Protein AF-A0AAD1UMK3-F1 (afdb_monomer)

Organism: Euplotes crassus (NCBI:txid5936)

pLDDT: mean 74.01, std 23.28, range [22.52, 97.69]

Structure (mmCIF, N/CA/C/O backbone):
data_AF-A0AAD1UMK3-F1
#
_entry.id   AF-A0AAD1UMK3-F1
#
loop_
_atom_site.group_PDB
_atom_site.id
_atom_site.type_symbol
_atom_site.label_atom_id
_atom_site.label_alt_id
_atom_site.label_comp_id
_atom_site.label_asym_id
_atom_site.label_entity_id
_atom_site.label_seq_id
_atom_site.pdbx_PDB_ins_code
_atom_site.Cartn_x
_atom_site.Cartn_y
_atom_site.Cartn_z
_atom_site.occupancy
_atom_site.B_iso_or_equiv
_atom_site.auth_seq_id
_atom_site.auth_comp_id
_atom_site.auth_asym_id
_atom_site.auth_atom_id
_atom_site.pdbx_PDB_model_num
ATOM 1 N N . MET A 1 1 ? -8.671 0.259 -20.753 1.00 35.78 1 MET A N 1
ATOM 2 C CA . MET A 1 1 ? -7.950 0.192 -22.050 1.00 35.78 1 MET A CA 1
ATOM 3 C C . MET A 1 1 ? -8.585 -0.874 -22.946 1.00 35.78 1 MET A C 1
ATOM 5 O O . MET A 1 1 ? -9.426 -1.618 -22.458 1.00 35.78 1 MET A O 1
ATOM 9 N N . GLU A 1 2 ? -8.265 -0.933 -24.246 1.00 31.12 2 GLU A N 1
ATOM 10 C CA . GLU A 1 2 ? -8.754 -2.018 -25.119 1.00 31.12 2 GLU A CA 1
ATOM 11 C C . GLU A 1 2 ? -8.108 -3.346 -24.694 1.00 31.12 2 GLU A C 1
ATOM 13 O O . GLU A 1 2 ? -6.885 -3.433 -24.569 1.00 31.12 2 GLU A O 1
ATOM 18 N N . ALA A 1 3 ? -8.930 -4.369 -24.439 1.00 40.50 3 ALA A N 1
ATOM 19 C CA . ALA A 1 3 ? -8.462 -5.729 -24.191 1.00 40.50 3 ALA A CA 1
ATOM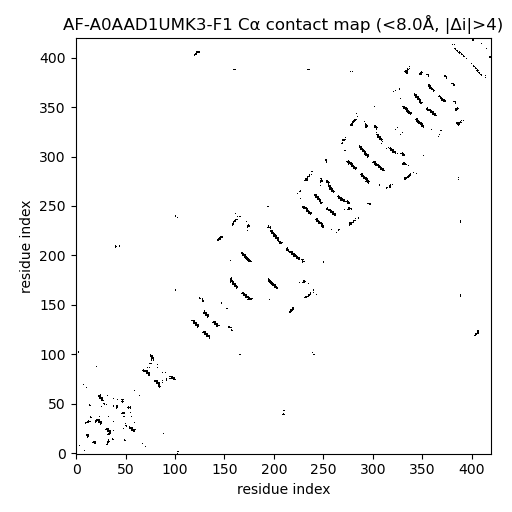 20 C C . ALA A 1 3 ? -7.521 -6.175 -25.322 1.00 40.50 3 ALA A C 1
ATOM 22 O O . ALA A 1 3 ? -7.720 -5.788 -26.477 1.00 40.50 3 ALA A O 1
ATOM 23 N N . ILE A 1 4 ? -6.510 -6.995 -25.004 1.00 54.06 4 ILE A N 1
ATOM 24 C CA . ILE A 1 4 ? -5.669 -7.614 -26.033 1.00 54.06 4 ILE A CA 1
ATOM 25 C C . ILE A 1 4 ? -6.619 -8.305 -27.030 1.00 54.06 4 ILE A C 1
ATOM 27 O O . ILE A 1 4 ? -7.421 -9.137 -26.605 1.00 54.06 4 ILE A O 1
ATOM 31 N N . PRO A 1 5 ? -6.600 -7.938 -28.327 1.00 56.03 5 PRO A N 1
ATOM 32 C CA . PRO A 1 5 ? -7.521 -8.511 -29.301 1.00 56.03 5 PRO A CA 1
ATOM 33 C C . PRO A 1 5 ? -7.461 -10.039 -29.280 1.00 56.03 5 PRO A C 1
ATOM 35 O O . PRO A 1 5 ? -6.359 -10.601 -29.261 1.00 56.03 5 PRO A O 1
ATOM 38 N N . GLU A 1 6 ? -8.633 -10.687 -29.296 1.00 61.03 6 GLU A N 1
ATOM 39 C CA . GLU A 1 6 ? -8.768 -12.147 -29.236 1.00 61.03 6 GLU A CA 1
ATOM 40 C C . GLU A 1 6 ? -7.743 -12.832 -30.151 1.00 61.03 6 GLU A C 1
ATOM 42 O O . GLU A 1 6 ? -7.666 -12.576 -31.355 1.00 61.03 6 GLU A O 1
ATOM 47 N N . GLY A 1 7 ? -6.917 -13.696 -29.558 1.00 75.44 7 GLY A N 1
ATOM 48 C CA . GLY A 1 7 ? -5.917 -14.479 -30.278 1.00 75.44 7 GLY A CA 1
ATOM 49 C C . GLY A 1 7 ? -4.505 -13.892 -30.326 1.00 75.44 7 GLY A C 1
ATOM 50 O O . GLY A 1 7 ? -3.622 -14.594 -30.813 1.00 75.44 7 GLY A O 1
ATOM 51 N N . LYS A 1 8 ? -4.232 -12.685 -29.802 1.00 83.25 8 LYS A N 1
ATOM 52 C CA . LYS A 1 8 ? -2.843 -12.186 -29.671 1.00 83.25 8 LYS A CA 1
ATOM 53 C C . LYS A 1 8 ? -2.117 -12.727 -28.428 1.00 83.25 8 LYS A C 1
ATOM 55 O O . LYS A 1 8 ? -0.889 -12.812 -28.447 1.00 83.25 8 LYS A O 1
ATOM 60 N N . ASP A 1 9 ? -2.848 -13.184 -27.409 1.00 82.12 9 ASP A N 1
ATOM 61 C CA . ASP A 1 9 ? -2.285 -13.715 -26.152 1.00 82.12 9 ASP A CA 1
ATOM 62 C C . ASP A 1 9 ? -1.369 -14.923 -26.361 1.00 82.12 9 ASP A C 1
ATOM 64 O O . ASP A 1 9 ? -0.394 -15.118 -25.638 1.00 82.12 9 ASP A O 1
ATOM 68 N N . LYS A 1 10 ? -1.614 -15.703 -27.421 1.00 90.31 10 LYS A N 1
ATOM 69 C CA . LYS A 1 10 ? -0.770 -16.846 -27.789 1.00 90.31 10 LYS A CA 1
ATOM 70 C C . LYS A 1 10 ? 0.654 -16.456 -28.189 1.00 90.31 10 LYS A C 1
ATOM 72 O O . LYS A 1 10 ? 1.476 -17.342 -28.354 1.00 90.31 10 LYS A O 1
ATOM 77 N N . PHE A 1 11 ? 0.951 -15.171 -28.384 1.00 94.56 11 PHE A N 1
ATOM 78 C CA . PHE A 1 11 ? 2.295 -14.668 -28.680 1.00 94.56 11 PHE A CA 1
ATOM 79 C C . PHE A 1 11 ? 2.973 -14.015 -27.469 1.00 94.56 11 PHE A C 1
ATOM 81 O O . PHE A 1 11 ? 4.030 -13.398 -27.617 1.00 94.56 11 PHE A O 1
ATOM 88 N N . MET A 1 12 ? 2.391 -14.152 -26.279 1.00 91.00 12 MET A N 1
ATOM 89 C CA . MET A 1 12 ? 2.974 -13.666 -25.036 1.00 91.00 12 MET A CA 1
ATOM 90 C C . MET A 1 12 ? 3.869 -14.743 -24.426 1.00 91.00 12 MET A C 1
ATOM 92 O O . MET A 1 12 ? 3.464 -15.889 -24.258 1.00 91.00 12 MET A O 1
ATOM 96 N N . CYS A 1 13 ? 5.107 -14.379 -24.100 1.00 91.94 13 CYS A N 1
ATOM 97 C CA . CYS A 1 13 ? 6.053 -15.266 -23.438 1.00 91.94 13 CYS A CA 1
ATOM 98 C C . CYS A 1 13 ? 5.633 -15.470 -21.971 1.00 91.94 13 CYS A C 1
ATOM 100 O O . CYS A 1 13 ? 5.668 -14.492 -21.221 1.00 91.94 13 CYS A O 1
ATOM 102 N N . PRO A 1 14 ? 5.363 -16.704 -21.504 1.00 86.12 14 PRO A N 1
ATOM 103 C CA . PRO A 1 14 ? 4.975 -16.950 -20.107 1.00 86.12 14 PRO A CA 1
ATOM 104 C C . PRO A 1 14 ? 6.032 -16.540 -19.069 1.00 86.12 14 PRO A C 1
ATOM 106 O O . PRO A 1 14 ? 5.733 -16.388 -17.892 1.00 86.12 14 PRO A O 1
ATOM 109 N N . SER A 1 15 ? 7.291 -16.374 -19.488 1.00 83.94 15 SER A N 1
ATOM 110 C CA . SER A 1 15 ? 8.391 -16.031 -18.583 1.00 83.94 15 SER A CA 1
ATOM 111 C C . SER A 1 15 ? 8.529 -14.536 -18.325 1.00 83.94 15 SER A C 1
ATOM 113 O O . SER A 1 15 ? 8.784 -14.145 -17.191 1.00 83.94 15 SER A O 1
ATOM 115 N N . CYS A 1 16 ? 8.486 -13.712 -19.375 1.00 81.12 16 CYS A N 1
ATOM 116 C CA . CYS A 1 16 ? 8.690 -12.265 -19.255 1.00 81.12 16 CYS A CA 1
ATOM 117 C C . CYS A 1 16 ? 7.392 -11.474 -19.401 1.00 81.12 16 CYS A C 1
ATOM 119 O O . CYS A 1 16 ? 7.400 -10.271 -19.168 1.00 81.12 16 CYS A O 1
ATOM 121 N N . MET A 1 17 ? 6.296 -12.138 -19.780 1.00 80.75 17 MET A N 1
ATOM 122 C CA . MET A 1 17 ? 4.990 -11.529 -20.031 1.00 80.75 17 MET A CA 1
ATOM 123 C C . MET A 1 17 ? 5.026 -10.434 -21.106 1.00 80.75 17 MET A C 1
ATOM 125 O O . MET A 1 17 ? 4.162 -9.564 -21.139 1.00 80.75 17 MET A O 1
ATOM 129 N N . CYS A 1 18 ? 6.011 -10.491 -22.007 1.00 84.12 18 CYS A N 1
ATOM 130 C CA . CYS A 1 18 ? 6.114 -9.632 -23.184 1.00 84.12 18 CYS A CA 1
ATOM 131 C C . CYS A 1 18 ? 5.802 -10.426 -24.456 1.00 84.12 18 CYS A C 1
ATOM 133 O O . CYS A 1 18 ? 5.845 -11.661 -24.461 1.00 84.12 18 CYS A O 1
ATOM 135 N N . VAL A 1 19 ? 5.564 -9.711 -25.556 1.00 90.25 19 VAL A N 1
ATOM 136 C CA . VAL A 1 19 ? 5.533 -10.304 -26.899 1.00 90.25 19 VAL A CA 1
ATOM 137 C C . VAL A 1 19 ? 6.847 -11.055 -27.141 1.00 90.25 19 VAL A C 1
ATOM 139 O O . VAL A 1 19 ? 7.929 -10.531 -26.869 1.00 90.25 19 VAL A O 1
ATOM 142 N N . VAL A 1 20 ? 6.763 -12.300 -27.615 1.00 94.56 20 VAL A N 1
ATOM 143 C CA . VAL A 1 20 ? 7.926 -13.189 -27.753 1.00 94.56 20 VAL A CA 1
ATOM 144 C C . VAL A 1 20 ? 9.040 -12.583 -28.622 1.00 94.56 20 VAL A C 1
ATOM 146 O O . VAL A 1 20 ? 8.854 -12.354 -29.813 1.00 94.56 20 VAL A O 1
ATOM 149 N N . ASN A 1 21 ? 10.234 -12.388 -28.057 1.00 93.31 21 ASN A N 1
ATOM 150 C CA . ASN A 1 21 ? 11.432 -11.957 -28.784 1.00 93.31 21 ASN A CA 1
ATOM 151 C C . ASN A 1 21 ? 12.273 -13.166 -29.213 1.00 93.31 21 ASN A C 1
ATOM 153 O O . ASN A 1 21 ? 12.611 -14.013 -28.384 1.00 93.31 21 ASN A O 1
ATOM 157 N N . ASN A 1 22 ? 12.629 -13.240 -30.499 1.00 95.19 22 ASN A N 1
ATOM 158 C CA . ASN A 1 22 ? 13.320 -14.384 -31.104 1.00 95.19 22 ASN A CA 1
ATOM 159 C C . ASN A 1 22 ? 12.645 -15.724 -30.722 1.00 95.19 22 ASN A C 1
ATOM 161 O O . ASN A 1 22 ? 13.191 -16.497 -29.932 1.00 95.19 22 ASN A O 1
ATOM 165 N N . PRO A 1 23 ? 11.420 -15.977 -31.211 1.00 96.88 23 PRO A N 1
ATOM 166 C CA . PRO A 1 23 ? 10.530 -16.965 -30.627 1.00 96.88 23 PRO A CA 1
ATOM 167 C C . PRO A 1 23 ? 10.981 -18.403 -30.879 1.00 96.88 23 PRO A C 1
ATOM 169 O O . PRO A 1 23 ? 11.335 -18.793 -31.999 1.00 96.88 23 PRO A O 1
ATOM 172 N N . VAL A 1 24 ? 10.872 -19.210 -29.831 1.00 97.69 24 VAL A N 1
ATOM 173 C CA . VAL A 1 24 ? 10.973 -20.673 -29.847 1.00 97.69 24 VAL A CA 1
ATOM 174 C C . VAL A 1 24 ? 9.686 -21.257 -29.277 1.00 97.69 24 VAL A C 1
ATOM 176 O O . VAL A 1 24 ? 8.975 -20.566 -28.558 1.00 97.69 24 VAL A O 1
ATOM 179 N N . GLU A 1 25 ? 9.376 -22.512 -29.576 1.00 97.06 25 GLU A N 1
ATOM 180 C CA . GLU A 1 25 ? 8.236 -23.215 -28.976 1.00 97.06 25 GLU A CA 1
ATOM 181 C C . GLU A 1 25 ? 8.712 -24.481 -28.264 1.00 97.06 25 GLU A C 1
ATOM 183 O O . GLU A 1 25 ? 9.680 -25.121 -28.693 1.00 97.06 25 GLU A O 1
ATOM 188 N N . CYS A 1 26 ? 8.056 -24.842 -27.160 1.00 96.88 26 CYS A N 1
ATOM 189 C CA . CYS A 1 26 ? 8.328 -26.121 -26.507 1.00 96.88 26 CYS A CA 1
ATOM 190 C C . CYS A 1 26 ? 8.059 -27.272 -27.483 1.00 96.88 26 CYS A C 1
ATOM 192 O O . CYS A 1 26 ? 7.097 -27.234 -28.249 1.00 96.88 26 CYS A O 1
ATOM 194 N N . LEU A 1 27 ? 8.903 -28.306 -27.447 1.00 96.50 27 LEU A N 1
ATOM 195 C CA . LEU A 1 27 ? 8.738 -29.472 -28.313 1.00 96.50 27 LEU A CA 1
ATOM 196 C C . LEU A 1 27 ? 7.423 -30.232 -28.080 1.00 96.50 27 LEU A C 1
ATOM 198 O O . LEU A 1 27 ? 6.907 -30.805 -29.033 1.00 96.50 27 LEU A O 1
ATOM 202 N N . GLU A 1 28 ? 6.879 -30.164 -26.862 1.00 96.56 28 GLU A N 1
ATOM 203 C CA . GLU A 1 28 ? 5.700 -30.927 -26.436 1.00 96.56 28 GLU A CA 1
ATOM 204 C C . GLU A 1 28 ? 4.420 -30.096 -26.397 1.00 96.56 28 GLU A C 1
ATOM 206 O O . GLU A 1 28 ? 3.464 -30.392 -27.101 1.00 96.56 28 GLU A O 1
ATOM 211 N N . CYS A 1 29 ? 4.384 -29.033 -25.586 1.00 95.50 29 CYS A N 1
ATOM 212 C CA . CYS A 1 29 ? 3.162 -28.240 -25.416 1.00 95.50 29 CYS A CA 1
ATOM 213 C C . CYS A 1 29 ? 3.008 -27.121 -26.449 1.00 95.50 29 CYS A C 1
ATOM 215 O O . CYS A 1 29 ? 2.032 -26.379 -26.391 1.00 95.50 29 CYS A O 1
ATOM 217 N N . GLU A 1 30 ? 3.995 -26.951 -27.335 1.00 96.00 30 GLU A N 1
ATOM 218 C CA . GLU A 1 30 ? 4.018 -25.949 -28.411 1.00 96.00 30 GLU A CA 1
ATOM 219 C C . GLU A 1 30 ? 3.820 -24.495 -27.943 1.00 96.00 30 GLU A C 1
ATOM 221 O O . GLU A 1 30 ? 3.629 -23.587 -28.748 1.00 96.00 30 GLU A O 1
ATOM 226 N N . THR A 1 31 ? 3.922 -24.242 -26.634 1.00 95.44 31 THR A N 1
ATOM 227 C CA . THR A 1 31 ? 3.845 -22.897 -26.063 1.00 95.44 31 THR A CA 1
ATOM 228 C C . THR A 1 31 ? 5.047 -22.080 -26.531 1.00 95.44 31 THR A C 1
ATOM 230 O O . THR A 1 31 ? 6.181 -22.568 -26.417 1.00 95.44 31 THR A O 1
ATOM 233 N N . PRO A 1 32 ? 4.838 -20.860 -27.052 1.00 96.38 32 PRO A N 1
ATOM 234 C CA . PRO A 1 32 ? 5.927 -20.017 -27.504 1.00 96.38 32 PRO A CA 1
ATOM 235 C C . PRO A 1 32 ? 6.580 -19.247 -26.351 1.00 96.38 32 PRO A C 1
ATOM 237 O O . PRO A 1 32 ? 5.933 -18.806 -25.404 1.00 96.38 32 PRO A O 1
ATOM 240 N N . PHE A 1 33 ? 7.890 -19.059 -26.459 1.00 96.56 33 PHE A N 1
ATOM 241 C CA . PHE A 1 33 ? 8.734 -18.357 -25.498 1.00 96.56 33 PHE A CA 1
ATOM 242 C C . PHE A 1 33 ? 9.727 -17.459 -26.235 1.00 96.56 33 PHE A C 1
ATOM 244 O O . PHE A 1 33 ? 10.113 -17.743 -27.372 1.00 96.56 33 PHE A O 1
ATOM 251 N N . CYS A 1 34 ? 10.227 -16.419 -25.565 1.00 96.38 34 CYS A N 1
ATOM 252 C CA . CYS A 1 34 ? 11.471 -15.788 -25.999 1.00 96.38 34 CYS A CA 1
ATOM 253 C C . CYS A 1 34 ? 12.608 -16.810 -25.886 1.00 96.38 34 CYS A C 1
ATOM 255 O O . CYS A 1 34 ? 12.706 -17.484 -24.855 1.00 96.38 34 CYS A O 1
ATOM 257 N N . LYS A 1 35 ? 13.498 -16.898 -26.883 1.00 96.56 35 LYS A N 1
ATOM 258 C CA . LYS A 1 35 ? 14.634 -17.835 -26.835 1.00 96.56 35 LYS A CA 1
ATOM 259 C C . LYS A 1 35 ? 15.461 -17.680 -25.561 1.00 96.56 35 LYS A C 1
ATOM 261 O O . LYS A 1 35 ? 15.753 -18.668 -24.902 1.00 96.56 35 LYS A O 1
ATOM 266 N N . GLU A 1 36 ? 15.792 -16.446 -25.193 1.00 94.62 36 GLU A N 1
ATOM 267 C CA . GLU A 1 36 ? 16.594 -16.158 -23.999 1.00 94.62 36 GLU A CA 1
ATOM 268 C C . GLU A 1 36 ? 15.877 -16.568 -22.709 1.00 94.62 36 GLU A C 1
ATOM 270 O O . GLU A 1 36 ? 16.490 -17.166 -21.827 1.00 94.62 36 GLU A O 1
ATOM 275 N N . CYS A 1 37 ? 14.567 -16.317 -22.617 1.00 93.25 37 CYS A N 1
ATOM 276 C CA . CYS A 1 37 ? 13.760 -16.738 -21.474 1.00 93.25 37 CYS A CA 1
ATOM 277 C C . CYS A 1 37 ? 13.697 -18.265 -21.355 1.00 93.25 37 CYS A C 1
ATOM 279 O O . CYS A 1 37 ? 13.884 -18.800 -20.262 1.00 93.25 37 CYS A O 1
ATOM 281 N N . PHE A 1 38 ? 13.460 -18.965 -22.470 1.00 95.31 38 PHE A N 1
ATOM 282 C CA . PHE A 1 38 ? 13.418 -20.424 -22.486 1.00 95.31 38 PHE A CA 1
ATOM 283 C C . PHE A 1 38 ? 14.779 -21.021 -22.143 1.00 95.31 38 PHE A C 1
ATOM 285 O O . PHE A 1 38 ? 14.853 -21.849 -21.245 1.00 95.31 38 PHE A O 1
ATOM 292 N N . ASP A 1 39 ? 15.852 -20.585 -22.807 1.00 94.62 39 ASP A N 1
ATOM 293 C CA . ASP A 1 39 ? 17.205 -21.096 -22.580 1.00 94.62 39 ASP A CA 1
ATOM 294 C C . ASP A 1 39 ? 17.639 -20.824 -21.126 1.00 94.62 39 ASP A C 1
ATOM 296 O O . ASP A 1 39 ? 18.175 -21.709 -20.460 1.00 94.62 39 ASP A O 1
ATOM 300 N N . SER A 1 40 ? 17.340 -19.637 -20.585 1.00 90.69 40 SER A N 1
ATOM 301 C CA . SER A 1 40 ? 17.600 -19.305 -19.178 1.00 90.69 40 SER A CA 1
ATOM 302 C C . SER A 1 40 ? 16.841 -20.225 -18.217 1.00 90.69 40 SER A C 1
ATOM 304 O O . SER A 1 40 ? 17.430 -20.745 -17.270 1.00 90.69 40 SER A O 1
ATOM 306 N N . TRP A 1 41 ? 15.549 -20.483 -18.436 1.00 89.12 41 TRP A N 1
ATOM 307 C CA . TRP A 1 41 ? 14.783 -21.397 -17.582 1.00 89.12 41 TRP A CA 1
ATOM 308 C C . TRP A 1 41 ? 15.273 -22.846 -17.728 1.00 89.12 41 TRP A C 1
ATOM 310 O O . TRP A 1 41 ? 15.654 -23.489 -16.748 1.00 89.12 41 TRP A O 1
ATOM 320 N N . PHE A 1 42 ? 15.319 -23.340 -18.963 1.00 91.19 42 PHE A N 1
ATOM 321 C CA . PHE A 1 42 ? 15.586 -24.733 -19.294 1.00 91.19 42 PHE A CA 1
ATOM 322 C C . PHE A 1 42 ? 17.006 -25.164 -18.914 1.00 91.19 42 PHE A C 1
ATOM 324 O O . PHE A 1 42 ? 17.183 -26.265 -18.406 1.00 91.19 42 PHE A O 1
ATOM 331 N N . ASN A 1 43 ? 18.018 -24.298 -19.040 1.00 91.06 43 ASN A N 1
ATOM 332 C CA . ASN A 1 43 ? 19.379 -24.626 -18.595 1.00 91.06 43 ASN A CA 1
ATOM 333 C C . ASN A 1 43 ? 19.488 -24.850 -17.077 1.00 91.06 43 ASN A C 1
ATOM 335 O O . ASN A 1 43 ? 20.441 -25.477 -16.621 1.00 91.06 43 ASN A O 1
ATOM 339 N N . ASN A 1 44 ? 18.531 -24.350 -16.289 1.00 83.19 44 ASN A N 1
ATOM 340 C CA . ASN A 1 44 ? 18.562 -24.456 -14.830 1.00 83.19 44 ASN A CA 1
ATOM 341 C C . ASN A 1 44 ? 17.681 -25.582 -14.293 1.00 83.19 44 ASN A C 1
ATOM 343 O O . ASN A 1 44 ? 18.022 -26.199 -13.285 1.00 83.19 44 ASN A O 1
ATOM 347 N N . THR A 1 45 ? 16.563 -25.862 -14.958 1.00 88.69 45 THR A N 1
ATOM 348 C CA . THR A 1 45 ? 15.589 -26.871 -14.516 1.00 88.69 45 THR A CA 1
ATOM 349 C C . THR A 1 45 ? 15.631 -28.145 -15.355 1.00 88.69 45 THR A C 1
ATOM 351 O O . THR A 1 45 ? 15.205 -29.194 -14.886 1.00 88.69 45 THR A O 1
ATOM 354 N N . SER A 1 46 ? 16.168 -28.073 -16.578 1.00 93.50 46 SER A N 1
ATOM 355 C CA . SER A 1 46 ? 16.038 -29.100 -17.624 1.00 93.50 46 SER A CA 1
ATOM 356 C C . SER A 1 46 ? 14.582 -29.459 -17.951 1.00 93.50 46 SER A C 1
ATOM 358 O O . SER A 1 46 ? 14.318 -30.557 -18.430 1.00 93.50 46 SER A O 1
ATOM 360 N N . GLU A 1 47 ? 13.634 -28.555 -17.677 1.00 94.12 47 GLU A N 1
ATOM 361 C CA . GLU A 1 47 ? 12.192 -28.771 -17.829 1.00 94.12 47 GLU A CA 1
ATOM 362 C C . GLU A 1 47 ? 11.511 -27.525 -18.421 1.00 94.12 47 GLU A C 1
ATOM 364 O O . GLU A 1 47 ? 11.916 -26.394 -18.160 1.00 94.12 47 GLU A O 1
ATOM 369 N N . CYS A 1 48 ? 10.458 -27.700 -19.219 1.00 92.94 48 CYS A N 1
ATOM 370 C CA . CYS A 1 48 ? 9.648 -26.603 -19.753 1.00 92.94 48 CYS A CA 1
ATOM 371 C C . CYS A 1 48 ? 8.857 -25.897 -18.639 1.00 92.94 48 CYS A C 1
ATOM 373 O O . CYS A 1 48 ? 8.272 -26.549 -17.780 1.00 92.94 48 CYS A O 1
ATOM 375 N N . MET A 1 49 ? 8.760 -24.566 -18.691 1.00 88.56 49 MET A N 1
ATOM 376 C CA . MET A 1 49 ? 8.009 -23.772 -17.707 1.00 88.56 49 MET A CA 1
ATOM 377 C C . MET A 1 49 ? 6.508 -24.100 -17.669 1.00 88.56 49 MET A C 1
ATOM 379 O O . MET A 1 49 ? 5.908 -24.048 -16.601 1.00 88.56 49 MET A O 1
ATOM 383 N N . GLN A 1 50 ? 5.915 -24.461 -18.812 1.00 90.19 50 GLN A N 1
ATOM 384 C CA . GLN A 1 50 ? 4.473 -24.690 -18.924 1.00 90.19 50 GLN A CA 1
ATOM 385 C C . GLN A 1 50 ? 4.088 -26.146 -18.635 1.00 90.19 50 GLN A C 1
ATOM 387 O O . GLN A 1 50 ? 3.229 -26.411 -17.802 1.00 90.19 50 GLN A O 1
ATOM 392 N N . CYS A 1 51 ? 4.723 -27.105 -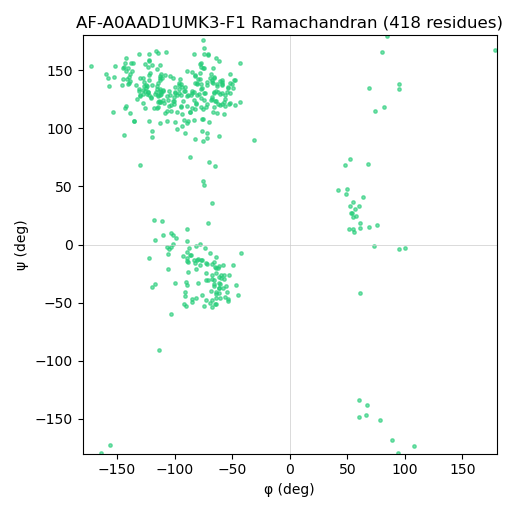19.318 1.00 93.75 51 CYS A N 1
ATOM 393 C CA . CYS A 1 51 ? 4.352 -28.523 -19.233 1.00 93.75 51 CYS A CA 1
ATOM 394 C C . CYS A 1 51 ? 5.336 -29.394 -18.441 1.00 93.75 51 CYS A C 1
ATOM 396 O O . CYS A 1 51 ? 5.102 -30.591 -18.300 1.00 93.75 51 CYS A O 1
ATOM 398 N N . ARG A 1 52 ? 6.446 -28.824 -17.947 1.00 92.69 52 ARG A N 1
ATOM 399 C CA . ARG A 1 52 ? 7.523 -29.530 -17.223 1.00 92.69 52 ARG A CA 1
ATOM 400 C C . ARG A 1 52 ? 8.237 -30.636 -18.019 1.00 92.69 52 ARG A C 1
ATOM 402 O O . ARG A 1 52 ? 8.991 -31.414 -17.444 1.00 92.69 52 ARG A O 1
ATOM 409 N N . ASN A 1 53 ? 8.062 -30.699 -19.342 1.00 93.38 53 ASN A N 1
ATOM 410 C CA . ASN A 1 53 ? 8.746 -31.692 -20.176 1.00 93.38 53 ASN A CA 1
ATOM 411 C C . ASN A 1 53 ? 10.230 -31.345 -20.436 1.00 93.38 53 ASN A C 1
ATOM 413 O O . ASN A 1 53 ? 10.608 -30.174 -20.456 1.00 93.38 53 ASN A O 1
ATOM 417 N N . LYS A 1 54 ? 11.063 -32.362 -20.678 1.00 94.31 54 LYS A N 1
ATOM 418 C CA . LYS A 1 54 ? 12.531 -32.303 -20.795 1.00 94.31 54 LYS A CA 1
ATOM 419 C C . LYS A 1 54 ? 13.055 -32.260 -22.228 1.00 94.31 54 LYS A C 1
ATOM 421 O O . LYS A 1 54 ? 14.263 -32.296 -22.435 1.00 94.31 54 LYS A O 1
ATOM 426 N N . ASP A 1 55 ? 12.173 -32.160 -23.215 1.00 90.00 55 ASP A N 1
ATOM 427 C CA . ASP A 1 55 ? 12.568 -32.291 -24.621 1.00 90.00 55 ASP A CA 1
ATOM 428 C C . ASP A 1 55 ? 13.153 -31.004 -25.226 1.00 90.00 55 ASP A C 1
ATOM 430 O O . ASP A 1 55 ? 13.604 -31.007 -26.364 1.00 90.00 55 ASP A O 1
ATOM 434 N N . GLY A 1 56 ? 13.233 -29.907 -24.466 1.00 92.50 56 GLY A N 1
ATOM 435 C CA . GLY A 1 56 ? 13.801 -28.640 -24.931 1.00 92.50 56 GLY A CA 1
ATOM 436 C C . GLY A 1 56 ? 12.838 -27.841 -25.815 1.00 92.50 56 GLY A C 1
ATOM 437 O O . GLY A 1 56 ? 11.614 -27.901 -25.648 1.00 92.50 56 GLY A O 1
ATOM 438 N N . CYS A 1 57 ? 13.385 -27.042 -26.735 1.00 95.88 57 CYS A N 1
ATOM 439 C CA . CYS A 1 57 ? 12.602 -26.213 -27.653 1.00 95.88 57 CYS A CA 1
ATOM 440 C C . CYS A 1 57 ? 12.968 -26.449 -29.123 1.00 95.88 57 CYS A C 1
ATOM 442 O O . CYS A 1 57 ? 14.083 -26.843 -29.469 1.00 95.88 57 CYS A O 1
ATOM 444 N N . LYS A 1 58 ? 12.008 -26.154 -30.000 1.00 96.88 58 LYS A N 1
ATOM 445 C CA . LYS A 1 58 ? 12.165 -26.094 -31.456 1.00 96.88 58 LYS A CA 1
ATOM 446 C C . LYS A 1 58 ? 11.922 -24.664 -31.943 1.00 96.88 58 LYS A C 1
ATOM 448 O O . LYS A 1 58 ? 11.433 -23.798 -31.217 1.00 96.88 58 LYS A O 1
ATOM 453 N N . LYS A 1 59 ? 12.291 -24.395 -33.197 1.00 97.06 59 LYS A N 1
ATOM 454 C CA . LYS A 1 59 ? 11.911 -23.137 -33.855 1.00 97.06 59 LYS A CA 1
ATOM 455 C C . LYS A 1 59 ? 10.389 -23.053 -33.924 1.00 97.06 59 LYS A C 1
ATOM 457 O O . LYS A 1 59 ? 9.761 -24.059 -34.238 1.00 97.06 59 LYS A O 1
ATOM 462 N N . LEU A 1 60 ? 9.854 -21.851 -33.708 1.00 95.94 60 LEU A N 1
ATOM 463 C CA . LEU A 1 60 ? 8.424 -21.578 -33.825 1.00 95.94 60 LEU A CA 1
ATOM 464 C C . LEU A 1 60 ? 7.870 -22.122 -35.152 1.00 95.94 60 LEU A C 1
ATOM 466 O O . LEU A 1 60 ? 8.477 -21.914 -36.215 1.00 95.94 60 LEU A O 1
ATOM 470 N N . ASN A 1 61 ? 6.722 -22.794 -35.084 1.00 94.75 61 ASN A N 1
ATOM 471 C CA . ASN A 1 61 ? 6.034 -23.371 -36.226 1.00 94.75 61 ASN A CA 1
ATOM 472 C C . ASN A 1 61 ? 5.890 -22.335 -37.352 1.00 94.75 61 ASN A C 1
ATOM 474 O O . ASN A 1 61 ? 5.572 -21.168 -37.116 1.00 94.75 61 ASN A O 1
ATOM 478 N N . ARG A 1 62 ? 6.104 -22.756 -38.606 1.00 95.69 62 ARG A N 1
ATOM 479 C CA . ARG A 1 62 ? 6.064 -21.860 -39.774 1.00 95.69 62 ARG A CA 1
ATOM 480 C C . ARG A 1 62 ? 4.745 -21.083 -39.880 1.00 95.69 62 ARG A C 1
ATOM 482 O O . ARG A 1 62 ? 4.779 -19.928 -40.302 1.00 95.69 62 ARG A O 1
ATOM 489 N N . HIS A 1 63 ? 3.620 -21.691 -39.508 1.00 94.06 63 HIS A N 1
ATOM 490 C CA . HIS A 1 63 ? 2.311 -21.037 -39.512 1.00 94.06 63 HIS A CA 1
ATOM 491 C C . HIS A 1 63 ? 2.219 -19.955 -38.434 1.00 94.06 63 HIS A C 1
ATOM 493 O O . HIS A 1 63 ? 1.917 -18.812 -38.769 1.00 94.06 63 HIS A O 1
ATOM 499 N N . LEU A 1 64 ? 2.581 -20.275 -37.187 1.00 93.00 64 LEU A N 1
ATOM 500 C CA . LEU A 1 64 ? 2.614 -19.306 -36.085 1.00 93.00 64 LEU A CA 1
ATOM 501 C C . LEU A 1 64 ? 3.598 -18.170 -36.355 1.00 93.00 64 LEU A C 1
ATOM 503 O O . LEU A 1 64 ? 3.300 -17.018 -36.074 1.00 93.00 64 LEU A O 1
ATOM 507 N N . LYS A 1 65 ? 4.745 -18.464 -36.972 1.00 94.88 65 LYS A N 1
ATOM 508 C CA . LYS A 1 65 ? 5.717 -17.444 -37.375 1.00 94.88 65 LYS A CA 1
ATOM 509 C C . LYS A 1 65 ? 5.152 -16.486 -38.427 1.00 94.88 65 LYS A C 1
ATOM 511 O O . LYS A 1 65 ? 5.393 -15.287 -38.337 1.00 94.88 65 LYS A O 1
ATOM 516 N N . ALA A 1 66 ? 4.428 -17.007 -39.419 1.00 94.56 66 ALA A N 1
ATOM 517 C CA . ALA A 1 66 ? 3.791 -16.189 -40.452 1.00 94.56 66 ALA A CA 1
ATOM 518 C C . ALA A 1 66 ? 2.604 -15.376 -39.909 1.00 94.56 66 ALA A C 1
ATOM 520 O O . ALA A 1 66 ? 2.307 -14.299 -40.421 1.00 94.56 66 ALA A O 1
ATOM 521 N N . GLU A 1 67 ? 1.916 -15.893 -38.895 1.00 95.06 67 GLU A N 1
ATOM 522 C CA . GLU A 1 67 ? 0.859 -15.175 -38.191 1.00 95.06 67 GLU A CA 1
ATOM 523 C C . GLU A 1 67 ? 1.437 -14.064 -37.305 1.00 95.06 67 GLU A C 1
ATOM 525 O O . GLU A 1 67 ? 1.022 -12.911 -37.414 1.00 95.06 67 GLU A O 1
ATOM 530 N N . LEU A 1 68 ? 2.467 -14.376 -36.516 1.00 94.25 68 LEU A N 1
ATOM 531 C CA . LEU A 1 68 ? 3.182 -13.423 -35.673 1.00 94.25 68 LEU A CA 1
ATOM 532 C C . LEU A 1 68 ? 3.731 -12.248 -36.491 1.00 94.25 68 LEU A C 1
ATOM 534 O O . LEU A 1 68 ? 3.516 -11.100 -36.125 1.00 94.25 68 LEU A O 1
ATOM 538 N N . SER A 1 69 ? 4.356 -12.507 -37.646 1.00 93.00 69 SER A N 1
ATOM 539 C CA . SER A 1 69 ? 4.905 -11.446 -38.506 1.00 93.00 69 SER A CA 1
ATOM 540 C C . SER A 1 69 ? 3.843 -10.499 -39.081 1.00 93.00 69 SER A C 1
ATOM 542 O O . SER A 1 69 ? 4.154 -9.366 -39.435 1.00 93.00 69 SER A O 1
ATOM 544 N N . ARG A 1 70 ? 2.589 -10.955 -39.194 1.00 94.00 70 ARG A N 1
ATOM 545 C CA . ARG A 1 70 ? 1.448 -10.143 -39.656 1.00 94.00 70 ARG A CA 1
ATOM 546 C C . ARG A 1 70 ? 0.693 -9.480 -38.511 1.00 94.00 70 ARG A C 1
ATOM 548 O O . ARG A 1 70 ? -0.176 -8.653 -38.768 1.00 94.00 70 ARG A O 1
ATOM 555 N N . THR A 1 71 ? 0.995 -9.859 -37.275 1.00 94.25 71 THR A N 1
ATOM 556 C CA . THR A 1 71 ? 0.321 -9.340 -36.093 1.00 94.25 71 THR A CA 1
ATOM 557 C C . THR A 1 71 ? 0.957 -8.015 -35.693 1.00 94.25 71 THR A C 1
ATOM 559 O O . THR A 1 71 ? 2.180 -7.875 -35.614 1.00 94.25 71 THR A O 1
ATOM 562 N N . SER A 1 72 ? 0.109 -7.023 -35.460 1.00 93.19 72 SER A N 1
ATOM 563 C CA . SER A 1 72 ? 0.468 -5.742 -34.872 1.00 93.19 72 SER A CA 1
ATOM 564 C C . SER A 1 72 ? 0.217 -5.771 -33.367 1.00 93.19 72 SER A C 1
ATOM 566 O O . SER A 1 72 ? -0.755 -6.362 -32.894 1.00 93.19 72 SER A O 1
ATOM 568 N N . PHE A 1 73 ? 1.089 -5.134 -32.600 1.00 90.88 73 PHE A N 1
ATOM 569 C CA . PHE A 1 73 ? 0.975 -5.005 -31.153 1.00 90.88 73 PHE A CA 1
ATOM 570 C C . PHE A 1 73 ? 0.965 -3.526 -30.800 1.00 90.88 73 PHE A C 1
ATOM 572 O O . PHE A 1 73 ? 1.678 -2.731 -31.417 1.00 90.88 73 PHE A O 1
ATOM 579 N N . GLN A 1 74 ? 0.154 -3.146 -29.818 1.00 89.94 74 GLN A N 1
ATOM 580 C CA . GLN A 1 74 ? 0.261 -1.804 -29.265 1.00 89.94 74 GLN A CA 1
ATOM 581 C C . GLN A 1 74 ? 1.593 -1.668 -28.530 1.00 89.94 74 GLN A C 1
ATOM 583 O O . GLN A 1 74 ? 2.062 -2.610 -27.888 1.00 89.94 74 GLN A O 1
ATOM 588 N N . CYS A 1 75 ? 2.214 -0.500 -28.650 1.00 86.56 75 CYS A N 1
ATOM 589 C CA . CYS A 1 75 ? 3.445 -0.201 -27.944 1.00 86.56 75 CYS A CA 1
ATOM 590 C C . CYS A 1 75 ? 3.267 -0.360 -26.425 1.00 86.56 75 CYS A C 1
ATOM 592 O O . CYS A 1 75 ? 2.469 0.340 -25.802 1.00 86.56 75 CYS A O 1
ATOM 594 N N . THR A 1 76 ? 4.085 -1.221 -25.821 1.00 78.12 76 THR A N 1
ATOM 595 C CA . THR A 1 76 ? 4.169 -1.450 -24.365 1.00 78.12 76 THR A CA 1
ATOM 596 C C . THR A 1 76 ? 4.664 -0.223 -23.603 1.00 78.12 76 THR A C 1
ATOM 598 O O . THR A 1 76 ? 4.448 -0.108 -22.402 1.00 78.12 76 THR A O 1
ATOM 601 N N . ARG A 1 77 ? 5.313 0.719 -24.293 1.00 76.62 77 ARG A N 1
ATOM 602 C CA . ARG A 1 77 ? 5.761 2.008 -23.758 1.00 76.62 77 ARG A CA 1
ATOM 603 C C . ARG A 1 77 ? 4.720 3.124 -23.883 1.00 76.62 77 ARG A C 1
ATOM 605 O O . ARG A 1 77 ? 5.062 4.291 -23.759 1.00 76.62 77 ARG A O 1
ATOM 612 N N . GLY A 1 78 ? 3.461 2.814 -24.181 1.00 78.38 78 GLY A N 1
ATOM 613 C CA . GLY A 1 78 ? 2.383 3.803 -24.073 1.00 78.38 78 GLY A CA 1
ATOM 614 C C . GLY A 1 78 ? 2.423 4.947 -25.087 1.00 78.38 78 GLY A C 1
ATOM 615 O O . GLY A 1 78 ? 1.706 5.925 -24.917 1.00 78.38 78 GLY A O 1
ATOM 616 N N . CYS A 1 79 ? 3.208 4.854 -26.168 1.00 86.81 79 CYS A N 1
ATOM 617 C CA . CYS A 1 79 ? 3.210 5.883 -27.219 1.00 86.81 79 CYS A CA 1
ATOM 618 C C . CYS A 1 79 ? 1.954 5.841 -28.117 1.00 86.81 79 CYS A C 1
ATOM 620 O O . CYS A 1 79 ? 1.823 6.646 -29.038 1.00 86.81 79 CYS A O 1
ATOM 622 N N . GLY A 1 80 ? 1.059 4.871 -27.893 1.00 86.75 80 GLY A N 1
ATOM 623 C CA . GLY A 1 80 ? -0.186 4.683 -28.640 1.00 86.75 80 GLY A CA 1
ATOM 624 C C . GLY A 1 80 ? -0.017 4.124 -30.057 1.00 86.75 80 GLY A C 1
ATOM 625 O O . GLY A 1 80 ? -1.012 3.912 -30.744 1.00 86.75 80 GLY A O 1
ATOM 626 N N . GLN A 1 81 ? 1.212 3.872 -30.521 1.00 91.75 81 GLN A N 1
ATOM 627 C CA . GLN A 1 81 ? 1.437 3.310 -31.853 1.00 91.75 81 GLN A CA 1
ATOM 628 C C . GLN A 1 81 ? 1.135 1.811 -31.883 1.00 91.75 81 GLN A C 1
ATOM 630 O O . GLN A 1 81 ? 1.593 1.051 -31.027 1.00 91.75 81 GLN A O 1
ATOM 635 N N . GLU A 1 82 ? 0.412 1.383 -32.915 1.00 93.25 82 GLU A N 1
ATOM 636 C CA . GLU A 1 82 ? 0.270 -0.025 -33.269 1.00 93.25 82 GLU A CA 1
ATOM 637 C C . GLU A 1 82 ? 1.400 -0.417 -34.230 1.00 93.25 82 GLU A C 1
ATOM 639 O O . GLU A 1 82 ? 1.557 0.163 -35.307 1.00 93.25 82 GLU A O 1
ATOM 644 N N . ILE A 1 83 ? 2.234 -1.374 -33.829 1.00 94.44 83 ILE A N 1
ATOM 645 C CA . ILE A 1 83 ? 3.489 -1.694 -34.511 1.00 94.44 83 ILE A CA 1
ATOM 646 C C . ILE A 1 83 ? 3.469 -3.158 -34.929 1.00 94.44 83 ILE A C 1
ATOM 648 O O . ILE A 1 83 ? 3.214 -4.048 -34.122 1.00 94.44 83 ILE A O 1
ATOM 652 N N . LEU A 1 84 ? 3.764 -3.421 -36.201 1.00 95.44 84 LEU A N 1
ATOM 653 C CA . LEU A 1 84 ? 3.966 -4.782 -36.701 1.00 95.44 84 LEU A CA 1
ATOM 654 C C . LEU A 1 84 ? 5.108 -5.463 -35.946 1.00 95.44 84 LEU A C 1
ATOM 656 O O . LEU A 1 84 ? 6.152 -4.844 -35.745 1.00 95.44 84 LEU A O 1
ATOM 660 N N . TYR A 1 85 ? 4.946 -6.745 -35.616 1.00 94.88 85 TYR A N 1
ATOM 661 C CA . TYR A 1 85 ? 5.942 -7.535 -34.886 1.00 94.88 85 TYR A CA 1
ATOM 662 C C . TYR A 1 85 ? 7.383 -7.353 -35.392 1.00 94.88 85 TYR A C 1
ATOM 664 O O . TYR A 1 85 ? 8.302 -7.142 -34.607 1.00 94.88 85 TYR A O 1
ATOM 672 N N . GLU A 1 86 ? 7.585 -7.347 -36.714 1.00 92.69 86 GLU A N 1
ATOM 673 C CA . GLU A 1 86 ? 8.910 -7.192 -37.337 1.00 92.69 86 GLU A CA 1
ATOM 674 C C . GLU A 1 86 ? 9.616 -5.876 -36.973 1.00 92.69 86 GLU A C 1
ATOM 676 O O . GLU A 1 86 ? 10.842 -5.797 -37.000 1.00 92.69 86 GLU A O 1
ATOM 681 N N . LYS A 1 87 ? 8.846 -4.839 -36.634 1.00 94.75 87 LYS A N 1
ATOM 682 C CA . LYS A 1 87 ? 9.337 -3.522 -36.214 1.00 94.75 87 LYS A CA 1
ATOM 683 C C . LYS A 1 87 ? 9.202 -3.301 -34.708 1.00 94.75 87 LYS A C 1
ATOM 685 O O . LYS A 1 87 ? 9.639 -2.261 -34.226 1.00 94.75 87 LYS A O 1
ATOM 690 N N . PHE A 1 88 ? 8.600 -4.242 -33.981 1.00 91.25 88 PHE A N 1
ATOM 691 C CA . PHE A 1 88 ? 8.210 -4.060 -32.587 1.00 91.25 88 PHE A CA 1
ATOM 692 C C . PHE A 1 88 ? 9.422 -3.849 -31.679 1.00 91.25 88 PHE A C 1
ATOM 694 O O . PHE A 1 88 ? 9.486 -2.840 -30.988 1.00 91.25 88 PHE A O 1
ATOM 701 N N . HIS A 1 89 ? 10.431 -4.718 -31.755 1.00 87.12 89 HIS A N 1
ATOM 702 C CA . HIS A 1 89 ? 11.633 -4.582 -30.921 1.00 87.12 89 HIS A CA 1
ATOM 703 C C . HIS A 1 89 ? 12.482 -3.361 -31.293 1.00 87.12 89 HIS A C 1
ATOM 705 O O . HIS A 1 89 ? 12.924 -2.634 -30.413 1.00 87.12 89 HIS A O 1
ATOM 711 N N . ALA A 1 90 ? 12.625 -3.063 -32.591 1.00 90.69 90 ALA A N 1
ATOM 712 C CA . ALA A 1 90 ? 13.316 -1.850 -33.032 1.00 90.69 90 ALA A CA 1
ATOM 713 C C . ALA A 1 90 ? 12.612 -0.578 -32.529 1.00 90.69 90 ALA A C 1
ATOM 715 O O . ALA A 1 90 ? 13.274 0.387 -32.157 1.00 90.69 90 ALA A O 1
ATOM 716 N N . HIS A 1 91 ? 11.276 -0.587 -32.495 1.00 91.88 91 HIS A N 1
ATOM 717 C CA . HIS A 1 91 ? 10.504 0.484 -31.888 1.00 91.88 91 HIS A CA 1
ATOM 718 C C . HIS A 1 91 ? 10.699 0.532 -30.370 1.00 91.88 91 HIS A C 1
ATOM 720 O O . HIS A 1 91 ? 10.950 1.617 -29.861 1.00 91.88 91 HIS A O 1
ATOM 726 N N . GLU A 1 92 ? 10.604 -0.591 -29.646 1.00 84.12 92 GLU A N 1
ATOM 727 C CA . GLU A 1 92 ? 10.835 -0.620 -28.193 1.00 84.12 92 GLU A CA 1
ATOM 728 C C . GLU A 1 92 ? 12.200 -0.028 -27.829 1.00 84.12 92 GLU A C 1
ATOM 730 O O . GLU A 1 92 ? 12.281 0.753 -26.886 1.00 84.12 92 GLU A O 1
ATOM 735 N N . ASP A 1 93 ? 13.248 -0.320 -28.598 1.00 85.50 93 ASP A N 1
ATOM 736 C CA . ASP A 1 93 ? 14.589 0.214 -28.354 1.00 85.50 93 ASP A CA 1
ATOM 737 C C . ASP A 1 93 ? 14.670 1.739 -28.543 1.00 85.50 93 ASP A C 1
ATOM 739 O O . ASP A 1 93 ? 15.402 2.411 -27.814 1.00 85.50 93 ASP A O 1
ATOM 743 N N . SER A 1 94 ? 13.905 2.301 -29.486 1.00 92.12 94 SER A N 1
ATOM 744 C CA . SER A 1 94 ? 13.934 3.732 -29.829 1.00 92.12 94 SER A CA 1
ATOM 745 C C . SER A 1 94 ? 12.764 4.558 -29.282 1.00 92.12 94 SER A C 1
ATOM 747 O O . SER A 1 94 ? 12.681 5.748 -29.567 1.00 92.12 94 SER A O 1
ATOM 749 N N . CYS A 1 95 ? 11.807 3.944 -28.587 1.00 88.44 95 CYS A N 1
ATOM 750 C CA . CYS A 1 95 ? 10.577 4.615 -28.178 1.00 88.44 95 CYS A CA 1
ATOM 751 C C . CYS A 1 95 ? 10.778 5.423 -26.891 1.00 88.44 95 CYS A C 1
ATOM 753 O O . CYS A 1 95 ? 11.134 4.864 -25.850 1.00 88.44 95 CYS A O 1
ATOM 755 N N . ASP A 1 96 ? 10.451 6.715 -26.959 1.00 86.94 96 ASP A N 1
ATOM 756 C CA . ASP A 1 96 ? 10.497 7.666 -25.838 1.00 86.94 96 ASP A CA 1
ATOM 757 C C . ASP A 1 96 ? 9.309 7.543 -24.862 1.00 86.94 96 ASP A C 1
ATOM 759 O O . ASP A 1 96 ? 9.202 8.301 -23.899 1.00 86.94 96 ASP A O 1
ATOM 763 N N . GLY A 1 97 ? 8.388 6.610 -25.111 1.00 77.50 97 GLY A N 1
ATOM 764 C CA . GLY A 1 97 ? 7.234 6.370 -24.252 1.00 77.50 97 GLY A CA 1
ATOM 765 C C . GLY A 1 97 ? 7.594 5.721 -22.903 1.00 77.50 97 GLY A C 1
ATOM 766 O O . GLY A 1 97 ? 8.668 5.137 -22.728 1.00 77.50 97 GLY A O 1
ATOM 767 N N . VAL A 1 98 ? 6.675 5.786 -21.938 1.00 69.06 98 VAL A N 1
ATOM 768 C CA . VAL A 1 98 ? 6.806 5.168 -20.608 1.00 69.06 98 VAL A CA 1
ATOM 769 C C . VAL A 1 98 ? 6.115 3.802 -20.597 1.00 69.06 98 VAL A C 1
ATOM 771 O O . VAL A 1 98 ? 4.963 3.699 -20.991 1.00 69.06 98 VAL A O 1
ATOM 774 N N . LEU A 1 99 ? 6.793 2.746 -20.125 1.00 61.25 99 LEU A N 1
ATOM 775 C CA . LEU A 1 99 ? 6.197 1.408 -19.937 1.00 61.25 99 LEU A CA 1
ATOM 776 C C . LEU A 1 99 ? 4.841 1.481 -19.206 1.00 61.25 99 LEU A C 1
ATOM 778 O O . LEU A 1 99 ? 4.802 1.927 -18.060 1.00 61.25 99 LEU A O 1
ATOM 782 N N . VAL A 1 100 ? 3.777 1.004 -19.858 1.00 52.94 100 VAL A N 1
ATOM 783 C CA . VAL A 1 100 ? 2.406 0.913 -19.330 1.00 52.94 100 VAL A CA 1
ATOM 784 C C . VAL A 1 100 ? 2.106 -0.555 -19.021 1.00 52.94 100 VAL A C 1
ATOM 786 O O . VAL A 1 100 ? 2.322 -1.425 -19.865 1.00 52.94 100 VAL A O 1
ATOM 789 N N . ALA A 1 101 ? 1.646 -0.863 -17.807 1.00 46.47 101 ALA A N 1
ATOM 790 C CA . ALA A 1 101 ? 1.222 -2.218 -17.449 1.00 46.47 101 ALA A CA 1
ATOM 791 C C . ALA A 1 101 ? -0.177 -2.517 -18.027 1.00 46.47 101 ALA A C 1
ATOM 793 O O . ALA A 1 101 ? -1.055 -1.664 -17.969 1.00 46.47 101 ALA A O 1
ATOM 794 N N . SER A 1 102 ? -0.404 -3.720 -18.573 1.00 44.84 102 SER A N 1
ATOM 795 C CA . SER A 1 102 ? -1.725 -4.141 -19.074 1.00 44.84 102 SER A CA 1
ATOM 796 C C . SER A 1 102 ? -2.669 -4.607 -17.948 1.00 44.84 102 SER A C 1
ATOM 798 O O . SER A 1 102 ? -2.235 -5.278 -17.004 1.00 44.84 102 SER A O 1
ATOM 800 N N . GLU A 1 103 ? -3.961 -4.272 -18.091 1.00 36.72 103 GLU A N 1
ATOM 801 C CA . GLU A 1 103 ? -5.050 -4.429 -17.100 1.00 36.72 103 GLU A CA 1
ATOM 802 C C . GLU A 1 103 ? -5.654 -5.853 -17.005 1.00 36.72 103 GLU A C 1
ATOM 804 O O . GLU A 1 103 ? -6.331 -6.159 -16.031 1.00 36.72 103 GLU A O 1
ATOM 809 N N . ASN A 1 104 ? -5.386 -6.768 -17.948 1.00 36.78 104 ASN A N 1
ATOM 810 C CA . ASN A 1 104 ? -5.961 -8.125 -17.925 1.00 36.78 104 ASN A CA 1
ATOM 811 C C . ASN A 1 104 ? -4.958 -9.148 -17.371 1.00 36.78 104 ASN A C 1
ATOM 813 O O . ASN A 1 104 ? -4.008 -9.520 -18.063 1.00 36.78 104 ASN A O 1
ATOM 817 N N . ARG A 1 105 ? -5.154 -9.609 -16.129 1.00 45.09 105 ARG A N 1
ATOM 818 C CA . ARG A 1 105 ? -4.315 -10.638 -15.489 1.00 45.09 105 ARG A CA 1
ATOM 819 C C . ARG A 1 105 ? -5.174 -11.676 -14.773 1.00 45.09 105 ARG A C 1
ATOM 821 O O . ARG A 1 105 ? -5.683 -11.406 -13.692 1.00 45.09 105 ARG A O 1
ATOM 828 N N . GLU A 1 106 ? -5.283 -12.868 -15.350 1.00 29.39 106 GLU A N 1
ATOM 829 C CA . GLU A 1 106 ? -5.648 -14.070 -14.595 1.00 29.39 106 GLU A CA 1
ATOM 830 C C . GLU A 1 106 ? -4.398 -14.643 -13.904 1.00 29.39 106 GLU A C 1
ATOM 832 O O . GLU A 1 106 ? -3.271 -14.517 -14.397 1.00 29.39 106 GLU A O 1
ATOM 837 N N . SER A 1 107 ? -4.605 -15.208 -12.717 1.00 30.50 107 SER A N 1
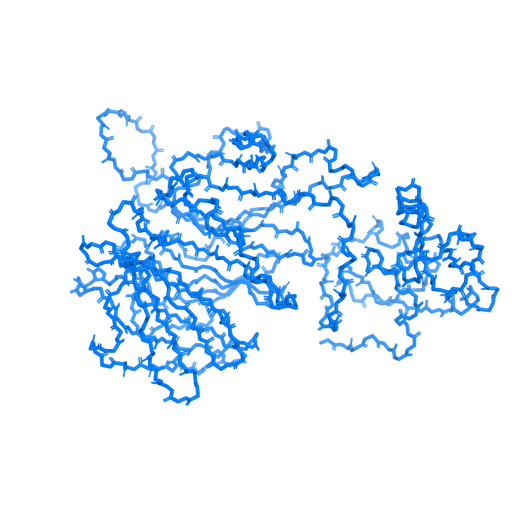ATOM 838 C CA . SER A 1 107 ? -3.591 -15.665 -11.768 1.00 30.50 107 SER A CA 1
ATOM 839 C C . SER A 1 107 ? -2.679 -16.755 -12.344 1.00 30.50 107 SER A C 1
ATOM 841 O O . SER A 1 107 ? -3.122 -17.769 -12.881 1.00 30.50 107 SER A O 1
ATOM 843 N N . MET A 1 108 ? -1.364 -16.554 -12.217 1.00 33.22 108 MET A N 1
ATOM 844 C CA . MET A 1 108 ? -0.349 -17.500 -12.680 1.00 33.22 108 MET A CA 1
ATOM 845 C C . MET A 1 108 ? 0.188 -18.317 -11.500 1.00 33.22 108 MET A C 1
ATOM 847 O O . MET A 1 108 ? 0.713 -17.762 -10.536 1.00 33.22 108 MET A O 1
ATOM 851 N N . ILE A 1 109 ? 0.090 -19.644 -11.600 1.00 29.97 109 ILE A N 1
ATOM 852 C CA . ILE A 1 109 ? 0.605 -20.605 -10.615 1.00 29.97 109 ILE A CA 1
ATOM 853 C C . ILE A 1 109 ? 2.139 -20.655 -10.710 1.00 29.97 109 ILE A C 1
ATOM 855 O O . ILE A 1 109 ? 2.697 -21.030 -11.743 1.00 29.97 109 ILE A O 1
ATOM 859 N N . ILE A 1 110 ? 2.837 -20.295 -9.629 1.00 31.55 110 ILE A N 1
ATOM 860 C CA . ILE A 1 110 ? 4.303 -20.377 -9.527 1.00 31.55 110 ILE A CA 1
ATOM 861 C C . ILE A 1 110 ? 4.705 -21.839 -9.230 1.00 31.55 110 ILE A C 1
ATOM 863 O O . ILE A 1 110 ? 4.171 -22.429 -8.294 1.00 31.55 110 ILE A O 1
ATOM 867 N N . PRO A 1 111 ? 5.651 -22.462 -9.962 1.00 29.16 111 PRO A N 1
ATOM 868 C CA . PRO A 1 111 ? 6.055 -23.845 -9.695 1.00 29.16 111 PRO A CA 1
ATOM 869 C C . PRO A 1 111 ? 6.723 -24.033 -8.317 1.00 29.16 111 PRO A C 1
ATOM 871 O O . PRO A 1 111 ? 7.694 -23.341 -7.998 1.00 29.16 111 PRO A O 1
ATOM 874 N N . GLU A 1 112 ? 6.281 -25.057 -7.569 1.00 35.88 112 GLU A N 1
ATOM 875 C CA . GLU A 1 112 ? 6.726 -25.473 -6.215 1.00 35.88 112 GLU A CA 1
ATOM 876 C C . GLU A 1 112 ? 8.250 -25.617 -6.010 1.00 35.88 112 GLU A C 1
ATOM 878 O O . GLU A 1 112 ? 8.725 -25.643 -4.877 1.00 35.88 112 GLU A O 1
ATOM 883 N N . ASN A 1 113 ? 9.037 -25.712 -7.087 1.00 32.78 113 ASN A N 1
ATOM 884 C CA . ASN A 1 113 ? 10.471 -26.021 -7.041 1.00 32.78 113 ASN A CA 1
ATOM 885 C C . ASN A 1 113 ? 11.397 -24.858 -7.415 1.00 32.78 113 ASN A C 1
ATOM 887 O O . ASN A 1 113 ? 12.612 -25.058 -7.537 1.00 32.78 113 ASN A O 1
ATOM 891 N N . SER A 1 114 ? 10.884 -23.635 -7.584 1.00 37.44 114 SER A N 1
ATOM 892 C CA . SER A 1 114 ? 11.787 -22.496 -7.753 1.00 37.44 114 SER A CA 1
ATOM 893 C C . SER A 1 114 ? 12.560 -22.269 -6.445 1.00 37.44 114 SER A C 1
ATOM 895 O O . SER A 1 114 ? 12.011 -21.905 -5.408 1.00 37.44 114 SER A O 1
ATOM 897 N N . LYS A 1 115 ? 13.882 -22.475 -6.478 1.00 39.19 115 LYS A N 1
ATOM 898 C CA . LYS A 1 115 ? 14.822 -22.075 -5.414 1.00 39.19 115 LYS A CA 1
ATOM 899 C C . LYS A 1 115 ? 14.929 -20.545 -5.296 1.00 39.19 115 LYS A C 1
ATOM 901 O O . LYS A 1 115 ? 16.003 -20.023 -5.001 1.00 39.19 115 LYS A O 1
ATOM 906 N N . LEU A 1 116 ? 13.836 -19.811 -5.496 1.00 40.25 116 LEU A N 1
ATOM 907 C CA . LEU A 1 116 ? 13.687 -18.444 -5.022 1.00 40.25 116 LEU A CA 1
ATOM 908 C C . LEU A 1 116 ? 13.569 -18.519 -3.499 1.00 40.25 116 LEU A C 1
ATOM 910 O O . LEU A 1 116 ? 12.510 -18.347 -2.910 1.00 40.25 116 LEU A O 1
ATOM 914 N N . LYS A 1 117 ? 14.689 -18.847 -2.849 1.00 43.53 117 LYS A N 1
ATOM 915 C CA . LYS A 1 117 ? 14.819 -18.751 -1.405 1.00 43.53 117 LYS A CA 1
ATOM 916 C C . LYS A 1 117 ? 14.524 -17.304 -1.041 1.00 43.53 117 LYS A C 1
ATOM 918 O O . LYS A 1 117 ? 15.260 -16.405 -1.442 1.00 43.53 117 LYS A O 1
ATOM 923 N N . ASN A 1 118 ? 13.403 -17.133 -0.351 1.00 47.47 118 ASN A N 1
ATOM 924 C CA . ASN A 1 118 ? 12.811 -15.905 0.163 1.00 47.47 118 ASN A CA 1
ATOM 925 C C . ASN A 1 118 ? 13.862 -14.843 0.526 1.00 47.47 118 ASN A C 1
ATOM 927 O O . ASN A 1 118 ? 14.343 -14.782 1.657 1.00 47.47 118 ASN A O 1
ATOM 931 N N . LYS A 1 119 ? 14.226 -13.987 -0.434 1.00 53.34 119 LYS A N 1
ATOM 932 C CA . LYS A 1 119 ? 15.034 -12.798 -0.160 1.00 53.34 119 LYS A CA 1
ATOM 933 C C . LYS A 1 119 ? 14.106 -11.776 0.486 1.00 53.34 119 LYS A C 1
ATOM 935 O O . LYS A 1 119 ? 13.353 -11.094 -0.201 1.00 53.34 119 LYS A O 1
ATOM 940 N N . LEU A 1 120 ? 14.140 -11.699 1.812 1.00 63.59 120 LEU A N 1
ATOM 941 C CA . LEU A 1 120 ? 13.393 -10.699 2.568 1.00 63.59 120 LEU A CA 1
ATOM 942 C C . LEU A 1 120 ? 14.179 -9.387 2.551 1.00 63.59 120 LEU A C 1
ATOM 944 O O . LEU A 1 120 ? 15.315 -9.346 3.010 1.00 63.59 120 LEU A O 1
ATOM 948 N N . PHE A 1 121 ? 13.589 -8.312 2.040 1.00 63.50 121 PHE A N 1
ATOM 949 C CA . PHE A 1 121 ? 14.163 -6.973 2.153 1.00 63.50 121 PHE A CA 1
ATOM 950 C C . PHE A 1 121 ? 13.534 -6.245 3.343 1.00 63.50 121 PHE A C 1
ATOM 952 O O . PHE A 1 121 ? 12.330 -6.332 3.569 1.00 63.50 121 PHE A O 1
ATOM 959 N N 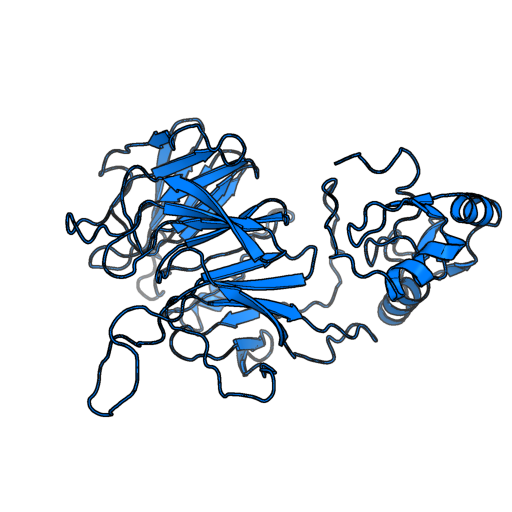. VAL A 1 122 ? 14.366 -5.555 4.116 1.00 65.69 122 VAL A N 1
ATOM 960 C CA . VAL A 1 122 ? 13.997 -4.780 5.298 1.00 65.69 122 VAL A CA 1
ATOM 961 C C . VAL A 1 122 ? 14.535 -3.374 5.102 1.00 65.69 122 VAL A C 1
ATOM 963 O O . VAL A 1 122 ? 15.744 -3.171 5.011 1.00 65.69 122 VAL A O 1
ATOM 966 N N . LEU A 1 123 ? 13.638 -2.400 5.045 1.00 63.41 123 LEU A N 1
ATOM 967 C CA . LEU A 1 123 ? 14.001 -0.991 5.127 1.00 63.41 123 LEU A CA 1
ATOM 968 C C . LEU A 1 123 ? 14.052 -0.607 6.602 1.00 63.41 123 LEU A C 1
ATOM 970 O O . LEU A 1 123 ? 13.033 -0.639 7.294 1.00 63.41 123 LEU A O 1
ATOM 974 N N . ASP A 1 124 ? 15.243 -0.278 7.090 1.00 59.56 124 ASP A N 1
ATOM 975 C CA . ASP A 1 124 ? 15.382 0.291 8.425 1.00 59.56 124 ASP A CA 1
ATOM 976 C C . ASP A 1 124 ? 14.882 1.752 8.375 1.00 59.56 124 ASP A C 1
ATOM 978 O O . ASP A 1 124 ? 15.179 2.514 7.454 1.00 59.56 124 ASP A O 1
ATOM 982 N N . ARG A 1 125 ? 14.006 2.126 9.313 1.00 55.00 125 ARG A N 1
ATOM 983 C CA . ARG A 1 125 ? 13.449 3.488 9.394 1.00 55.00 125 ARG A CA 1
ATOM 984 C C . ARG A 1 125 ? 14.303 4.424 10.235 1.00 55.00 125 ARG A C 1
ATOM 986 O O . ARG A 1 125 ? 14.186 5.640 10.092 1.00 55.00 125 ARG A O 1
ATOM 993 N N . GLU A 1 126 ? 15.103 3.869 11.140 1.00 53.75 126 GLU A N 1
ATOM 994 C CA . GLU A 1 126 ? 16.016 4.622 11.997 1.00 53.75 126 GLU A CA 1
ATOM 995 C C . GLU A 1 126 ? 17.372 4.797 11.320 1.00 53.75 126 GLU A C 1
ATOM 997 O O . GLU A 1 126 ? 18.018 5.837 11.464 1.00 53.75 126 GLU A O 1
ATOM 1002 N N . LYS A 1 127 ? 17.792 3.789 10.550 1.00 61.91 127 LYS A N 1
ATOM 1003 C CA . LYS A 1 127 ? 18.986 3.839 9.716 1.00 61.91 127 LYS A CA 1
ATOM 1004 C C . LYS A 1 127 ? 18.563 3.828 8.259 1.00 61.91 127 LYS A C 1
ATOM 1006 O O . LYS A 1 127 ? 17.840 2.933 7.863 1.00 61.91 127 LYS A O 1
ATOM 1011 N N . PRO A 1 128 ? 19.054 4.752 7.431 1.00 62.50 128 PRO A N 1
ATOM 1012 C CA . PRO A 1 128 ? 18.694 4.853 6.021 1.00 62.50 128 PRO A CA 1
ATOM 1013 C C . PRO A 1 128 ? 19.377 3.766 5.176 1.00 62.50 128 PRO A C 1
ATOM 1015 O O . PRO A 1 128 ? 20.125 4.049 4.239 1.00 62.50 128 PRO A O 1
ATOM 1018 N N . GLU A 1 129 ? 19.191 2.512 5.557 1.00 70.12 129 GLU A N 1
ATOM 1019 C CA . GLU A 1 129 ? 19.836 1.351 4.978 1.00 70.12 129 GLU A CA 1
ATOM 1020 C C . GLU A 1 129 ? 18.761 0.377 4.511 1.00 70.12 129 GLU A C 1
ATOM 1022 O O . GLU A 1 129 ? 17.852 0.008 5.256 1.00 70.12 129 GLU A O 1
ATOM 1027 N N . LEU A 1 130 ? 18.889 -0.061 3.262 1.00 70.38 130 LEU A N 1
ATOM 1028 C CA . LEU A 1 130 ? 18.175 -1.229 2.788 1.00 70.38 130 LEU A CA 1
ATOM 1029 C C . LEU A 1 130 ? 18.964 -2.459 3.235 1.00 70.38 130 LEU A C 1
ATOM 1031 O O . LEU A 1 130 ? 20.145 -2.606 2.921 1.00 70.38 130 LEU A O 1
ATOM 1035 N N . LEU A 1 131 ? 18.323 -3.337 3.987 1.00 73.25 131 LEU A N 1
ATOM 1036 C CA . LEU A 1 131 ? 18.885 -4.601 4.431 1.00 73.25 131 LEU A CA 1
ATOM 1037 C C . LEU A 1 131 ? 18.194 -5.733 3.673 1.00 73.25 131 LEU A C 1
ATOM 1039 O O . LEU A 1 131 ? 17.005 -5.679 3.388 1.00 73.25 131 LEU A O 1
ATOM 1043 N N . ARG A 1 132 ? 18.931 -6.792 3.369 1.00 76.50 132 ARG A N 1
ATOM 1044 C CA . ARG A 1 132 ? 18.400 -8.073 2.923 1.00 76.50 132 ARG A CA 1
ATOM 1045 C C . ARG A 1 132 ? 18.612 -9.071 4.044 1.00 76.50 132 ARG A C 1
ATOM 1047 O O . ARG A 1 132 ? 19.740 -9.300 4.468 1.00 76.50 132 ARG A O 1
ATOM 1054 N N . TYR A 1 133 ? 17.542 -9.665 4.529 1.00 70.69 133 TYR A N 1
ATOM 1055 C CA . TYR A 1 133 ? 17.606 -10.759 5.471 1.00 70.69 133 TYR A CA 1
ATOM 1056 C C . TYR A 1 133 ? 17.839 -12.071 4.715 1.00 70.69 133 TYR A C 1
ATOM 1058 O O . TYR A 1 133 ? 17.041 -12.493 3.879 1.00 70.69 133 TYR A O 1
ATOM 1066 N N . ASP A 1 134 ? 18.989 -12.677 4.990 1.00 70.44 134 ASP A N 1
ATOM 1067 C CA . ASP A 1 134 ? 19.367 -14.004 4.529 1.00 70.44 134 ASP A CA 1
ATOM 1068 C C . ASP A 1 134 ? 18.751 -15.025 5.488 1.00 70.44 134 ASP A C 1
ATOM 1070 O O . ASP A 1 134 ? 19.190 -15.158 6.635 1.00 70.44 134 ASP A O 1
ATOM 1074 N N . THR A 1 135 ? 17.710 -15.720 5.028 1.00 65.56 135 THR A N 1
ATOM 1075 C CA . THR A 1 135 ? 16.969 -16.695 5.835 1.00 65.56 135 THR A CA 1
ATOM 1076 C C . THR A 1 135 ? 17.796 -17.929 6.186 1.00 65.56 135 THR A C 1
ATOM 1078 O O . THR A 1 135 ? 17.533 -18.557 7.205 1.00 65.56 135 THR A O 1
ATOM 1081 N N . GLU A 1 136 ? 18.794 -18.290 5.373 1.00 72.31 136 GLU A N 1
ATOM 1082 C CA . GLU A 1 136 ? 19.650 -19.455 5.638 1.00 72.31 136 GLU A CA 1
ATOM 1083 C C . GLU A 1 136 ? 20.671 -19.150 6.723 1.00 72.31 136 GLU A C 1
ATOM 1085 O O . GLU A 1 136 ? 20.899 -19.953 7.626 1.00 72.31 136 GLU A O 1
ATOM 1090 N N . LYS A 1 137 ? 21.284 -17.967 6.635 1.00 76.94 137 LYS A N 1
ATOM 1091 C CA . LYS A 1 137 ? 22.292 -17.514 7.596 1.00 76.94 137 LYS A CA 1
ATOM 1092 C C . LYS A 1 137 ? 21.686 -16.834 8.814 1.00 76.94 137 LYS A C 1
ATOM 1094 O O . LYS A 1 137 ? 22.430 -16.528 9.742 1.00 76.94 137 LYS A O 1
ATOM 1099 N N . ASN A 1 138 ? 20.377 -16.565 8.801 1.00 73.62 138 ASN A N 1
ATOM 1100 C CA . ASN A 1 138 ? 19.680 -15.792 9.827 1.00 73.62 138 ASN A CA 1
ATOM 1101 C C . ASN A 1 138 ? 20.417 -14.467 10.108 1.00 73.62 138 ASN A C 1
ATOM 1103 O O . ASN A 1 138 ? 20.741 -14.118 11.241 1.00 73.62 138 ASN A O 1
ATOM 1107 N N . SER A 1 139 ? 20.768 -13.754 9.036 1.00 77.38 139 SER A N 1
ATOM 1108 C CA . SER A 1 139 ? 21.626 -12.568 9.114 1.00 77.38 139 SER A CA 1
ATOM 1109 C C . SER A 1 139 ? 21.102 -11.440 8.234 1.00 77.38 139 SER A C 1
ATOM 1111 O O . SER A 1 139 ? 20.474 -11.678 7.204 1.00 77.38 139 SER A O 1
ATOM 1113 N N . ARG A 1 140 ? 21.353 -10.193 8.643 1.00 75.19 140 ARG A N 1
ATOM 1114 C CA . ARG A 1 140 ? 21.010 -8.997 7.862 1.00 75.19 140 ARG A CA 1
ATOM 1115 C C . ARG A 1 140 ? 22.229 -8.573 7.047 1.00 75.19 140 ARG A C 1
ATOM 1117 O O . ARG A 1 140 ? 23.268 -8.241 7.611 1.00 75.19 140 ARG A O 1
ATOM 1124 N N . ILE A 1 141 ? 22.093 -8.579 5.729 1.00 78.38 141 ILE A N 1
ATOM 1125 C CA . ILE A 1 141 ? 23.107 -8.138 4.775 1.00 78.38 141 ILE A CA 1
ATOM 1126 C C . ILE A 1 141 ? 22.721 -6.740 4.307 1.00 78.38 141 ILE A C 1
ATOM 1128 O O . ILE A 1 141 ? 21.627 -6.543 3.789 1.00 78.38 141 ILE A O 1
ATOM 1132 N N . LYS A 1 142 ? 23.604 -5.757 4.474 1.00 77.31 142 LYS A N 1
ATOM 1133 C CA . LYS A 1 142 ? 23.363 -4.412 3.947 1.00 77.31 142 LYS A CA 1
ATOM 1134 C C . LYS A 1 142 ? 23.392 -4.438 2.418 1.00 77.31 142 LYS A C 1
ATOM 1136 O O . LYS A 1 142 ? 24.372 -4.886 1.831 1.00 77.31 142 LYS A O 1
ATOM 1141 N N . VAL A 1 143 ? 22.326 -3.951 1.795 1.00 70.75 143 VAL A N 1
ATOM 1142 C CA . VAL A 1 143 ? 22.207 -3.786 0.344 1.00 70.75 143 VAL A CA 1
ATOM 1143 C C . VAL A 1 143 ? 22.754 -2.411 -0.017 1.00 70.75 143 VAL A C 1
ATOM 1145 O O . VAL A 1 143 ? 22.388 -1.407 0.600 1.00 70.75 143 VAL A O 1
ATOM 1148 N N . SER A 1 144 ? 23.665 -2.346 -0.988 1.00 66.62 144 SER A N 1
ATOM 1149 C CA . SER A 1 144 ? 24.167 -1.061 -1.462 1.00 66.62 144 SER A CA 1
ATOM 1150 C C . SER A 1 144 ? 23.134 -0.400 -2.370 1.00 66.62 144 SER A C 1
ATOM 1152 O O . SER A 1 144 ? 22.673 -0.971 -3.356 1.00 66.62 144 SER A O 1
ATOM 1154 N N . LEU A 1 145 ? 22.785 0.836 -2.029 1.00 64.00 145 LEU A N 1
ATOM 1155 C CA . LEU A 1 145 ? 21.958 1.698 -2.859 1.00 64.00 145 LEU A CA 1
ATOM 1156 C C . LEU A 1 145 ? 22.891 2.572 -3.688 1.00 64.00 145 LEU A C 1
ATOM 1158 O O . LEU A 1 145 ? 23.694 3.328 -3.132 1.00 64.00 145 LEU A O 1
ATOM 1162 N N . GLU A 1 146 ? 22.805 2.459 -5.009 1.00 62.47 146 GLU A N 1
ATOM 1163 C CA . GLU A 1 146 ? 23.517 3.365 -5.899 1.00 62.47 146 GLU A CA 1
ATOM 1164 C C . GLU A 1 146 ? 22.694 4.642 -6.046 1.00 62.47 146 GLU A C 1
ATOM 1166 O O . GLU A 1 146 ? 21.826 4.778 -6.910 1.00 62.47 146 GLU A O 1
ATOM 1171 N N . PHE A 1 147 ? 22.969 5.603 -5.170 1.00 59.47 147 PHE A N 1
ATOM 1172 C CA . PHE A 1 147 ? 22.518 6.966 -5.392 1.00 59.47 147 PHE A CA 1
ATOM 1173 C C . PHE A 1 147 ? 23.348 7.580 -6.525 1.00 59.47 147 PHE A C 1
ATOM 1175 O O . PHE A 1 147 ? 24.563 7.379 -6.608 1.00 59.47 147 PHE A O 1
ATOM 1182 N N . THR A 1 148 ? 22.703 8.344 -7.408 1.00 49.38 148 THR A N 1
ATOM 1183 C CA . THR A 1 148 ? 23.396 9.181 -8.400 1.00 49.38 148 THR A CA 1
ATOM 1184 C C . THR A 1 148 ? 24.492 9.996 -7.706 1.00 49.38 148 THR A C 1
ATOM 1186 O O . THR A 1 148 ? 24.258 10.461 -6.592 1.00 49.38 148 THR A O 1
ATOM 1189 N N . LYS A 1 149 ? 25.654 10.162 -8.363 1.00 48.88 149 LYS A N 1
ATOM 1190 C CA . LYS A 1 149 ? 26.971 10.638 -7.859 1.00 48.88 149 LYS A CA 1
ATOM 1191 C C . LYS A 1 149 ? 27.013 11.837 -6.882 1.00 48.88 149 LYS A C 1
ATOM 1193 O O . LYS A 1 149 ? 28.078 12.118 -6.344 1.00 48.88 149 LYS A O 1
ATOM 1198 N N . ASP A 1 150 ? 25.901 12.510 -6.614 1.00 47.38 150 ASP A N 1
ATOM 1199 C CA . ASP A 1 150 ? 25.840 13.819 -5.975 1.00 47.38 150 ASP A CA 1
ATOM 1200 C C . ASP A 1 150 ? 25.477 13.879 -4.486 1.00 47.38 150 ASP A C 1
ATOM 1202 O O . ASP A 1 150 ? 25.485 14.985 -3.955 1.00 47.38 150 ASP A O 1
ATOM 1206 N N . ARG A 1 151 ? 25.220 12.786 -3.745 1.00 50.94 151 ARG A N 1
ATOM 1207 C CA . ARG A 1 151 ? 25.183 12.841 -2.257 1.00 50.94 151 ARG A CA 1
ATOM 1208 C C . ARG A 1 151 ? 25.045 11.473 -1.590 1.00 50.94 151 ARG A C 1
ATOM 1210 O O . ARG A 1 151 ? 24.397 10.572 -2.106 1.00 50.94 151 ARG A O 1
ATOM 1217 N N . LYS A 1 152 ? 25.549 11.387 -0.351 1.00 54.22 152 LYS A N 1
ATOM 1218 C CA . LYS A 1 152 ? 25.109 10.427 0.679 1.00 54.22 152 LYS A CA 1
ATOM 1219 C C . LYS A 1 152 ? 23.649 10.727 1.073 1.00 54.22 152 LYS A C 1
ATOM 1221 O O . LYS A 1 152 ? 23.415 11.239 2.165 1.00 54.22 152 LYS A O 1
ATOM 1226 N N . SER A 1 153 ? 22.674 10.531 0.188 1.00 55.78 153 SER A N 1
ATOM 1227 C CA . SER A 1 153 ? 21.267 10.709 0.559 1.00 55.78 153 SER A CA 1
ATOM 1228 C C . SER A 1 153 ? 20.817 9.514 1.388 1.00 55.78 153 SER A C 1
ATOM 1230 O O . SER A 1 153 ? 20.686 8.404 0.889 1.00 55.78 153 SER A O 1
ATOM 1232 N N . SER A 1 154 ? 20.626 9.745 2.679 1.00 68.00 154 SER A N 1
ATOM 1233 C CA . SER A 1 154 ? 19.859 8.862 3.541 1.00 68.00 154 SER A CA 1
ATOM 1234 C C . SER A 1 154 ? 18.379 8.923 3.162 1.00 68.00 154 SER A C 1
ATOM 1236 O O . SER A 1 154 ? 17.892 10.017 2.873 1.00 68.00 154 SER A O 1
ATOM 1238 N N . PHE A 1 155 ? 17.653 7.802 3.229 1.00 70.44 155 PHE A N 1
ATOM 1239 C CA . PHE A 1 155 ? 16.191 7.845 3.255 1.00 70.44 155 PHE A CA 1
ATOM 1240 C C . PHE A 1 155 ? 15.709 8.798 4.362 1.00 70.44 155 PHE A C 1
ATOM 1242 O O . PHE A 1 155 ? 16.302 8.812 5.449 1.00 70.44 155 PHE A O 1
ATOM 1249 N N . PRO A 1 156 ? 14.670 9.610 4.105 1.00 74.38 156 PRO A N 1
ATOM 1250 C CA . PRO A 1 156 ? 14.047 10.410 5.151 1.00 74.38 156 PRO A CA 1
ATOM 1251 C C . PRO A 1 156 ? 13.460 9.485 6.225 1.00 74.38 156 PRO A C 1
ATOM 1253 O O . PRO A 1 156 ? 13.180 8.324 5.969 1.00 74.38 156 PRO A O 1
ATOM 1256 N N . SER A 1 157 ? 13.256 9.976 7.444 1.00 76.69 157 SER A N 1
ATOM 1257 C CA . SER A 1 157 ? 12.524 9.226 8.473 1.00 76.69 157 SER A CA 1
ATOM 1258 C C . SER A 1 157 ? 11.018 9.245 8.184 1.00 76.69 157 SER A C 1
ATOM 1260 O O . SER A 1 157 ? 10.513 10.202 7.601 1.00 76.69 157 SER A O 1
ATOM 1262 N N . GLN A 1 158 ? 10.274 8.223 8.621 1.00 79.75 158 GLN A N 1
ATOM 1263 C CA . GLN A 1 158 ? 8.799 8.187 8.521 1.00 79.75 158 GLN A CA 1
ATOM 1264 C C . GLN A 1 158 ? 8.234 8.352 7.096 1.00 79.75 158 GLN A C 1
ATOM 1266 O O . GLN A 1 158 ? 7.138 8.893 6.913 1.00 79.75 158 GLN A O 1
ATOM 1271 N N . PHE A 1 159 ? 8.998 7.899 6.106 1.00 83.00 159 PHE A N 1
ATOM 1272 C CA . PHE A 1 159 ? 8.536 7.696 4.739 1.00 83.00 159 PHE A CA 1
ATOM 1273 C C . PHE A 1 159 ? 7.583 6.504 4.648 1.00 83.00 159 PHE A C 1
ATOM 1275 O O . PHE A 1 159 ? 7.541 5.653 5.546 1.00 83.00 159 PHE A O 1
ATOM 1282 N N . GLN A 1 160 ? 6.861 6.439 3.537 1.00 85.94 160 GLN A N 1
ATOM 1283 C CA . GLN A 1 160 ? 6.136 5.247 3.112 1.00 85.94 160 GLN A CA 1
ATOM 1284 C C . GLN A 1 160 ? 6.719 4.702 1.822 1.00 85.94 160 GLN A C 1
ATOM 1286 O O . GLN A 1 160 ? 7.488 5.391 1.149 1.00 85.94 160 GLN A O 1
ATOM 1291 N N . PHE A 1 161 ? 6.371 3.468 1.476 1.00 86.31 161 PHE A N 1
ATOM 1292 C CA . PHE A 1 161 ? 6.729 2.941 0.173 1.00 86.31 161 PHE A CA 1
ATOM 1293 C C . PHE A 1 161 ? 5.612 2.114 -0.439 1.00 86.31 161 PHE A C 1
ATOM 1295 O O . PHE A 1 161 ? 4.842 1.467 0.257 1.00 86.31 161 PHE A O 1
ATOM 1302 N N . VAL A 1 162 ? 5.578 2.094 -1.765 1.00 85.88 162 VAL A N 1
ATOM 1303 C CA . VAL A 1 162 ? 4.675 1.253 -2.549 1.00 85.88 162 VAL A CA 1
ATOM 1304 C C . VAL A 1 162 ? 5.517 0.436 -3.514 1.00 85.88 162 VAL A C 1
ATOM 1306 O O . VAL A 1 162 ? 6.405 0.971 -4.176 1.00 85.88 162 VAL A O 1
ATOM 1309 N N . PHE A 1 163 ? 5.272 -0.870 -3.583 1.00 81.69 163 PHE A N 1
ATOM 1310 C CA . PHE A 1 163 ? 5.988 -1.762 -4.488 1.00 81.69 163 PHE A CA 1
ATOM 1311 C C . PHE A 1 163 ? 5.028 -2.397 -5.487 1.00 81.69 163 PHE A C 1
ATOM 1313 O O . PHE A 1 163 ? 4.155 -3.176 -5.109 1.00 81.69 163 PHE A O 1
ATOM 1320 N N . PHE A 1 164 ? 5.229 -2.109 -6.770 1.00 75.25 164 PHE A N 1
ATOM 1321 C CA . PHE A 1 164 ? 4.475 -2.734 -7.849 1.00 75.25 164 PHE A CA 1
ATOM 1322 C C . PHE A 1 164 ? 5.280 -3.886 -8.435 1.00 75.25 164 PHE A C 1
ATOM 1324 O O . PHE A 1 164 ? 6.176 -3.692 -9.261 1.00 75.25 164 PHE A O 1
ATOM 1331 N N . ARG A 1 165 ? 4.944 -5.108 -8.010 1.00 66.06 165 ARG A N 1
ATOM 1332 C CA . ARG A 1 165 ? 5.564 -6.348 -8.507 1.00 66.06 165 ARG A CA 1
ATOM 1333 C C . ARG A 1 165 ? 5.521 -6.495 -10.025 1.00 66.06 165 ARG A C 1
ATOM 1335 O O . ARG A 1 165 ? 6.575 -6.777 -10.586 1.00 66.06 165 ARG A O 1
ATOM 1342 N N . PRO A 1 166 ? 4.369 -6.288 -10.692 1.00 69.06 166 PRO A N 1
ATOM 1343 C CA . PRO A 1 166 ? 4.242 -6.394 -12.144 1.00 69.06 166 PRO A CA 1
ATOM 1344 C C . PRO A 1 166 ? 5.320 -5.706 -12.969 1.00 69.06 166 PRO A C 1
ATOM 1346 O O . PRO A 1 166 ? 5.680 -6.194 -14.033 1.00 69.06 166 PRO A O 1
ATOM 1349 N N . ILE A 1 167 ? 5.808 -4.575 -12.471 1.00 68.38 167 ILE A N 1
ATOM 1350 C CA . ILE A 1 167 ? 6.789 -3.718 -13.137 1.00 68.38 167 ILE A CA 1
ATOM 1351 C C . ILE A 1 167 ? 8.099 -3.625 -12.345 1.00 68.38 167 ILE A C 1
ATOM 1353 O O . ILE A 1 167 ? 8.998 -2.888 -12.738 1.00 68.38 167 ILE A O 1
ATOM 1357 N N . ASN A 1 168 ? 8.204 -4.371 -11.239 1.00 71.12 168 ASN A N 1
ATOM 1358 C CA . ASN A 1 168 ? 9.351 -4.443 -10.339 1.00 71.12 168 ASN A CA 1
ATOM 1359 C C . ASN A 1 168 ? 9.896 -3.063 -9.916 1.00 71.12 168 ASN A C 1
ATOM 1361 O O . ASN A 1 168 ? 11.107 -2.816 -9.920 1.00 71.12 168 ASN A O 1
ATOM 1365 N N . ARG A 1 169 ? 8.982 -2.146 -9.579 1.00 76.25 169 ARG A N 1
ATOM 1366 C CA . ARG A 1 169 ? 9.302 -0.770 -9.173 1.00 76.25 169 ARG A CA 1
ATOM 1367 C C . ARG A 1 169 ? 8.895 -0.524 -7.735 1.00 76.25 169 ARG A C 1
ATOM 1369 O O . ARG A 1 169 ? 7.784 -0.864 -7.330 1.00 76.25 169 ARG A O 1
ATOM 1376 N N . MET A 1 170 ? 9.800 0.095 -6.984 1.00 83.12 170 MET A N 1
ATOM 1377 C CA . MET A 1 170 ? 9.555 0.553 -5.622 1.00 83.12 170 MET A CA 1
ATOM 1378 C C . MET A 1 170 ? 9.523 2.073 -5.602 1.00 83.12 170 MET A C 1
ATOM 1380 O O . MET A 1 170 ? 10.419 2.730 -6.124 1.00 83.12 170 MET A O 1
ATOM 1384 N N . PHE A 1 171 ? 8.510 2.619 -4.957 1.00 84.00 171 PHE A N 1
ATOM 1385 C CA . PHE A 1 171 ? 8.300 4.043 -4.793 1.00 84.00 171 PHE A CA 1
ATOM 1386 C C . PHE A 1 171 ? 8.480 4.380 -3.325 1.00 84.00 171 PHE A C 1
ATOM 1388 O O . PHE A 1 171 ? 7.800 3.795 -2.494 1.00 84.00 171 PHE A O 1
ATOM 1395 N N . VAL A 1 172 ? 9.390 5.293 -2.998 1.00 87.12 172 VAL A N 1
ATOM 1396 C CA . VAL A 1 172 ? 9.605 5.806 -1.639 1.00 87.12 172 VAL A CA 1
ATOM 1397 C C . VAL A 1 172 ? 9.041 7.214 -1.568 1.00 87.12 172 VAL A C 1
ATOM 1399 O O . VAL A 1 172 ? 9.392 8.067 -2.376 1.00 87.12 172 VAL A O 1
ATOM 1402 N N . ILE A 1 173 ? 8.137 7.446 -0.624 1.00 88.12 173 ILE A N 1
ATOM 1403 C CA . ILE A 1 173 ? 7.210 8.572 -0.657 1.00 88.12 173 ILE A CA 1
ATOM 1404 C C . ILE A 1 173 ? 7.303 9.345 0.658 1.00 88.12 173 ILE A C 1
ATOM 1406 O O . ILE A 1 173 ? 7.072 8.805 1.745 1.00 88.12 173 ILE A O 1
ATOM 1410 N N . GLY A 1 174 ? 7.627 10.633 0.537 1.00 89.00 174 GLY A N 1
ATOM 1411 C CA . GLY A 1 174 ? 7.615 11.624 1.610 1.00 89.00 174 GLY A CA 1
ATOM 1412 C C . GLY A 1 174 ? 8.538 11.298 2.782 1.00 89.00 174 GLY A C 1
ATOM 1413 O O . GLY A 1 174 ? 9.598 10.701 2.617 1.00 89.00 174 GLY A O 1
ATOM 1414 N N . GLY A 1 175 ? 8.136 11.729 3.979 1.00 85.44 175 GLY A N 1
ATOM 1415 C CA . GLY A 1 175 ? 8.927 11.589 5.202 1.00 85.44 175 GLY A CA 1
ATOM 1416 C C . GLY A 1 175 ? 9.515 12.915 5.695 1.00 85.44 175 GLY A C 1
ATOM 1417 O O . GLY A 1 175 ? 9.180 13.997 5.219 1.00 85.44 175 GLY A O 1
ATOM 1418 N N . SER A 1 176 ? 10.362 12.838 6.718 1.00 79.56 176 SER A N 1
ATOM 1419 C CA . SER A 1 176 ? 11.011 13.982 7.358 1.00 79.56 176 SER A CA 1
ATOM 1420 C C . SER A 1 176 ? 12.520 13.782 7.422 1.00 79.56 176 SER A C 1
ATOM 1422 O O . SER A 1 176 ? 13.009 12.755 7.898 1.00 79.56 176 SER A O 1
ATOM 1424 N N . ASN A 1 177 ? 13.266 14.814 7.028 1.00 70.69 177 ASN A N 1
ATOM 1425 C CA . ASN A 1 177 ? 14.721 14.868 7.196 1.00 70.69 177 ASN A CA 1
ATOM 1426 C C . ASN A 1 177 ? 15.153 15.172 8.633 1.00 70.69 177 ASN A C 1
ATOM 1428 O O . ASN A 1 177 ? 16.329 15.026 8.952 1.00 70.69 177 ASN A O 1
ATOM 1432 N N . ASN A 1 178 ? 14.228 15.610 9.490 1.00 66.56 178 ASN A N 1
ATOM 1433 C CA . ASN A 1 178 ? 14.514 15.825 10.898 1.00 66.56 178 ASN A CA 1
ATOM 1434 C C . ASN A 1 178 ? 14.194 14.543 11.665 1.00 66.56 178 ASN A C 1
ATOM 1436 O O . ASN A 1 178 ? 13.006 14.261 11.865 1.00 66.56 178 ASN A O 1
ATOM 1440 N N . PRO A 1 179 ? 15.201 13.782 12.135 1.00 51.44 179 PRO A N 1
ATOM 1441 C CA . PRO A 1 179 ? 14.953 12.839 13.208 1.00 51.44 179 PRO A CA 1
ATOM 1442 C C . PRO A 1 179 ? 14.465 13.666 14.398 1.00 51.44 179 PRO A C 1
ATOM 1444 O O . PRO A 1 179 ? 15.154 14.577 14.858 1.00 51.44 179 PRO A O 1
ATOM 1447 N N . THR A 1 180 ? 13.259 13.404 14.898 1.00 41.97 180 THR A N 1
ATOM 1448 C CA . THR A 1 180 ? 12.876 13.932 16.213 1.00 41.97 180 THR A CA 1
ATOM 1449 C C . THR A 1 180 ? 13.969 13.539 17.217 1.00 41.97 180 THR A C 1
ATOM 1451 O O . THR A 1 180 ? 14.271 12.350 17.336 1.00 41.97 180 THR A O 1
ATOM 1454 N N . PRO A 1 181 ? 14.606 14.505 17.897 1.00 36.56 181 PRO A N 1
ATOM 1455 C CA . PRO A 1 181 ? 15.900 14.289 18.522 1.00 36.56 181 PRO A CA 1
ATOM 1456 C C . PRO A 1 181 ? 15.760 13.580 19.869 1.00 36.56 181 PRO A C 1
ATOM 1458 O O . PRO A 1 181 ? 14.944 13.954 20.713 1.00 36.56 181 PRO A O 1
ATOM 1461 N N . LYS A 1 182 ? 16.661 12.635 20.128 1.00 31.19 182 LYS A N 1
ATOM 1462 C CA . LYS A 1 182 ? 17.297 12.534 21.441 1.00 31.19 182 LYS A CA 1
ATOM 1463 C C . LYS A 1 182 ? 18.804 12.632 21.225 1.00 31.19 182 LYS A C 1
ATOM 1465 O O . LYS A 1 182 ? 19.351 11.893 20.417 1.00 31.19 182 LYS A O 1
ATOM 1470 N N . VAL A 1 183 ? 19.427 13.498 22.024 1.00 26.30 183 VAL A N 1
ATOM 1471 C CA . VAL A 1 183 ? 20.866 13.797 22.144 1.00 26.30 183 VAL A CA 1
ATOM 1472 C C . VAL A 1 183 ? 21.362 14.999 21.321 1.00 26.30 183 VAL A C 1
ATOM 1474 O O . VAL A 1 183 ? 20.975 15.240 20.184 1.00 26.30 183 VAL A O 1
ATOM 1477 N N . GLU A 1 184 ? 22.154 15.805 22.027 1.00 31.25 184 GLU A N 1
ATOM 1478 C CA . GLU A 1 184 ? 22.540 17.194 21.804 1.00 31.25 184 GLU A CA 1
ATOM 1479 C C . GLU A 1 184 ? 23.569 17.41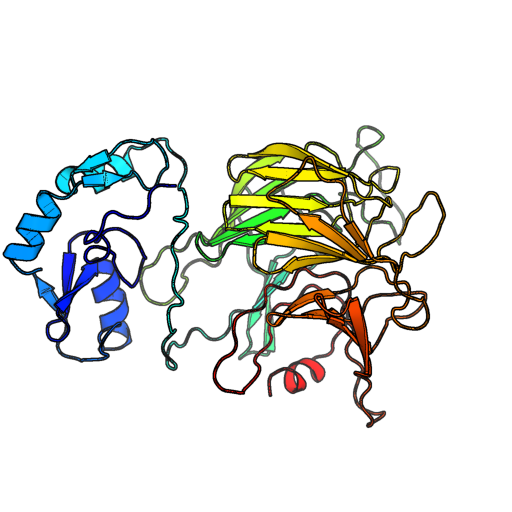1 20.675 1.00 31.25 184 GLU A C 1
ATOM 1481 O O . GLU A 1 184 ? 24.470 16.601 20.478 1.00 31.25 184 GLU A O 1
ATOM 1486 N N . LYS A 1 185 ? 23.488 18.614 20.074 1.00 26.84 185 LYS A N 1
ATOM 1487 C CA . LYS A 1 185 ? 24.429 19.298 19.153 1.00 26.84 185 LYS A CA 1
ATOM 1488 C C . LYS A 1 185 ? 24.494 18.771 17.708 1.00 26.84 185 LYS A C 1
ATOM 1490 O O . LYS A 1 185 ? 24.958 17.670 17.462 1.00 26.84 185 LYS A O 1
ATOM 1495 N N . TRP A 1 186 ? 24.087 19.597 16.734 1.00 22.69 186 TRP A N 1
ATOM 1496 C CA . TRP A 1 186 ? 24.931 20.434 15.848 1.00 22.69 186 TRP A CA 1
ATOM 1497 C C . TRP A 1 186 ? 24.050 21.210 14.837 1.00 22.69 186 TRP A C 1
ATOM 1499 O O . TRP A 1 186 ? 22.847 20.994 14.744 1.00 22.69 186 TRP A O 1
ATOM 1509 N N . ILE A 1 187 ? 24.664 22.189 14.167 1.00 22.58 187 ILE A N 1
ATOM 1510 C CA . ILE A 1 187 ? 24.126 23.446 13.613 1.00 22.58 187 ILE A CA 1
ATOM 1511 C C . ILE A 1 187 ? 24.150 23.451 12.058 1.00 22.58 187 ILE A C 1
ATOM 1513 O O . ILE A 1 187 ? 25.200 23.171 11.494 1.00 22.58 187 ILE A O 1
ATOM 1517 N N . VAL A 1 188 ? 23.022 23.874 11.440 1.00 22.92 188 VAL A N 1
ATOM 1518 C CA . VAL A 1 188 ? 22.811 24.679 10.187 1.00 22.92 188 VAL A CA 1
ATOM 1519 C C . VAL A 1 188 ? 23.163 24.030 8.819 1.00 22.92 188 VAL A C 1
ATOM 1521 O O . VAL A 1 188 ? 24.211 23.428 8.665 1.00 22.92 188 VAL A O 1
ATOM 1524 N N . MET A 1 189 ? 22.361 24.105 7.739 1.00 22.52 189 MET A N 1
ATOM 1525 C CA . MET A 1 189 ? 21.324 25.072 7.330 1.00 22.52 189 MET A CA 1
ATOM 1526 C C . MET A 1 189 ? 20.097 24.401 6.675 1.00 22.52 189 MET A C 1
ATOM 1528 O O . MET A 1 189 ? 20.229 23.529 5.820 1.00 22.52 189 MET A O 1
ATOM 1532 N N . GLN A 1 190 ? 18.903 24.879 7.030 1.00 24.86 190 GLN A N 1
ATOM 1533 C CA . GLN A 1 190 ? 17.626 24.565 6.389 1.00 24.86 190 GLN A CA 1
ATOM 1534 C C . GLN A 1 190 ? 16.829 25.872 6.326 1.00 24.86 190 GLN A C 1
ATOM 1536 O O . GLN A 1 190 ? 16.848 26.656 7.280 1.00 24.86 190 GLN A O 1
ATOM 1541 N N . ARG A 1 191 ? 16.145 26.132 5.208 1.00 24.56 191 ARG A N 1
ATOM 1542 C CA . ARG A 1 191 ? 15.078 27.137 5.184 1.00 24.56 191 ARG A CA 1
ATOM 1543 C C . ARG A 1 191 ? 14.078 26.726 6.273 1.00 24.56 191 ARG A C 1
ATOM 1545 O O . ARG A 1 191 ? 13.726 25.554 6.359 1.00 24.56 191 ARG A O 1
ATOM 1552 N N . ALA A 1 192 ? 13.724 27.650 7.157 1.00 27.91 192 ALA A N 1
ATOM 1553 C CA . ALA A 1 192 ? 12.801 27.379 8.249 1.00 27.91 192 ALA A CA 1
ATOM 1554 C C . ALA A 1 192 ? 11.447 26.909 7.685 1.00 27.91 192 ALA A C 1
ATOM 1556 O O . ALA A 1 192 ? 10.826 27.644 6.922 1.00 27.91 192 ALA A O 1
ATOM 1557 N N . GLY A 1 193 ? 11.026 25.698 8.064 1.00 32.00 193 GLY A N 1
ATOM 1558 C CA . GLY A 1 193 ? 9.736 25.097 7.703 1.00 32.00 193 GLY A CA 1
ATOM 1559 C C . GLY A 1 193 ? 9.793 24.176 6.476 1.00 32.00 193 GLY A C 1
ATOM 1560 O O . GLY A 1 193 ? 10.428 24.509 5.483 1.00 32.00 193 GLY A O 1
ATOM 1561 N N . ALA A 1 194 ? 9.090 23.043 6.559 1.00 33.66 194 ALA A N 1
ATOM 1562 C CA . ALA A 1 194 ? 8.920 21.973 5.567 1.00 33.66 194 ALA A CA 1
ATOM 1563 C C . ALA A 1 194 ? 10.041 20.909 5.463 1.00 33.66 194 ALA A C 1
ATOM 1565 O O . ALA A 1 194 ? 11.207 21.165 5.144 1.00 33.66 194 ALA A O 1
ATOM 1566 N N . GLY A 1 195 ? 9.644 19.661 5.745 1.00 40.41 195 GLY A N 1
ATOM 1567 C CA . GLY A 1 195 ? 10.419 18.447 5.485 1.00 40.41 195 GLY A CA 1
ATOM 1568 C C . GLY A 1 195 ? 10.640 18.221 3.986 1.00 40.41 195 GLY A C 1
ATOM 1569 O O . GLY A 1 195 ? 9.944 18.787 3.147 1.00 40.41 195 GLY A O 1
ATOM 1570 N N . ALA A 1 196 ? 11.636 17.411 3.627 1.00 41.16 196 ALA A N 1
ATOM 1571 C CA . ALA A 1 196 ? 11.857 17.064 2.230 1.00 41.16 196 ALA A CA 1
ATOM 1572 C C . ALA A 1 196 ? 10.733 16.148 1.732 1.00 41.16 196 ALA A C 1
ATOM 1574 O O . ALA A 1 196 ? 10.667 14.971 2.074 1.00 41.16 196 ALA A O 1
ATOM 1575 N N . ALA A 1 197 ? 9.849 16.723 0.928 1.00 53.09 197 ALA A N 1
ATOM 1576 C CA . ALA A 1 197 ? 8.727 16.061 0.292 1.00 53.09 197 ALA A CA 1
ATOM 1577 C C . ALA A 1 197 ? 9.179 15.443 -1.038 1.00 53.09 197 ALA A C 1
ATOM 1579 O O . ALA A 1 197 ? 8.955 16.017 -2.102 1.00 53.09 197 ALA A O 1
ATOM 1580 N N . VAL A 1 198 ? 9.908 14.328 -0.972 1.00 52.84 198 VAL A N 1
ATOM 1581 C CA . VAL A 1 198 ? 10.447 13.672 -2.171 1.00 52.84 198 VAL A CA 1
ATOM 1582 C C . VAL A 1 198 ? 9.711 12.363 -2.409 1.00 52.84 198 VAL A C 1
ATOM 1584 O O . VAL A 1 198 ? 9.518 11.570 -1.491 1.00 52.84 198 VAL A O 1
ATOM 1587 N N . PHE A 1 199 ? 9.304 12.160 -3.652 1.00 45.91 199 PHE A N 1
ATOM 1588 C CA . PHE A 1 199 ? 8.865 10.886 -4.191 1.00 45.91 199 PHE A CA 1
ATOM 1589 C C . PHE A 1 199 ? 10.017 10.336 -5.037 1.00 45.91 199 PHE A C 1
ATOM 1591 O O . PHE A 1 199 ? 10.458 10.997 -5.977 1.00 45.91 199 PHE A O 1
ATOM 1598 N N . GLU A 1 200 ? 10.544 9.162 -4.701 1.00 59.72 200 GLU A N 1
ATOM 1599 C CA . GLU A 1 200 ? 11.677 8.537 -5.391 1.00 59.72 200 GLU A CA 1
ATOM 1600 C C . GLU A 1 200 ? 11.272 7.176 -5.960 1.00 59.72 200 GLU A C 1
ATOM 1602 O O . GLU A 1 200 ? 10.785 6.311 -5.236 1.00 59.72 200 GLU A O 1
ATOM 1607 N N . GLU A 1 201 ? 11.499 6.975 -7.257 1.00 57.47 201 GLU A N 1
ATOM 1608 C CA . GLU A 1 201 ? 11.276 5.693 -7.926 1.00 57.47 201 GLU A CA 1
ATOM 1609 C C . GLU A 1 201 ? 12.592 4.925 -8.047 1.00 57.47 201 GLU A C 1
ATOM 1611 O O . GLU A 1 201 ? 13.586 5.436 -8.577 1.00 57.47 201 GLU A O 1
ATOM 1616 N N . PHE A 1 202 ? 12.576 3.671 -7.612 1.00 53.47 202 PHE A N 1
ATOM 1617 C CA . PHE A 1 202 ? 13.688 2.744 -7.709 1.00 53.47 202 PHE A CA 1
ATOM 1618 C C . PHE A 1 202 ? 13.349 1.607 -8.675 1.00 53.47 202 PHE A C 1
ATOM 1620 O O . PHE A 1 202 ? 12.326 0.933 -8.519 1.00 53.47 202 PHE A O 1
ATOM 1627 N N . LEU A 1 203 ? 14.247 1.354 -9.634 1.00 42.72 203 LEU A N 1
ATOM 1628 C CA . LEU A 1 203 ? 14.243 0.110 -10.407 1.00 42.72 203 LEU A CA 1
ATOM 1629 C C . LEU A 1 203 ? 15.122 -0.903 -9.700 1.00 42.72 203 LEU A C 1
ATOM 1631 O O . LEU A 1 203 ? 16.272 -0.589 -9.359 1.00 42.72 203 LEU A O 1
ATOM 1635 N N . LEU A 1 204 ? 14.640 -2.134 -9.590 1.00 44.88 204 LEU A N 1
ATOM 1636 C CA . LEU A 1 204 ? 15.550 -3.248 -9.402 1.00 44.88 204 LEU A CA 1
ATOM 1637 C C . LEU A 1 204 ? 16.226 -3.527 -10.751 1.00 44.88 204 LEU A C 1
ATOM 1639 O O . LEU A 1 204 ? 15.588 -4.019 -11.684 1.00 44.88 204 LEU A O 1
ATOM 1643 N N . ASN A 1 205 ? 17.514 -3.193 -10.870 1.00 37.75 205 ASN A N 1
ATOM 1644 C CA . ASN A 1 205 ? 18.282 -3.526 -12.064 1.00 37.75 205 ASN A CA 1
ATOM 1645 C C . ASN A 1 205 ? 18.546 -5.036 -12.068 1.00 37.75 205 ASN A C 1
ATOM 1647 O O . ASN A 1 205 ? 19.508 -5.522 -11.473 1.00 37.75 205 ASN A O 1
ATOM 1651 N N . THR A 1 206 ? 17.651 -5.788 -12.699 1.00 37.66 206 THR A N 1
ATOM 1652 C CA . THR A 1 206 ? 17.862 -7.212 -12.942 1.00 37.66 206 THR A CA 1
ATOM 1653 C C . THR A 1 206 ? 18.535 -7.362 -14.300 1.00 37.66 206 THR A C 1
ATOM 1655 O O . THR A 1 206 ? 17.883 -7.370 -15.337 1.00 37.66 206 THR A O 1
ATOM 1658 N N . SER A 1 207 ? 19.865 -7.474 -14.312 1.00 34.22 207 SER A N 1
ATOM 1659 C CA . SER A 1 207 ? 20.520 -8.128 -15.445 1.00 34.22 207 SER A CA 1
ATOM 1660 C C . SER A 1 207 ? 20.216 -9.620 -15.316 1.00 34.22 207 SER A C 1
ATOM 1662 O O . SER A 1 207 ? 20.811 -10.333 -14.512 1.00 34.22 207 SER A O 1
ATOM 1664 N N . MET A 1 208 ? 19.185 -10.086 -16.019 1.00 28.17 208 MET A N 1
ATOM 1665 C CA . MET A 1 208 ? 18.865 -11.509 -16.055 1.00 28.17 208 MET A CA 1
ATOM 1666 C C . MET A 1 208 ? 19.861 -12.231 -16.962 1.00 28.17 208 MET A C 1
ATOM 1668 O O . MET A 1 208 ? 19.621 -12.424 -18.149 1.00 28.17 208 MET A O 1
ATOM 1672 N N . THR A 1 209 ? 20.974 -12.675 -16.387 1.00 28.70 209 THR A N 1
ATOM 1673 C CA . THR A 1 209 ? 21.775 -13.763 -16.955 1.00 28.70 209 THR A CA 1
ATOM 1674 C C . THR A 1 209 ? 21.822 -14.892 -15.930 1.00 28.70 209 THR A C 1
ATOM 1676 O O . THR A 1 209 ? 22.660 -14.885 -15.035 1.00 28.70 209 THR A O 1
ATOM 1679 N N . GLY A 1 210 ? 20.894 -15.848 -16.032 1.00 28.97 210 GLY A N 1
ATOM 1680 C CA . GLY A 1 210 ? 20.761 -16.947 -15.069 1.00 28.97 210 GLY A CA 1
ATOM 1681 C C . GLY A 1 210 ? 20.023 -16.556 -13.782 1.00 28.97 210 GLY A C 1
ATOM 1682 O O . GLY A 1 210 ? 19.799 -15.386 -13.497 1.00 28.97 210 GLY A O 1
ATOM 1683 N N . TRP A 1 211 ? 19.608 -17.556 -13.004 1.00 34.84 211 TRP A N 1
ATOM 1684 C CA . TRP A 1 211 ? 18.731 -17.451 -11.820 1.00 34.84 211 TRP A CA 1
ATOM 1685 C C . TRP A 1 211 ? 19.378 -16.795 -10.596 1.00 34.84 211 TRP A C 1
ATOM 1687 O O . TRP A 1 211 ? 18.899 -16.920 -9.469 1.00 34.84 211 TRP A O 1
ATOM 1697 N N . GLU A 1 212 ? 20.461 -16.066 -10.812 1.00 31.77 212 GLU A N 1
ATOM 1698 C CA . GLU A 1 212 ? 21.065 -15.204 -9.823 1.00 31.77 212 GLU A CA 1
ATOM 1699 C C . GLU A 1 212 ? 20.706 -13.766 -10.192 1.00 31.77 212 GLU A C 1
ATOM 1701 O O . GLU A 1 212 ? 21.055 -13.267 -11.257 1.00 31.77 212 GLU A O 1
ATOM 1706 N N . ILE A 1 213 ? 19.998 -13.071 -9.296 1.00 34.81 213 ILE A N 1
ATOM 1707 C CA . ILE A 1 213 ? 20.004 -11.604 -9.294 1.00 34.81 213 ILE A CA 1
ATOM 1708 C C . ILE A 1 213 ? 21.467 -11.218 -9.039 1.00 34.81 213 ILE A C 1
ATOM 1710 O O . ILE A 1 213 ? 21.908 -11.221 -7.890 1.00 34.81 213 ILE A O 1
ATOM 1714 N N . LEU A 1 214 ? 22.228 -11.001 -10.115 1.00 35.50 214 LEU A N 1
ATOM 1715 C CA . LEU A 1 214 ? 23.685 -10.826 -10.079 1.00 35.50 214 LEU A CA 1
ATOM 1716 C C . LEU A 1 214 ? 24.103 -9.476 -9.489 1.00 35.50 214 LEU A C 1
ATOM 1718 O O . LEU A 1 214 ? 25.249 -9.305 -9.081 1.00 35.50 214 LEU A O 1
ATOM 1722 N N . THR A 1 215 ? 23.173 -8.528 -9.386 1.00 44.19 215 THR A N 1
ATOM 1723 C CA . THR A 1 215 ? 23.426 -7.208 -8.813 1.00 44.19 215 THR A CA 1
ATOM 1724 C C . THR A 1 215 ? 22.299 -6.816 -7.861 1.00 44.19 215 THR A C 1
ATOM 1726 O O . THR A 1 215 ? 21.211 -6.452 -8.300 1.00 44.19 215 THR A O 1
ATOM 1729 N N . ASP A 1 216 ? 22.556 -6.860 -6.548 1.00 56.06 216 ASP A N 1
ATOM 1730 C CA . ASP A 1 216 ? 21.675 -6.312 -5.500 1.00 56.06 216 ASP A CA 1
ATOM 1731 C C . ASP A 1 216 ? 21.768 -4.764 -5.485 1.00 56.06 216 ASP A C 1
ATOM 1733 O O . ASP A 1 216 ? 22.055 -4.148 -4.459 1.00 56.06 216 ASP A O 1
ATOM 1737 N N . HIS A 1 217 ? 21.595 -4.119 -6.640 1.00 59.84 217 HIS A N 1
ATOM 1738 C CA . HIS A 1 217 ? 21.698 -2.668 -6.773 1.00 59.84 217 HIS A CA 1
ATOM 1739 C C . HIS A 1 217 ? 20.344 -2.085 -7.152 1.00 59.84 217 HIS A C 1
ATOM 1741 O O . HIS A 1 217 ? 19.787 -2.371 -8.213 1.00 59.84 217 HIS A O 1
ATOM 1747 N N . TRP A 1 218 ? 19.829 -1.237 -6.268 1.00 63.69 218 TRP A N 1
ATOM 1748 C CA . TRP A 1 218 ? 18.707 -0.368 -6.581 1.00 63.69 218 TRP A CA 1
ATOM 1749 C C . TRP A 1 218 ? 19.247 0.957 -7.088 1.00 63.69 218 TRP A C 1
ATOM 1751 O O . TRP A 1 218 ? 20.137 1.551 -6.469 1.00 63.69 218 TRP A O 1
ATOM 1761 N N . LYS A 1 219 ? 18.684 1.416 -8.204 1.00 69.12 219 LYS A N 1
ATOM 1762 C CA . LYS A 1 219 ? 19.010 2.704 -8.804 1.00 69.12 219 LYS A CA 1
ATOM 1763 C C . LYS A 1 219 ? 17.787 3.603 -8.744 1.00 69.12 219 LYS A C 1
ATOM 1765 O O . LYS A 1 219 ? 16.714 3.215 -9.206 1.00 69.12 219 LYS A O 1
ATOM 1770 N N . VAL A 1 220 ? 17.974 4.814 -8.223 1.00 71.31 220 VAL A N 1
ATOM 1771 C CA . VAL A 1 220 ? 16.972 5.876 -8.344 1.00 71.31 220 VAL A CA 1
ATOM 1772 C C . VAL A 1 220 ? 16.853 6.246 -9.819 1.00 71.31 220 VAL A C 1
ATOM 1774 O O . VAL A 1 220 ? 17.832 6.686 -10.426 1.00 71.31 220 VAL A O 1
ATOM 1777 N N . ILE A 1 221 ? 15.672 6.053 -10.400 1.00 73.25 221 ILE A N 1
ATOM 1778 C CA . ILE A 1 221 ? 15.408 6.399 -11.802 1.00 73.25 221 ILE A CA 1
ATOM 1779 C C . ILE A 1 221 ? 14.881 7.826 -11.901 1.00 73.25 221 ILE A C 1
ATOM 1781 O O . ILE A 1 221 ? 15.301 8.578 -12.779 1.00 73.25 221 ILE A O 1
ATOM 1785 N N . ARG A 1 222 ? 13.949 8.194 -11.014 1.00 73.50 222 ARG A N 1
ATOM 1786 C CA . ARG A 1 222 ? 13.211 9.459 -11.072 1.00 73.50 222 ARG A CA 1
ATOM 1787 C C . ARG A 1 222 ? 12.938 10.001 -9.673 1.00 73.50 222 ARG A C 1
ATOM 1789 O O . ARG A 1 222 ? 12.858 9.243 -8.704 1.00 73.50 222 ARG A O 1
ATOM 1796 N N . LYS A 1 223 ? 12.818 11.327 -9.590 1.00 78.19 223 LYS A N 1
ATOM 1797 C CA . LYS A 1 223 ? 12.400 12.053 -8.390 1.00 78.19 223 LYS A CA 1
ATOM 1798 C C . LYS A 1 223 ? 11.300 13.034 -8.754 1.00 78.19 223 LYS A C 1
ATOM 1800 O O . LYS A 1 223 ? 11.479 13.811 -9.690 1.00 78.19 223 LYS A O 1
ATOM 1805 N N . PHE A 1 224 ? 10.230 13.035 -7.977 1.00 78.75 224 PHE A N 1
ATOM 1806 C CA . PHE A 1 224 ? 9.136 13.989 -8.106 1.00 78.75 224 PHE A CA 1
ATOM 1807 C C . PHE A 1 224 ? 8.936 14.726 -6.782 1.00 78.75 224 PHE A C 1
ATOM 1809 O O . PHE A 1 224 ? 9.281 14.222 -5.706 1.00 78.75 224 PHE A O 1
ATOM 1816 N N . ALA A 1 225 ? 8.420 15.948 -6.868 1.00 78.25 225 ALA A N 1
ATOM 1817 C CA . ALA A 1 225 ? 7.949 16.663 -5.693 1.00 78.25 225 ALA A CA 1
ATOM 1818 C C . ALA A 1 225 ? 6.550 16.150 -5.345 1.00 78.25 225 ALA A C 1
ATOM 1820 O O . ALA A 1 225 ? 5.732 15.957 -6.242 1.00 78.25 225 ALA A O 1
ATOM 1821 N N . LEU A 1 226 ? 6.271 15.950 -4.058 1.00 77.88 226 LEU A N 1
ATOM 1822 C CA . LEU A 1 226 ? 4.884 15.774 -3.626 1.00 77.88 226 LEU A CA 1
ATOM 1823 C C . LEU A 1 226 ? 4.134 17.097 -3.789 1.00 77.88 226 LEU A C 1
ATOM 1825 O O . LEU A 1 226 ? 4.720 18.161 -3.562 1.00 77.88 226 LEU A O 1
ATOM 1829 N N . GLY A 1 227 ? 2.842 17.027 -4.116 1.00 79.31 227 GLY A N 1
ATOM 1830 C CA . GLY A 1 227 ? 1.989 18.216 -4.169 1.00 79.31 227 GLY A CA 1
ATOM 1831 C C . GLY A 1 227 ? 1.908 18.916 -2.809 1.00 79.31 227 GLY A C 1
ATOM 1832 O O . GLY A 1 227 ? 1.922 20.147 -2.736 1.00 79.31 227 GLY A O 1
ATOM 1833 N N . LEU A 1 228 ? 1.951 18.139 -1.720 1.00 82.75 228 LEU A N 1
ATOM 1834 C CA . LEU A 1 228 ? 2.015 18.645 -0.353 1.00 82.75 228 LEU A CA 1
ATOM 1835 C C . LEU A 1 228 ? 3.122 17.972 0.470 1.00 82.75 228 LEU A C 1
ATOM 1837 O O . LEU A 1 228 ? 3.206 16.738 0.507 1.00 82.75 228 LEU A O 1
ATOM 1841 N N . PRO A 1 229 ? 3.937 18.749 1.211 1.00 85.19 229 PRO A N 1
ATOM 1842 C CA . PRO A 1 229 ? 4.881 18.180 2.158 1.00 85.19 229 PRO A CA 1
ATOM 1843 C C . PRO A 1 229 ? 4.141 17.419 3.254 1.00 85.19 229 PRO A C 1
ATOM 1845 O O . PRO A 1 229 ? 3.185 17.920 3.841 1.00 85.19 229 PRO A O 1
ATOM 1848 N N . ARG A 1 230 ? 4.574 16.184 3.525 1.00 88.12 230 ARG A N 1
ATOM 1849 C CA . ARG A 1 230 ? 3.973 15.334 4.557 1.00 88.12 230 ARG A CA 1
ATOM 1850 C C . ARG A 1 230 ? 4.922 14.239 5.038 1.00 88.12 230 ARG A C 1
ATOM 1852 O O . ARG A 1 230 ? 5.632 13.606 4.258 1.00 88.12 230 ARG A O 1
ATOM 1859 N N . TYR A 1 231 ? 4.863 13.946 6.330 1.00 89.06 231 TYR A N 1
ATOM 1860 C CA . TYR A 1 231 ? 5.437 12.755 6.958 1.00 89.06 231 TYR A CA 1
ATOM 1861 C C . TYR A 1 231 ? 4.346 11.971 7.689 1.00 89.06 231 TYR A C 1
ATOM 1863 O O . TYR A 1 231 ? 3.255 12.494 7.934 1.00 89.06 231 TYR A O 1
ATOM 1871 N N . ALA A 1 232 ? 4.624 10.705 8.022 1.00 90.25 232 ALA A N 1
ATOM 1872 C CA . ALA A 1 232 ? 3.673 9.834 8.719 1.00 90.25 232 ALA A CA 1
ATOM 1873 C C . ALA A 1 232 ? 2.286 9.739 8.038 1.00 90.25 232 ALA A C 1
ATOM 1875 O O . ALA A 1 232 ? 1.277 9.514 8.707 1.00 90.25 232 ALA A O 1
ATOM 1876 N N . HIS A 1 233 ? 2.234 9.932 6.719 1.00 93.81 233 HIS A N 1
ATOM 1877 C CA . HIS A 1 233 ? 1.079 9.589 5.889 1.00 93.81 233 HIS A CA 1
ATOM 1878 C C . HIS A 1 233 ? 1.031 8.067 5.694 1.00 93.81 233 HIS A C 1
ATOM 1880 O O . HIS A 1 233 ? 1.931 7.362 6.151 1.00 93.81 233 HIS A O 1
ATOM 1886 N N . THR A 1 234 ? -0.001 7.557 5.035 1.00 94.50 234 THR A N 1
ATOM 1887 C CA . THR A 1 234 ? -0.020 6.191 4.483 1.00 94.50 234 THR A CA 1
ATOM 1888 C C . THR A 1 234 ? -0.035 6.292 2.963 1.00 94.50 234 THR A C 1
ATOM 1890 O O . THR A 1 234 ? -0.586 7.261 2.432 1.00 94.50 234 THR A O 1
ATOM 1893 N N . SER A 1 235 ? 0.622 5.352 2.285 1.00 93.25 235 SER A N 1
ATOM 1894 C CA . SER A 1 235 ? 0.657 5.317 0.828 1.00 93.25 235 SER A CA 1
ATOM 1895 C C . SER A 1 235 ? 0.210 3.964 0.322 1.00 93.25 235 SER A C 1
ATOM 1897 O O . SER A 1 235 ? 0.581 2.944 0.891 1.00 93.25 235 SER A O 1
ATOM 1899 N N . ILE A 1 236 ? -0.574 3.951 -0.751 1.00 94.12 236 ILE A N 1
ATOM 1900 C CA . ILE A 1 236 ? -1.064 2.701 -1.316 1.00 94.12 236 ILE A CA 1
ATOM 1901 C C . ILE A 1 236 ? -1.082 2.719 -2.835 1.00 94.12 236 ILE A C 1
ATOM 1903 O O . ILE A 1 236 ? -1.366 3.747 -3.440 1.00 94.12 236 ILE A O 1
ATOM 1907 N N . GLY A 1 237 ? -0.742 1.585 -3.440 1.00 91.62 237 GLY A N 1
ATOM 1908 C CA . GLY A 1 237 ? -0.830 1.380 -4.880 1.00 91.62 237 GLY A CA 1
ATOM 1909 C C . GLY A 1 237 ? -2.133 0.687 -5.253 1.00 91.62 237 GLY A C 1
ATOM 1910 O O . GLY A 1 237 ? -2.527 -0.247 -4.563 1.00 91.62 237 GLY A O 1
ATOM 1911 N N . ILE A 1 238 ? -2.758 1.126 -6.343 1.00 90.06 238 ILE A N 1
ATOM 1912 C CA . ILE A 1 238 ? -3.943 0.499 -6.944 1.00 90.06 238 ILE A CA 1
ATOM 1913 C C . ILE A 1 238 ? -3.657 0.224 -8.422 1.00 90.06 238 ILE A C 1
ATOM 1915 O O . ILE A 1 238 ? -3.064 1.068 -9.104 1.00 90.06 238 ILE A O 1
ATOM 1919 N N . GLU A 1 239 ? -4.045 -0.964 -8.899 1.00 82.06 239 GLU A N 1
ATOM 1920 C CA . GLU A 1 239 ? -4.021 -1.371 -10.320 1.00 82.06 239 GLU A CA 1
ATOM 1921 C C . GLU A 1 239 ? -2.656 -1.263 -11.038 1.00 82.06 239 GLU A C 1
ATOM 1923 O O . GLU A 1 239 ? -2.563 -1.434 -12.249 1.00 82.06 239 GLU A O 1
ATOM 1928 N N . ASN A 1 240 ? -1.554 -1.025 -10.321 1.00 77.56 240 ASN A N 1
ATOM 1929 C CA . ASN A 1 240 ? -0.248 -0.671 -10.904 1.00 77.56 240 ASN A CA 1
ATOM 1930 C C . ASN A 1 240 ? -0.231 0.624 -11.722 1.00 77.56 240 ASN A C 1
ATOM 1932 O O . ASN A 1 240 ? 0.712 0.835 -12.481 1.00 77.56 240 ASN A O 1
ATOM 1936 N N . ASN A 1 241 ? -1.227 1.487 -11.545 1.00 84.12 241 ASN A N 1
ATOM 1937 C CA . ASN A 1 241 ? -1.351 2.740 -12.289 1.00 84.12 241 ASN A CA 1
ATOM 1938 C C . ASN A 1 241 ? -1.274 3.957 -11.372 1.00 84.12 241 ASN A C 1
ATOM 1940 O O . ASN A 1 241 ? -0.718 4.990 -11.751 1.00 84.12 241 ASN A O 1
ATOM 1944 N N . TYR A 1 242 ? -1.791 3.817 -10.152 1.00 91.25 242 TYR A N 1
ATOM 1945 C CA . TYR A 1 242 ? -1.957 4.934 -9.240 1.00 91.25 242 TYR A CA 1
ATOM 1946 C C . TYR A 1 242 ? -1.325 4.659 -7.889 1.00 91.25 242 TYR A C 1
ATOM 1948 O O . TYR A 1 242 ? -1.389 3.549 -7.357 1.00 91.25 242 TYR A O 1
ATOM 1956 N N . ILE A 1 243 ? -0.758 5.709 -7.308 1.00 93.44 243 ILE A N 1
ATOM 1957 C CA . ILE A 1 243 ? -0.329 5.740 -5.916 1.00 93.44 243 ILE A CA 1
ATOM 1958 C C . ILE A 1 243 ? -1.137 6.802 -5.190 1.00 93.44 243 ILE A C 1
ATOM 1960 O O . ILE A 1 243 ? -1.185 7.950 -5.613 1.00 93.44 243 ILE A O 1
ATOM 1964 N N . TYR A 1 244 ? -1.722 6.443 -4.059 1.00 95.31 244 TYR A N 1
ATOM 1965 C CA . TYR A 1 244 ? -2.449 7.366 -3.203 1.00 95.31 244 TYR A CA 1
ATOM 1966 C C . TYR A 1 244 ? -1.600 7.695 -1.988 1.00 95.31 244 TYR A C 1
ATOM 1968 O O . TYR A 1 244 ? -1.143 6.785 -1.306 1.00 95.31 244 TYR A O 1
ATOM 1976 N N . SER A 1 245 ? -1.414 8.978 -1.687 1.00 95.00 245 SER A N 1
ATOM 1977 C CA . SER A 1 245 ? -0.846 9.452 -0.423 1.00 95.00 245 SER A CA 1
ATOM 1978 C C . SER A 1 245 ? -1.947 10.068 0.428 1.00 95.00 245 SER A C 1
ATOM 1980 O O . SE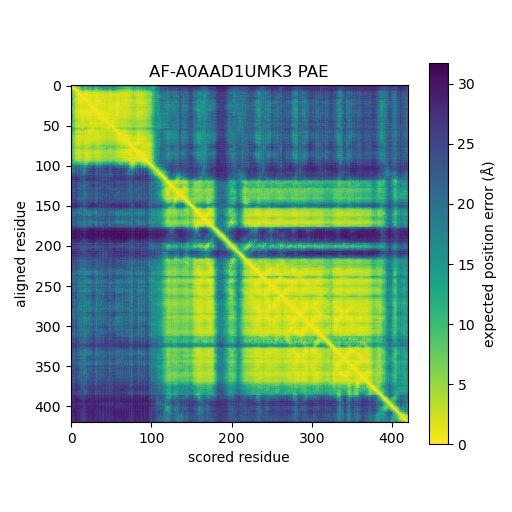R A 1 245 ? -2.533 11.093 0.080 1.00 95.00 245 SER A O 1
ATOM 1982 N N . ILE A 1 246 ? -2.224 9.436 1.564 1.00 97.00 246 ILE A N 1
ATOM 1983 C CA . ILE A 1 246 ? -3.421 9.682 2.366 1.00 97.00 246 ILE A CA 1
ATOM 1984 C C . ILE A 1 246 ? -3.022 10.282 3.714 1.00 97.00 246 ILE A C 1
ATOM 1986 O O . ILE A 1 246 ? -2.252 9.693 4.484 1.00 97.00 246 ILE A O 1
ATOM 1990 N N . GLY A 1 247 ? -3.571 11.462 4.008 1.00 96.44 247 GLY A N 1
ATOM 1991 C CA . GLY A 1 247 ? -3.357 12.166 5.269 1.00 96.44 247 GLY A CA 1
ATOM 1992 C C . GLY A 1 247 ? -1.883 12.491 5.516 1.00 96.44 247 GLY A C 1
ATOM 1993 O O . GLY A 1 247 ? -1.173 12.978 4.636 1.00 96.44 247 GLY A O 1
ATOM 1994 N N . GLY A 1 248 ? -1.410 12.231 6.729 1.00 94.94 248 GLY A N 1
ATOM 1995 C CA . GLY A 1 248 ? -0.078 12.616 7.178 1.00 94.94 248 GLY A CA 1
ATOM 1996 C C . GLY A 1 248 ? -0.060 14.001 7.794 1.00 94.94 248 GLY A C 1
ATOM 1997 O O . GLY A 1 248 ? -1.095 14.569 8.147 1.00 94.94 248 GLY A O 1
ATOM 1998 N N . LYS A 1 249 ? 1.145 14.515 8.007 1.00 91.25 249 LYS A N 1
ATOM 1999 C CA . LYS A 1 249 ? 1.344 15.766 8.723 1.00 91.25 249 LYS A CA 1
ATOM 2000 C C . LYS A 1 249 ? 2.509 16.555 8.150 1.00 91.25 249 LYS A C 1
ATOM 2002 O O . LYS A 1 249 ? 3.543 15.979 7.831 1.00 91.25 249 LYS A O 1
ATOM 2007 N N . ASP A 1 250 ? 2.346 17.870 8.122 1.00 88.50 250 ASP A N 1
ATOM 2008 C CA . ASP A 1 250 ? 3.452 18.828 8.085 1.00 88.50 250 ASP A CA 1
ATOM 2009 C C . ASP A 1 250 ? 3.450 19.621 9.401 1.00 88.50 250 ASP A C 1
ATOM 2011 O O . ASP A 1 250 ? 3.949 19.150 10.432 1.00 88.50 250 ASP A O 1
ATOM 2015 N N . GLU A 1 251 ? 2.739 20.750 9.430 1.00 88.19 251 GLU A N 1
ATOM 2016 C CA . GLU A 1 251 ? 2.412 21.461 10.669 1.00 88.19 251 GLU A CA 1
ATOM 2017 C C . GLU A 1 251 ? 1.197 20.836 11.373 1.00 88.19 251 GLU A C 1
ATOM 2019 O O . GLU A 1 251 ? 1.208 20.566 12.583 1.00 88.19 251 GLU A O 1
ATOM 2024 N N . LYS A 1 252 ? 0.148 20.552 10.594 1.00 92.31 252 LYS A N 1
ATOM 2025 C CA . LYS A 1 252 ? -1.119 19.964 11.042 1.00 92.31 252 LYS A CA 1
ATOM 2026 C C . LYS A 1 252 ? -1.373 18.630 10.355 1.00 92.31 252 LYS A C 1
ATOM 2028 O O . LYS A 1 252 ? -0.830 18.366 9.284 1.00 92.31 252 LYS A O 1
ATOM 2033 N N . ALA A 1 253 ? -2.158 17.786 11.015 1.00 95.38 253 ALA A N 1
ATOM 2034 C CA . ALA A 1 253 ? -2.706 16.587 10.408 1.00 95.38 253 ALA A CA 1
ATOM 2035 C C . ALA A 1 253 ? -3.549 16.983 9.184 1.00 95.38 253 ALA A C 1
ATOM 2037 O O . ALA A 1 253 ? -4.270 17.980 9.229 1.00 95.38 253 ALA A O 1
ATOM 2038 N N . SER A 1 254 ? -3.421 16.224 8.101 1.00 95.62 254 SER A N 1
ATOM 2039 C CA . SER A 1 254 ? -4.070 16.505 6.822 1.00 95.62 254 SER A CA 1
ATOM 2040 C C . SER A 1 254 ? -5.272 15.588 6.598 1.00 95.62 254 SER A C 1
ATOM 2042 O O . SER A 1 254 ? -5.242 14.417 6.989 1.00 95.62 254 SER A O 1
ATOM 2044 N N . THR A 1 255 ? -6.315 16.119 5.961 1.00 97.12 255 THR A N 1
ATOM 2045 C CA . THR A 1 255 ? -7.426 15.356 5.368 1.00 97.12 255 THR A CA 1
ATOM 2046 C C . THR A 1 255 ? -7.132 14.948 3.926 1.00 97.12 255 THR A C 1
ATOM 2048 O O . THR A 1 255 ? -7.807 14.085 3.383 1.00 97.12 255 THR A O 1
ATOM 2051 N N . ILE A 1 256 ? -6.127 15.548 3.290 1.00 96.19 256 ILE A N 1
ATOM 2052 C CA . ILE A 1 256 ? -5.970 15.502 1.837 1.00 96.19 256 ILE A CA 1
ATOM 2053 C C . ILE A 1 256 ? -5.462 14.134 1.381 1.00 96.19 256 ILE A C 1
ATOM 2055 O O . ILE A 1 256 ? -4.431 13.643 1.868 1.00 96.19 256 ILE A O 1
ATOM 2059 N N . VAL A 1 257 ? -6.155 13.573 0.392 1.00 96.94 257 VAL A N 1
ATOM 2060 C CA . VAL A 1 257 ? -5.750 12.393 -0.370 1.00 96.94 257 VAL A CA 1
ATOM 2061 C C . VAL A 1 257 ? -5.244 12.854 -1.731 1.00 96.94 257 VAL A C 1
ATOM 2063 O O . VAL A 1 257 ? -6.001 13.405 -2.524 1.00 96.94 257 VAL A O 1
ATOM 2066 N N . GLU A 1 258 ? -3.958 12.645 -1.997 1.00 94.62 258 GLU A N 1
ATOM 2067 C CA . GLU A 1 258 ? -3.363 12.912 -3.309 1.00 94.62 258 GLU A CA 1
ATOM 2068 C C . GLU A 1 258 ? -3.237 11.613 -4.091 1.00 94.62 258 GLU A C 1
ATOM 2070 O O . GLU A 1 258 ? -2.781 10.610 -3.539 1.00 94.62 258 GLU A O 1
ATOM 2075 N N . ARG A 1 259 ? -3.608 11.645 -5.370 1.00 94.69 259 ARG A N 1
ATOM 2076 C CA . ARG A 1 259 ? -3.390 10.555 -6.319 1.00 94.69 259 ARG A CA 1
ATOM 2077 C C . ARG A 1 259 ? -2.245 10.935 -7.244 1.00 94.69 259 ARG A C 1
ATOM 2079 O O . ARG A 1 259 ? -2.228 12.040 -7.775 1.00 94.69 259 ARG A O 1
ATOM 2086 N N . TYR A 1 260 ? -1.315 10.011 -7.425 1.00 92.25 260 TYR A N 1
ATOM 2087 C CA . TYR A 1 260 ? -0.143 10.138 -8.276 1.00 92.25 260 TYR A CA 1
ATOM 2088 C C . TYR A 1 260 ? -0.220 9.114 -9.401 1.00 92.25 260 TYR A C 1
ATOM 2090 O O . TYR A 1 260 ? -0.437 7.927 -9.150 1.00 92.25 260 TYR A O 1
ATOM 2098 N N . GLU A 1 261 ? 0.007 9.571 -10.623 1.00 89.81 261 GLU A N 1
ATOM 2099 C CA . GLU A 1 261 ? 0.325 8.721 -11.765 1.00 89.81 261 GLU A CA 1
ATOM 2100 C C . GLU A 1 261 ? 1.798 8.285 -11.690 1.00 89.81 261 GLU A C 1
ATOM 2102 O O . GLU A 1 261 ? 2.647 8.952 -11.088 1.00 89.81 261 GLU A O 1
ATOM 2107 N N . LEU A 1 262 ? 2.141 7.155 -12.316 1.00 83.62 262 LEU A N 1
ATOM 2108 C CA . LEU A 1 262 ? 3.520 6.637 -12.302 1.00 83.62 262 LEU A CA 1
ATOM 2109 C C . LEU A 1 262 ? 4.525 7.487 -13.103 1.00 83.62 262 LEU A C 1
ATOM 2111 O O . LEU A 1 262 ? 5.734 7.213 -13.088 1.00 83.62 262 LEU A O 1
ATOM 2115 N N . ASP A 1 263 ? 4.049 8.485 -13.841 1.00 81.19 263 ASP A N 1
ATOM 2116 C CA . ASP A 1 263 ? 4.875 9.467 -14.539 1.00 81.19 263 ASP A CA 1
ATOM 2117 C C . ASP A 1 263 ? 5.212 10.697 -13.677 1.00 81.19 263 ASP A C 1
ATOM 2119 O O . ASP A 1 263 ? 6.069 11.488 -14.074 1.00 81.19 263 ASP A O 1
ATOM 2123 N N . GLY A 1 264 ? 4.618 10.795 -12.482 1.00 77.31 264 GLY A N 1
ATOM 2124 C CA . GLY A 1 264 ? 4.834 11.865 -11.517 1.00 77.31 264 GLY A CA 1
ATOM 2125 C C . GLY A 1 264 ? 3.760 12.950 -11.507 1.00 77.31 264 GLY A C 1
ATOM 2126 O O . GLY A 1 264 ? 3.848 13.837 -10.656 1.00 77.31 264 GLY A O 1
ATOM 2127 N N . ASN A 1 265 ? 2.759 12.900 -12.392 1.00 86.06 265 ASN A N 1
ATOM 2128 C CA . ASN A 1 265 ? 1.613 13.801 -12.287 1.00 86.06 265 ASN A CA 1
ATOM 2129 C C . ASN A 1 265 ? 0.827 13.489 -11.015 1.00 86.06 265 ASN A C 1
ATOM 2131 O O . ASN A 1 265 ? 0.704 12.334 -10.607 1.00 86.06 265 ASN A O 1
ATOM 2135 N N . SER A 1 266 ? 0.286 14.525 -10.382 1.00 89.81 266 SER A N 1
ATOM 2136 C CA . SER A 1 266 ? -0.485 14.371 -9.155 1.00 89.81 266 SER A CA 1
ATOM 2137 C C . SER A 1 266 ? -1.663 15.319 -9.104 1.00 89.81 266 SER A C 1
ATOM 2139 O O . SER A 1 266 ? -1.561 16.461 -9.553 1.00 89.81 266 SER A O 1
ATOM 2141 N N . GLU A 1 267 ? -2.726 14.888 -8.445 1.00 93.38 267 GLU A N 1
ATOM 2142 C CA . GLU A 1 267 ? -3.899 15.705 -8.167 1.00 93.38 267 GLU A CA 1
ATOM 2143 C C . GLU A 1 267 ? -4.460 15.413 -6.774 1.00 93.38 267 GLU A C 1
ATOM 2145 O O . GLU A 1 267 ? -4.205 14.363 -6.175 1.00 93.38 267 GLU A O 1
ATOM 2150 N N . VAL A 1 268 ? -5.253 16.350 -6.255 1.00 94.31 268 VAL A N 1
ATOM 2151 C CA . VAL A 1 268 ? -6.071 16.099 -5.069 1.00 94.31 268 VAL A CA 1
ATOM 2152 C C . VAL A 1 268 ? -7.248 15.233 -5.496 1.00 94.31 268 VAL A C 1
ATOM 2154 O O . VAL A 1 268 ? -8.064 15.657 -6.306 1.00 94.31 268 VAL A O 1
ATOM 2157 N N . HIS A 1 269 ? -7.319 14.025 -4.948 1.00 94.38 269 HIS A N 1
ATOM 2158 C CA . HIS A 1 269 ? -8.349 13.054 -5.285 1.00 94.38 269 HIS A CA 1
ATOM 2159 C C . HIS A 1 269 ? -9.627 13.273 -4.472 1.00 94.38 269 HIS A C 1
ATOM 2161 O O . HIS A 1 269 ? -10.715 13.322 -5.029 1.00 94.38 269 HIS A O 1
ATOM 2167 N N . CYS A 1 270 ? -9.490 13.408 -3.150 1.00 95.62 270 CYS A N 1
ATOM 2168 C CA . CYS A 1 270 ? -10.588 13.702 -2.231 1.00 95.62 270 CYS A CA 1
ATOM 2169 C C . CYS A 1 270 ? -10.040 14.185 -0.873 1.00 95.62 270 CYS A C 1
ATOM 2171 O O . CYS A 1 270 ? -8.824 14.245 -0.650 1.00 95.62 270 CYS A O 1
ATOM 2173 N N . GLU A 1 271 ? -10.937 14.473 0.070 1.00 95.88 271 GLU A N 1
ATOM 2174 C CA . GLU A 1 271 ? -10.594 14.764 1.464 1.00 95.88 271 GLU A CA 1
ATOM 2175 C C . GLU A 1 271 ? -11.251 13.768 2.421 1.00 95.88 271 GLU A C 1
ATOM 2177 O O . GLU A 1 271 ? -12.423 13.430 2.278 1.00 95.88 271 GLU A O 1
ATOM 2182 N N . LEU A 1 272 ? -10.491 13.314 3.417 1.00 96.56 272 LEU A N 1
ATOM 2183 C CA . LEU A 1 272 ? -10.993 12.559 4.561 1.00 96.56 272 LEU A CA 1
ATOM 2184 C C . LEU A 1 272 ? -11.906 13.432 5.432 1.00 96.56 272 LEU A C 1
ATOM 2186 O O . LEU A 1 272 ? -11.685 14.632 5.585 1.00 96.56 272 LEU A O 1
ATOM 2190 N N . ASN A 1 273 ? -12.853 12.796 6.111 1.00 95.81 273 ASN A N 1
ATOM 2191 C CA . ASN A 1 273 ? -13.713 13.421 7.112 1.00 95.81 273 ASN A CA 1
ATOM 2192 C C . ASN A 1 273 ? -12.915 13.888 8.341 1.00 95.81 273 ASN A C 1
ATOM 2194 O O . ASN A 1 273 ? -13.291 14.867 8.985 1.00 95.81 273 ASN A O 1
ATOM 2198 N N . PHE A 1 274 ? -11.816 13.197 8.679 1.00 95.75 274 PHE A N 1
ATOM 2199 C CA . PHE A 1 274 ? -10.974 13.548 9.826 1.00 95.75 274 PHE A CA 1
ATOM 2200 C C . PHE A 1 274 ? -9.495 13.695 9.449 1.00 95.75 274 PHE A C 1
ATOM 2202 O O . PHE A 1 274 ? -8.915 12.761 8.876 1.00 95.75 274 PHE A O 1
ATOM 2209 N N . PRO A 1 275 ? -8.839 14.807 9.839 1.00 97.38 275 PRO A N 1
ATOM 2210 C CA . PRO A 1 275 ? -7.410 14.980 9.622 1.00 97.38 275 PRO A CA 1
ATOM 2211 C C . PRO A 1 275 ? -6.628 13.968 10.458 1.00 97.38 275 PRO A C 1
ATOM 2213 O O . PRO A 1 275 ? -6.869 13.818 11.657 1.00 97.38 275 PRO A O 1
ATOM 2216 N N . ARG A 1 276 ? -5.668 13.266 9.848 1.00 97.38 276 ARG A N 1
ATOM 2217 C CA . ARG A 1 276 ? -4.946 12.188 10.541 1.00 97.38 276 ARG A CA 1
ATOM 2218 C C . ARG A 1 276 ? -3.536 11.961 10.012 1.00 97.38 276 ARG A C 1
ATOM 2220 O O . ARG A 1 276 ? -3.289 12.019 8.815 1.00 97.38 276 ARG A O 1
ATOM 2227 N N . TYR A 1 277 ? -2.619 11.625 10.914 1.00 95.81 277 TYR A N 1
ATOM 2228 C CA . TYR A 1 277 ? -1.312 11.033 10.597 1.00 95.81 277 TYR A CA 1
ATOM 2229 C C . TYR A 1 277 ? -1.066 9.797 11.460 1.00 95.81 277 TYR A C 1
ATOM 2231 O O . TYR A 1 277 ? -1.768 9.574 12.446 1.00 95.81 277 TYR A O 1
ATOM 2239 N N . TYR A 1 278 ? -0.101 8.962 11.075 1.00 95.12 278 TYR A N 1
ATOM 2240 C CA . TYR A 1 278 ? 0.025 7.582 11.559 1.00 95.12 278 TYR A CA 1
ATOM 2241 C C . TYR A 1 278 ? -1.259 6.761 11.357 1.00 95.12 278 TYR A C 1
ATOM 2243 O O . TYR A 1 278 ? -1.535 5.849 12.136 1.00 95.12 278 TYR A O 1
ATOM 2251 N N . ALA A 1 279 ? -2.067 7.117 10.359 1.00 96.44 279 ALA A N 1
ATOM 2252 C CA . ALA A 1 279 ? -3.167 6.279 9.913 1.00 96.44 279 ALA A CA 1
ATOM 2253 C C . ALA A 1 279 ? -2.615 5.093 9.115 1.00 96.44 279 ALA A C 1
ATOM 2255 O O . ALA A 1 279 ? -1.462 5.109 8.675 1.00 96.44 279 ALA A O 1
ATOM 2256 N N . SER A 1 280 ? -3.455 4.089 8.934 1.00 95.44 280 SER A N 1
ATOM 2257 C CA . SER A 1 280 ? -3.160 2.912 8.124 1.00 95.44 280 SER A CA 1
ATOM 2258 C C . SER A 1 280 ? -4.203 2.817 7.023 1.00 95.44 280 SER A C 1
ATOM 2260 O O . SER A 1 280 ? -5.353 3.193 7.259 1.00 95.44 280 SER A O 1
ATOM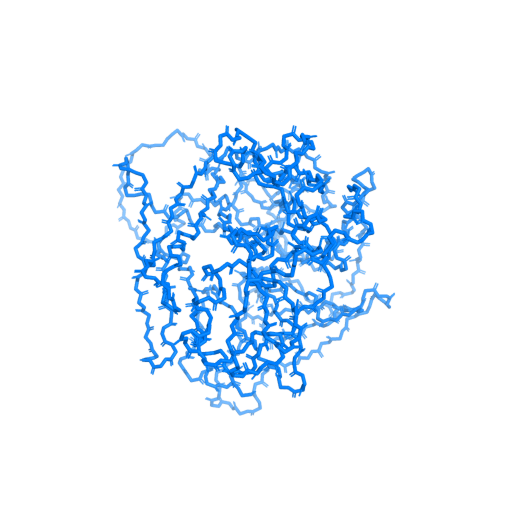 2262 N N . ALA A 1 281 ? -3.825 2.313 5.854 1.00 96.38 281 ALA A N 1
ATOM 2263 C CA . ALA A 1 281 ? -4.764 2.076 4.770 1.00 96.38 281 ALA A CA 1
ATOM 2264 C C . ALA A 1 281 ? -4.536 0.722 4.097 1.00 96.38 281 ALA A C 1
ATOM 2266 O O . ALA A 1 281 ? -3.439 0.172 4.162 1.00 96.38 281 ALA A O 1
ATOM 2267 N N . CYS A 1 282 ? -5.577 0.191 3.459 1.00 95.00 282 CYS A N 1
ATOM 2268 C CA . CYS A 1 282 ? -5.476 -0.939 2.540 1.00 95.00 282 CYS A CA 1
ATOM 2269 C C . CYS A 1 282 ? -6.442 -0.773 1.361 1.00 95.00 282 CYS A C 1
ATOM 2271 O O . CYS A 1 282 ? -7.446 -0.061 1.471 1.00 95.00 282 CYS A O 1
ATOM 2273 N N . THR A 1 283 ? -6.135 -1.432 0.244 1.00 94.38 283 THR A N 1
ATOM 2274 C CA . THR A 1 283 ? -7.073 -1.614 -0.861 1.00 94.38 283 THR A CA 1
ATOM 2275 C C . THR A 1 283 ? -8.066 -2.703 -0.485 1.00 94.38 283 THR A C 1
ATOM 2277 O O . THR A 1 283 ? -7.796 -3.535 0.387 1.00 94.38 283 THR A O 1
ATOM 2280 N N . PHE A 1 284 ? -9.232 -2.659 -1.112 1.00 92.31 284 PHE A N 1
ATOM 2281 C CA . PHE A 1 284 ? -10.240 -3.700 -1.034 1.00 92.31 284 PHE A CA 1
ATOM 2282 C C . PHE A 1 284 ? -10.885 -3.853 -2.410 1.00 92.31 284 PHE A C 1
ATOM 2284 O O . PHE A 1 284 ? -11.433 -2.881 -2.947 1.00 92.31 284 PHE A O 1
ATOM 2291 N N . ASP A 1 285 ? -10.764 -5.050 -2.981 1.00 89.44 285 ASP A N 1
ATOM 2292 C CA . ASP A 1 285 ? -11.247 -5.414 -4.323 1.00 89.44 285 ASP A CA 1
ATOM 2293 C C . ASP A 1 285 ? -10.766 -4.462 -5.429 1.00 89.44 285 ASP A C 1
ATOM 2295 O O . ASP A 1 285 ? -11.509 -4.153 -6.358 1.00 89.44 285 ASP A O 1
ATOM 2299 N N . GLU A 1 286 ? -9.551 -3.918 -5.278 1.00 87.69 286 GLU A N 1
ATOM 2300 C CA . GLU A 1 286 ? -8.947 -2.915 -6.175 1.00 87.69 286 GLU A CA 1
ATOM 2301 C C . GLU A 1 286 ? -9.836 -1.688 -6.466 1.00 87.69 286 GLU A C 1
ATOM 2303 O O . GLU A 1 286 ? -9.532 -0.897 -7.348 1.00 87.69 286 GLU A O 1
ATOM 2308 N N . LYS A 1 287 ? -10.917 -1.484 -5.706 1.00 90.06 287 LYS A N 1
ATOM 2309 C CA . LYS A 1 287 ? -11.928 -0.441 -5.938 1.00 90.06 287 LYS A CA 1
ATOM 2310 C C . LYS A 1 287 ? -12.052 0.526 -4.773 1.00 90.06 287 LYS A C 1
ATOM 2312 O O . LYS A 1 287 ? -12.292 1.721 -4.954 1.00 90.06 287 LYS A O 1
ATOM 2317 N N . TYR A 1 288 ? -11.917 0.010 -3.561 1.00 94.75 288 TYR A N 1
ATOM 2318 C CA . TYR A 1 288 ? -12.067 0.804 -2.357 1.00 94.75 288 TYR A CA 1
ATOM 2319 C C . TYR A 1 288 ? -10.733 0.951 -1.642 1.00 94.75 288 TYR A C 1
ATOM 2321 O O . TYR A 1 288 ? -9.917 0.032 -1.623 1.00 94.75 288 TYR A O 1
ATOM 2329 N N . ILE A 1 289 ? -10.533 2.102 -1.005 1.00 96.19 289 ILE A N 1
ATOM 2330 C CA . ILE A 1 289 ? -9.451 2.304 -0.044 1.00 96.19 289 ILE A CA 1
ATOM 2331 C C . ILE A 1 289 ? -10.079 2.478 1.327 1.00 96.19 289 ILE A C 1
ATOM 2333 O O . ILE A 1 289 ? -10.880 3.389 1.538 1.00 96.19 289 ILE A O 1
ATOM 2337 N N . TYR A 1 290 ? -9.693 1.630 2.270 1.00 96.69 290 TYR A N 1
ATOM 2338 C CA . TYR A 1 290 ? -10.099 1.756 3.661 1.00 96.69 290 TYR A CA 1
ATOM 2339 C C . TYR A 1 290 ? -8.983 2.404 4.462 1.00 96.69 290 TYR A C 1
ATOM 2341 O O . TYR A 1 290 ? -7.839 1.968 4.392 1.00 96.69 290 TYR A O 1
ATOM 2349 N N . VAL A 1 291 ? -9.321 3.432 5.239 1.00 97.19 291 VAL A N 1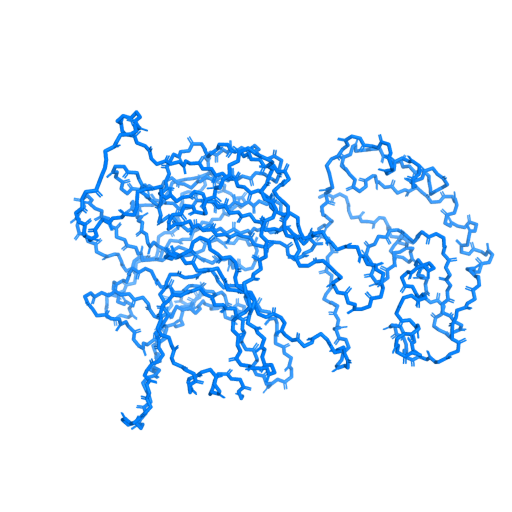
ATOM 2350 C CA . VAL A 1 291 ? -8.388 4.206 6.061 1.00 97.19 291 VAL A CA 1
ATOM 2351 C C . VAL A 1 291 ? -8.818 4.116 7.513 1.00 97.19 291 VAL A C 1
ATOM 2353 O O . VAL A 1 291 ? -9.955 4.436 7.855 1.00 97.19 291 VAL A O 1
ATOM 2356 N N . TYR A 1 292 ? -7.903 3.717 8.390 1.00 97.06 292 TYR A N 1
ATOM 2357 C CA . TYR A 1 292 ? -8.202 3.477 9.793 1.00 97.06 292 TYR A CA 1
ATOM 2358 C C . TYR A 1 292 ? -7.233 4.178 10.742 1.00 97.06 292 TYR A C 1
ATOM 2360 O O . TYR A 1 292 ? -6.020 4.242 10.524 1.00 97.06 292 TYR A O 1
ATOM 2368 N N . GLY A 1 293 ? -7.800 4.655 11.850 1.00 96.31 293 GLY A N 1
ATOM 2369 C CA . GLY A 1 293 ? -7.052 5.148 12.995 1.00 96.31 293 GLY A CA 1
ATOM 2370 C C . GLY A 1 293 ? -6.263 6.416 12.692 1.00 96.31 293 GLY A C 1
ATOM 2371 O O . GLY A 1 293 ? -6.695 7.273 11.919 1.00 96.31 293 GLY A O 1
ATOM 2372 N N . GLY A 1 294 ? -5.107 6.539 13.332 1.00 96.56 294 GLY A N 1
ATOM 2373 C CA . GLY A 1 294 ? -4.255 7.719 13.271 1.00 96.56 294 GLY A CA 1
ATOM 2374 C C . GLY A 1 294 ? -4.513 8.698 14.412 1.00 96.56 294 GLY A C 1
ATOM 2375 O O . GLY A 1 294 ? -5.298 8.448 15.326 1.00 96.56 294 GLY A O 1
ATOM 2376 N N . TYR A 1 295 ? -3.778 9.802 14.395 1.00 96.62 295 TYR A N 1
ATOM 2377 C CA . TYR A 1 295 ? -3.852 10.859 15.394 1.00 96.62 295 TYR A CA 1
ATOM 2378 C C . TYR A 1 295 ? -4.165 12.190 14.726 1.00 96.62 295 TYR A C 1
ATOM 2380 O O . TYR A 1 295 ? -3.504 12.583 13.762 1.00 96.62 295 TYR A O 1
ATOM 2388 N N . ASP A 1 296 ? -5.140 12.893 15.284 1.00 96.38 296 ASP A N 1
ATOM 2389 C CA . ASP A 1 296 ? -5.447 14.272 14.945 1.00 96.38 296 ASP A CA 1
ATOM 2390 C C . ASP A 1 296 ? -4.779 15.181 15.981 1.00 96.38 296 ASP A C 1
ATOM 2392 O O . ASP A 1 296 ? -5.116 15.173 17.169 1.00 96.38 296 ASP A O 1
ATOM 2396 N N . ASN A 1 297 ? -3.803 15.982 15.550 1.00 93.81 297 ASN A N 1
ATOM 2397 C CA . ASN A 1 297 ? -3.117 16.900 16.456 1.00 93.81 297 ASN A CA 1
ATOM 2398 C C . ASN A 1 297 ? -3.921 18.161 16.791 1.00 93.81 297 ASN A C 1
ATOM 2400 O O . ASN A 1 297 ? -3.549 18.846 17.746 1.00 93.81 297 ASN A O 1
ATOM 2404 N N . THR A 1 298 ? -4.992 18.453 16.055 1.00 92.00 298 THR A N 1
ATOM 2405 C CA . THR A 1 298 ? -5.892 19.578 16.328 1.00 92.00 298 THR A CA 1
ATOM 2406 C C . THR A 1 298 ? -6.766 19.257 17.533 1.00 92.00 298 THR A C 1
ATOM 2408 O O . THR A 1 298 ? -6.758 19.993 18.520 1.00 92.00 298 THR A O 1
ATOM 2411 N N . THR A 1 299 ? -7.453 18.113 17.503 1.00 95.06 299 THR A N 1
ATOM 2412 C CA . THR A 1 299 ? -8.290 17.640 18.621 1.00 95.06 299 THR A CA 1
ATOM 2413 C C . THR A 1 299 ? -7.493 16.916 19.710 1.00 95.06 299 THR A C 1
ATOM 2415 O O . THR A 1 299 ? -7.993 16.731 20.820 1.00 95.06 299 THR A O 1
ATOM 2418 N N . LYS A 1 300 ? -6.237 16.542 19.429 1.00 95.06 300 LYS A N 1
ATOM 2419 C CA . LYS A 1 300 ? -5.358 15.730 20.292 1.00 95.06 300 LYS A CA 1
ATOM 2420 C C . LYS A 1 300 ? -5.930 14.343 20.597 1.00 95.06 300 LYS A C 1
ATOM 2422 O O . LYS A 1 300 ? -5.711 13.802 21.684 1.00 95.06 300 LYS A O 1
ATOM 2427 N N . GLN A 1 301 ? -6.658 13.769 19.644 1.00 95.19 301 GLN A N 1
ATOM 2428 C CA . GLN A 1 301 ? -7.307 12.471 19.791 1.00 95.19 301 GLN A CA 1
ATOM 2429 C C . GLN A 1 301 ? -6.674 11.423 18.877 1.00 95.19 301 GLN A C 1
ATOM 2431 O O . GLN A 1 301 ? -6.264 11.705 17.752 1.00 95.19 301 GLN A O 1
ATOM 2436 N N . ILE A 1 302 ? -6.598 10.191 19.386 1.00 95.94 302 ILE A N 1
ATOM 2437 C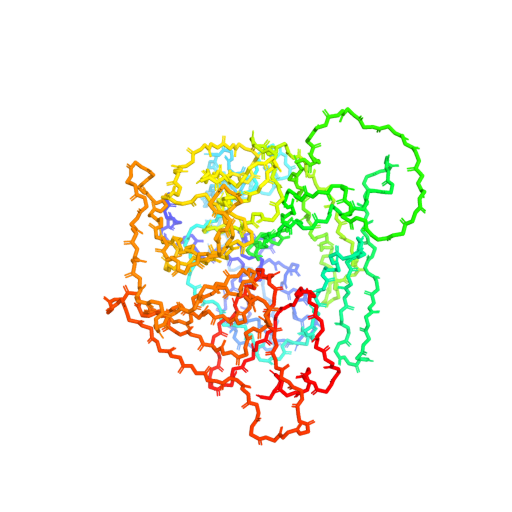 CA . ILE A 1 302 ? -6.356 9.014 18.552 1.00 95.94 302 ILE A CA 1
ATOM 2438 C C . ILE A 1 302 ? -7.716 8.572 18.020 1.00 95.94 302 ILE A C 1
ATOM 2440 O O . ILE A 1 302 ? -8.662 8.424 18.794 1.00 95.94 302 ILE A O 1
ATOM 2444 N N . LEU A 1 303 ? -7.803 8.351 16.717 1.00 95.00 303 LEU A N 1
ATOM 2445 C CA . LEU A 1 303 ? -9.042 7.991 16.045 1.00 95.00 303 LEU A CA 1
ATOM 2446 C C . LEU A 1 303 ? -9.274 6.474 16.114 1.00 95.00 303 LEU A C 1
ATOM 2448 O O . LEU A 1 303 ? -8.329 5.684 16.099 1.00 95.00 303 LEU A O 1
ATOM 2452 N N . ASN A 1 304 ? -10.541 6.070 16.163 1.00 94.31 304 ASN A N 1
ATOM 2453 C CA . ASN A 1 304 ? -11.009 4.693 15.951 1.00 94.31 304 ASN A CA 1
ATOM 2454 C C . ASN A 1 304 ? -11.947 4.594 14.732 1.00 94.31 304 ASN A C 1
ATOM 2456 O O . ASN A 1 304 ? -12.762 3.684 14.634 1.00 94.31 304 ASN A O 1
ATOM 2460 N N . LYS A 1 305 ? -11.868 5.573 13.828 1.00 94.44 305 LYS A N 1
ATOM 2461 C CA . LYS A 1 305 ? -12.785 5.731 12.696 1.00 94.44 305 LYS A CA 1
ATOM 2462 C C . LYS A 1 305 ? -12.226 5.045 11.455 1.00 94.44 305 LYS A C 1
ATOM 2464 O O . LYS A 1 305 ? -11.041 5.238 11.149 1.00 94.44 305 LYS A O 1
ATOM 2469 N N . ILE A 1 306 ? -13.088 4.307 10.755 1.00 96.00 306 ILE A N 1
ATOM 2470 C CA . ILE A 1 306 ? -12.824 3.748 9.427 1.00 96.00 306 ILE A CA 1
ATOM 2471 C C . ILE A 1 306 ? -13.498 4.648 8.392 1.00 96.00 306 ILE A C 1
ATOM 2473 O O . ILE A 1 306 ? -14.688 4.937 8.487 1.00 96.00 306 ILE A O 1
ATOM 2477 N N . GLU A 1 307 ? -12.734 5.087 7.402 1.00 96.62 307 GLU A N 1
ATOM 2478 C CA . GLU A 1 307 ? -13.250 5.797 6.233 1.00 96.62 307 GLU A CA 1
ATOM 2479 C C . GLU A 1 307 ? -13.020 4.949 4.986 1.00 96.62 307 GLU A C 1
ATOM 2481 O O . GLU A 1 307 ? -11.960 4.339 4.849 1.00 96.62 307 GLU A O 1
ATOM 2486 N N . ARG A 1 308 ? -14.002 4.910 4.084 1.00 96.00 308 ARG A N 1
ATOM 2487 C CA . ARG A 1 308 ? -13.899 4.229 2.792 1.00 96.00 308 ARG A CA 1
ATOM 2488 C C . ARG A 1 308 ? -13.938 5.246 1.662 1.00 96.00 308 ARG A C 1
ATOM 2490 O O . ARG A 1 308 ? -14.917 5.976 1.520 1.00 96.00 308 ARG A O 1
ATOM 2497 N N . ILE A 1 309 ? -12.907 5.228 0.835 1.00 95.75 309 ILE A N 1
ATOM 2498 C CA . ILE A 1 309 ? -12.791 6.017 -0.389 1.00 95.75 309 ILE A CA 1
ATOM 2499 C C . ILE A 1 309 ? -13.158 5.108 -1.567 1.00 95.75 309 ILE A C 1
ATOM 2501 O O . ILE A 1 309 ? -12.658 3.986 -1.645 1.00 95.75 309 ILE A O 1
ATOM 2505 N N . ASP A 1 310 ? -14.033 5.573 -2.458 1.00 94.00 310 ASP A N 1
ATOM 2506 C CA . ASP A 1 310 ? -14.287 4.946 -3.760 1.00 94.00 310 ASP A CA 1
ATOM 2507 C C . ASP A 1 310 ? -13.380 5.623 -4.787 1.00 94.00 310 ASP A C 1
ATOM 2509 O O . ASP A 1 310 ? -13.635 6.757 -5.193 1.00 94.00 310 ASP A O 1
ATOM 2513 N N . HIS A 1 311 ? -12.279 4.963 -5.156 1.00 91.12 311 HIS A N 1
ATOM 2514 C CA . HIS A 1 311 ? -11.233 5.619 -5.947 1.00 91.12 311 HIS A CA 1
ATOM 2515 C C . HIS A 1 311 ? -11.648 5.864 -7.407 1.00 91.12 311 HIS A C 1
ATOM 2517 O O . HIS A 1 311 ? -11.059 6.699 -8.093 1.00 91.12 311 HIS A O 1
ATOM 2523 N N . LEU A 1 312 ? -12.699 5.175 -7.860 1.00 90.94 312 LEU A N 1
ATOM 2524 C CA . LEU A 1 312 ? -13.290 5.354 -9.182 1.00 90.94 312 LEU A CA 1
ATOM 2525 C C . LEU A 1 312 ? -14.268 6.537 -9.223 1.00 90.94 312 LEU A C 1
ATOM 2527 O O . LEU A 1 312 ? -14.619 7.000 -10.306 1.00 90.94 312 LEU A O 1
ATOM 2531 N N . ASN A 1 313 ? -14.706 7.035 -8.063 1.00 89.12 313 ASN A N 1
ATOM 2532 C CA . ASN A 1 313 ? -15.692 8.107 -7.937 1.00 89.12 313 ASN A CA 1
ATOM 2533 C C . ASN A 1 313 ? -15.190 9.215 -6.985 1.00 89.12 313 ASN A C 1
ATOM 2535 O O . ASN A 1 313 ? -15.766 9.390 -5.909 1.00 89.12 313 ASN A O 1
ATOM 2539 N N . PRO A 1 314 ? -14.154 9.992 -7.368 1.00 80.12 314 PRO A N 1
ATOM 2540 C CA . PRO A 1 314 ? -13.518 11.006 -6.507 1.00 80.12 314 PRO A CA 1
ATOM 2541 C C . PRO A 1 314 ? -14.472 12.080 -5.970 1.00 80.12 314 PRO A C 1
ATOM 2543 O O . PRO A 1 314 ? -14.277 12.598 -4.874 1.00 80.12 314 PRO A O 1
ATOM 2546 N N . GLU A 1 315 ? -15.526 12.397 -6.726 1.00 82.12 315 GLU A N 1
ATOM 2547 C CA . GLU A 1 315 ? -16.542 13.387 -6.344 1.00 82.12 315 GLU A CA 1
ATOM 2548 C C . GLU A 1 315 ? -17.398 12.934 -5.149 1.00 82.12 315 GLU A C 1
ATOM 2550 O O . GLU A 1 315 ? -18.094 13.735 -4.520 1.00 82.12 315 GLU A O 1
ATOM 2555 N N . VAL A 1 316 ? -17.380 11.638 -4.827 1.00 81.81 316 VAL A N 1
ATOM 2556 C CA . VAL A 1 316 ? -18.123 11.083 -3.699 1.00 81.81 316 VAL A CA 1
ATOM 2557 C C . VAL A 1 316 ? -17.292 11.251 -2.435 1.00 81.81 316 VAL A C 1
ATOM 2559 O O . VAL A 1 316 ? -16.217 10.675 -2.284 1.00 81.81 316 VAL A O 1
ATOM 2562 N N . THR A 1 317 ? -17.827 12.015 -1.481 1.00 82.62 317 THR A N 1
ATOM 2563 C CA . THR A 1 317 ? -17.220 12.160 -0.154 1.00 82.62 317 THR A CA 1
ATOM 2564 C C . THR A 1 317 ? -16.974 10.781 0.475 1.00 82.62 317 THR A C 1
ATOM 2566 O O . THR A 1 317 ? -17.878 9.935 0.431 1.00 82.62 317 THR A O 1
ATOM 2569 N N . PRO A 1 318 ? -15.797 10.534 1.087 1.00 84.00 318 PRO A N 1
ATOM 2570 C CA . PRO A 1 318 ? -15.503 9.250 1.707 1.00 84.00 318 PRO A CA 1
ATOM 2571 C C . PRO A 1 318 ? -16.601 8.821 2.680 1.00 84.00 318 PRO A C 1
ATOM 2573 O O . PRO A 1 318 ? -17.023 9.585 3.552 1.00 84.00 318 PRO A O 1
ATOM 2576 N N . SER A 1 319 ? -17.064 7.579 2.529 1.00 83.00 319 SER A N 1
ATOM 2577 C CA . SER A 1 319 ? -18.081 7.007 3.408 1.00 83.00 319 SER A CA 1
ATOM 2578 C C . SER A 1 319 ? -17.479 6.810 4.800 1.00 83.00 319 SER A C 1
ATOM 2580 O O . SER A 1 319 ? -16.457 6.135 4.945 1.00 83.00 319 SER A O 1
ATOM 2582 N N . LEU A 1 320 ? -18.109 7.387 5.823 1.00 86.25 320 LEU A N 1
ATOM 2583 C CA . LEU A 1 320 ? -17.675 7.257 7.209 1.00 86.25 320 LEU A CA 1
ATOM 2584 C C . LEU A 1 320 ? -18.388 6.087 7.888 1.00 86.25 320 LEU A C 1
ATOM 2586 O O . LEU A 1 320 ? -19.614 6.078 7.990 1.00 86.25 320 LEU A O 1
ATOM 2590 N N . TYR A 1 321 ? -17.608 5.151 8.422 1.00 76.12 321 TYR A N 1
ATOM 2591 C CA . TYR A 1 321 ? -18.106 4.095 9.292 1.00 76.12 321 TYR A CA 1
ATOM 2592 C C . TYR A 1 321 ? -17.686 4.389 10.730 1.00 76.12 321 TYR A C 1
ATOM 2594 O O . TYR A 1 321 ? -16.516 4.277 11.115 1.00 76.12 321 TYR A O 1
ATOM 2602 N N . GLU A 1 322 ? -18.664 4.806 11.532 1.00 73.31 322 GLU A N 1
ATOM 2603 C CA . GLU A 1 322 ? -18.479 4.996 12.963 1.00 73.31 322 GLU A CA 1
ATOM 2604 C C . GLU A 1 322 ? -18.791 3.697 13.700 1.00 73.31 322 GLU A C 1
ATOM 2606 O O . GLU A 1 322 ? -19.948 3.323 13.863 1.00 73.31 322 GLU A O 1
ATOM 2611 N N . LEU A 1 323 ? -17.742 3.014 14.147 1.00 68.50 323 LEU A N 1
ATOM 2612 C CA . LEU A 1 323 ? -17.865 1.832 14.993 1.00 68.50 323 LEU A CA 1
ATOM 2613 C C . LEU A 1 323 ? -17.890 2.239 16.470 1.00 68.50 323 LEU A C 1
ATOM 2615 O O . LEU A 1 323 ? -17.254 3.231 16.857 1.00 68.50 323 LEU A O 1
ATOM 2619 N N . ASP A 1 324 ? -18.597 1.465 17.298 1.00 68.38 324 ASP A N 1
ATOM 2620 C CA . ASP A 1 324 ? -18.533 1.625 18.750 1.00 68.38 324 ASP A CA 1
ATOM 2621 C C . ASP A 1 324 ? -17.073 1.435 19.208 1.00 68.38 324 ASP A C 1
ATOM 2623 O O . ASP A 1 324 ? -16.345 0.549 18.753 1.00 68.38 324 ASP A O 1
ATOM 2627 N N . VAL A 1 325 ? -16.626 2.296 20.124 1.00 59.66 325 VAL A N 1
ATOM 2628 C CA . VAL A 1 325 ? -15.293 2.251 20.742 1.00 59.66 325 VAL A CA 1
ATOM 2629 C C . VAL A 1 325 ? -15.041 0.903 21.427 1.00 59.66 325 VAL A C 1
ATOM 2631 O O . VAL A 1 325 ? -13.888 0.484 21.552 1.00 59.66 325 VAL A O 1
ATOM 2634 N N . ASN A 1 326 ? -16.104 0.220 21.859 1.00 68.62 326 ASN A N 1
ATOM 2635 C CA . ASN A 1 326 ? -16.014 -1.117 22.439 1.00 68.62 326 ASN A CA 1
ATOM 2636 C C . ASN A 1 326 ? -15.591 -2.187 21.421 1.00 68.62 326 ASN A C 1
ATOM 2638 O O . ASN A 1 326 ? -14.916 -3.146 21.802 1.00 68.62 326 ASN A O 1
ATOM 2642 N N . ASP A 1 327 ? -15.920 -1.999 20.143 1.00 80.75 327 ASP A N 1
ATOM 2643 C CA . ASP A 1 327 ? -15.663 -2.988 19.095 1.00 80.75 327 ASP A CA 1
ATOM 2644 C C . ASP A 1 327 ? -14.289 -2.788 18.449 1.00 80.75 327 ASP A C 1
ATOM 2646 O O . ASP A 1 327 ? -13.619 -3.757 18.076 1.00 80.75 327 ASP A O 1
ATOM 2650 N N . LEU A 1 328 ? -13.827 -1.534 18.366 1.00 89.62 328 LEU A N 1
ATOM 2651 C CA . LEU A 1 328 ? -12.554 -1.196 17.742 1.00 89.62 328 LEU A CA 1
ATOM 2652 C C . LEU A 1 328 ? -11.828 -0.056 18.494 1.00 89.62 328 LEU A C 1
ATOM 2654 O O . LEU A 1 328 ? -12.331 1.070 18.569 1.00 89.62 328 LEU A O 1
ATOM 2658 N N . PRO A 1 329 ? -10.630 -0.307 19.062 1.00 92.94 329 PRO A N 1
ATOM 2659 C CA . PRO A 1 329 ? -9.958 0.660 19.926 1.00 92.94 329 PRO A CA 1
ATOM 2660 C C . PRO A 1 329 ? -9.285 1.769 19.122 1.00 92.94 329 PRO A C 1
ATOM 2662 O O . PRO A 1 329 ? -8.697 1.501 18.089 1.00 92.94 329 PRO A O 1
ATOM 2665 N N . CYS A 1 330 ? -9.206 2.991 19.646 1.00 94.81 330 CYS A N 1
ATOM 2666 C CA . CYS A 1 330 ? -8.403 4.049 19.021 1.00 94.81 330 CYS A CA 1
ATOM 2667 C C . CYS A 1 330 ? -6.942 3.599 18.852 1.00 94.81 330 CYS A C 1
ATOM 2669 O O . CYS A 1 330 ? -6.326 3.223 19.851 1.00 94.81 330 CYS A O 1
ATOM 2671 N N . LEU A 1 331 ? -6.375 3.653 17.641 1.00 94.81 331 LEU A N 1
ATOM 2672 C CA . LEU A 1 331 ? -5.002 3.205 17.364 1.00 94.81 331 LEU A CA 1
ATOM 2673 C C . LEU A 1 331 ? -4.254 4.133 16.402 1.00 94.81 331 LEU A C 1
ATOM 2675 O O . LEU A 1 331 ? -4.819 4.645 15.442 1.00 94.81 331 LEU A O 1
ATOM 2679 N N . THR A 1 332 ? -2.949 4.295 16.631 1.00 94.81 332 THR A N 1
ATOM 2680 C CA . THR A 1 332 ? -2.001 4.873 15.661 1.00 94.81 332 THR A CA 1
ATOM 2681 C C . THR A 1 332 ? -1.038 3.810 15.157 1.00 94.81 332 THR A C 1
ATOM 2683 O O . THR A 1 332 ? -0.555 3.009 15.964 1.00 94.81 332 THR A O 1
ATOM 2686 N N . GLY A 1 333 ? -0.668 3.876 13.882 1.00 90.12 333 GLY A N 1
ATOM 2687 C CA . GLY A 1 333 ? 0.367 3.035 13.293 1.00 90.12 333 GLY A CA 1
ATOM 2688 C C . GLY A 1 333 ? -0.007 1.559 13.328 1.00 90.12 333 GLY A C 1
ATOM 2689 O O . GLY A 1 333 ? 0.827 0.734 13.679 1.00 90.12 333 GLY A O 1
ATOM 2690 N N . SER A 1 334 ? -1.261 1.220 13.046 1.00 92.62 334 SER A N 1
ATOM 2691 C CA . SER A 1 334 ? -1.671 -0.178 12.898 1.00 92.62 334 SER A CA 1
ATOM 2692 C C . SER A 1 334 ? -1.177 -0.749 11.564 1.00 92.62 334 SER A C 1
ATOM 2694 O O . SER A 1 334 ? -0.727 -0.019 10.679 1.00 92.62 334 SER A O 1
ATOM 2696 N N . LEU A 1 335 ? -1.277 -2.058 11.404 1.00 90.44 335 LEU A N 1
ATOM 2697 C CA . LEU A 1 335 ? -1.369 -2.706 10.101 1.00 90.44 335 LEU A CA 1
ATOM 2698 C C . LEU A 1 335 ? -2.821 -2.653 9.631 1.00 90.44 335 LEU A C 1
ATOM 2700 O O . LEU A 1 335 ? -3.696 -2.960 10.442 1.00 90.44 335 LEU A O 1
ATOM 2704 N N . LEU A 1 336 ? -3.050 -2.377 8.348 1.00 92.81 336 LEU A N 1
ATOM 2705 C CA . LEU A 1 336 ? -4.302 -2.682 7.654 1.00 92.81 336 LEU A CA 1
ATOM 2706 C C . LEU A 1 336 ? -4.006 -3.532 6.417 1.00 92.81 336 LEU A C 1
ATOM 2708 O O . LEU A 1 336 ? -3.046 -3.251 5.704 1.00 92.81 336 LEU A O 1
ATOM 2712 N N . SER A 1 337 ? -4.814 -4.558 6.157 1.00 92.19 337 SER A N 1
ATOM 2713 C CA . SER A 1 337 ? -4.722 -5.327 4.915 1.00 92.19 337 SER A CA 1
ATOM 2714 C C . SER A 1 337 ? -6.011 -6.090 4.620 1.00 92.19 337 SER A C 1
ATOM 2716 O O . SER A 1 337 ? -6.669 -6.545 5.556 1.00 92.19 337 SER A O 1
ATOM 2718 N N . GLN A 1 338 ? -6.369 -6.259 3.345 1.00 92.62 338 GLN A N 1
ATOM 2719 C CA . GLN A 1 338 ? -7.481 -7.130 2.962 1.00 92.62 338 GLN A CA 1
ATOM 2720 C C . GLN A 1 338 ? -7.140 -8.574 3.346 1.00 92.62 338 GLN A C 1
ATOM 2722 O O . GLN A 1 338 ? -6.100 -9.100 2.962 1.00 92.62 338 GLN A O 1
ATOM 2727 N N . TYR A 1 339 ? -7.995 -9.202 4.150 1.00 88.31 339 TYR A N 1
ATOM 2728 C CA . TYR A 1 339 ? -7.793 -10.576 4.613 1.00 88.31 339 TYR A CA 1
ATOM 2729 C C . TYR A 1 339 ? -8.451 -11.589 3.676 1.00 88.31 339 TYR A C 1
ATOM 2731 O O . TYR A 1 339 ? -7.886 -12.644 3.404 1.00 88.31 339 TYR A O 1
ATOM 2739 N N . ASN A 1 340 ? -9.652 -11.266 3.197 1.00 89.69 340 ASN A N 1
ATOM 2740 C CA . ASN A 1 340 ? -10.409 -12.046 2.222 1.00 89.69 340 ASN A CA 1
ATOM 2741 C C . ASN A 1 340 ? -11.406 -11.133 1.484 1.00 89.69 340 ASN A C 1
ATOM 2743 O O . ASN A 1 340 ? -11.408 -9.919 1.685 1.00 89.69 340 ASN A O 1
ATOM 2747 N N . GLU A 1 341 ? -12.273 -11.731 0.671 1.00 91.81 341 GLU A N 1
ATOM 2748 C CA . GLU A 1 341 ? -13.300 -11.055 -0.141 1.00 91.81 341 GLU A CA 1
ATOM 2749 C C . GLU A 1 341 ? -14.288 -10.196 0.661 1.00 91.81 341 GLU A C 1
ATOM 2751 O O . GLU A 1 341 ? -14.961 -9.348 0.092 1.00 91.81 341 GLU A O 1
ATOM 2756 N N . ASN A 1 342 ? -14.392 -10.395 1.980 1.00 93.75 342 ASN A N 1
ATOM 2757 C CA . ASN A 1 342 ? -15.387 -9.716 2.813 1.00 93.75 342 ASN A CA 1
ATOM 2758 C C . ASN A 1 342 ? -14.776 -8.910 3.955 1.00 93.75 342 ASN A C 1
ATOM 2760 O O . ASN A 1 342 ? -15.495 -8.165 4.615 1.00 93.75 342 ASN A O 1
ATOM 2764 N N . SER A 1 343 ? -13.484 -9.063 4.252 1.00 92.94 343 SER A N 1
ATOM 2765 C CA . SER A 1 343 ? -12.938 -8.532 5.499 1.00 92.94 343 SER A CA 1
ATOM 2766 C C . SER A 1 343 ? -11.527 -7.979 5.409 1.00 92.94 343 SER A C 1
ATOM 2768 O O . SER A 1 343 ? -10.692 -8.405 4.610 1.00 92.94 343 SER A O 1
ATOM 2770 N N . ILE A 1 344 ? -11.265 -7.030 6.302 1.00 94.75 344 ILE A N 1
ATOM 2771 C CA . ILE A 1 344 ? -9.983 -6.358 6.486 1.00 94.75 344 ILE A CA 1
ATOM 2772 C C . ILE A 1 344 ? -9.401 -6.768 7.835 1.00 94.75 344 ILE A C 1
ATOM 2774 O O . ILE A 1 344 ? -10.069 -6.690 8.868 1.00 94.75 344 ILE A O 1
ATOM 2778 N N . LEU A 1 345 ? -8.133 -7.166 7.835 1.00 94.31 345 LEU A N 1
ATOM 2779 C CA . LEU A 1 345 ? -7.346 -7.404 9.034 1.00 94.31 345 LEU A CA 1
ATOM 2780 C C . LEU A 1 345 ? -6.712 -6.097 9.521 1.00 94.31 345 LEU A C 1
ATOM 2782 O O . LEU A 1 345 ? -5.992 -5.417 8.791 1.00 94.31 345 LEU A O 1
ATOM 2786 N N . ILE A 1 346 ? -6.917 -5.804 10.801 1.00 93.69 346 ILE A N 1
ATOM 2787 C CA . ILE A 1 346 ? -6.291 -4.711 11.539 1.00 93.69 346 ILE A CA 1
ATOM 2788 C C . ILE A 1 346 ? -5.413 -5.326 12.627 1.00 93.69 346 ILE A C 1
ATOM 2790 O O . ILE A 1 346 ? -5.912 -6.002 13.529 1.00 93.69 346 ILE A O 1
ATOM 2794 N N . LEU A 1 347 ? -4.105 -5.088 12.570 1.00 91.94 347 LEU A N 1
ATOM 2795 C CA . LEU A 1 347 ? -3.144 -5.703 13.491 1.00 91.94 347 LEU A CA 1
ATOM 2796 C C . LEU A 1 347 ? -2.314 -4.652 14.218 1.00 91.94 347 LEU A C 1
ATOM 2798 O O . LEU A 1 347 ? -1.785 -3.723 13.609 1.00 91.94 347 LEU A O 1
ATOM 2802 N N . GLY A 1 348 ? -2.119 -4.839 15.519 1.00 89.38 348 GLY A N 1
ATOM 2803 C CA . GLY A 1 348 ? -1.172 -4.029 16.276 1.00 89.38 348 GLY A CA 1
ATOM 2804 C C . GLY A 1 348 ? -1.588 -2.564 16.407 1.00 89.38 348 GLY A C 1
ATOM 2805 O O . GLY A 1 348 ? -2.738 -2.252 16.708 1.00 89.38 348 GLY A O 1
ATOM 2806 N N . GLY A 1 349 ? -0.624 -1.661 16.258 1.00 90.69 349 GLY A N 1
ATOM 2807 C CA . GLY A 1 349 ? -0.785 -0.242 16.544 1.00 90.69 349 GLY A CA 1
ATOM 2808 C C . GLY A 1 349 ? -0.580 0.095 18.018 1.00 90.69 349 GLY A C 1
ATOM 2809 O O . GLY A 1 349 ? -0.274 -0.752 18.866 1.00 90.69 349 GLY A O 1
ATOM 2810 N N . ARG A 1 350 ? -0.705 1.383 18.335 1.00 89.38 350 ARG A N 1
ATOM 2811 C CA . ARG A 1 350 ? -0.435 1.909 19.674 1.00 89.38 350 ARG A CA 1
ATOM 2812 C C . ARG A 1 350 ? -1.535 2.842 20.152 1.00 89.38 350 ARG A C 1
ATOM 2814 O O . ARG A 1 350 ? -1.957 3.741 19.434 1.00 89.38 350 ARG A O 1
ATOM 2821 N N . ASN A 1 351 ? -1.901 2.684 21.419 1.00 92.75 351 ASN A N 1
ATOM 2822 C CA . ASN A 1 351 ? -2.646 3.669 22.195 1.00 92.75 351 ASN A CA 1
ATOM 2823 C C . ASN A 1 351 ? -2.151 3.637 23.637 1.00 92.75 351 ASN A C 1
ATOM 2825 O O . ASN A 1 351 ? -2.554 2.786 24.429 1.00 92.75 351 ASN A O 1
ATOM 2829 N N . ARG A 1 352 ? -1.195 4.522 23.949 1.00 89.81 352 ARG A N 1
ATOM 2830 C CA . ARG A 1 352 ? -0.345 4.517 25.162 1.00 89.81 352 ARG A CA 1
ATOM 2831 C C . ARG A 1 352 ? 0.537 3.264 25.309 1.00 89.81 352 ARG A C 1
ATOM 2833 O O . ARG A 1 352 ? 1.707 3.394 25.651 1.00 89.81 352 ARG A O 1
ATOM 2840 N N . LYS A 1 353 ? 0.006 2.077 25.015 1.00 89.25 353 LYS A N 1
ATOM 2841 C CA . LYS A 1 353 ? 0.671 0.772 24.943 1.00 89.25 353 LYS A CA 1
ATOM 2842 C C . LYS A 1 353 ? 0.474 0.172 23.550 1.00 89.25 353 LYS A C 1
ATOM 2844 O O . LYS A 1 353 ? -0.459 0.551 22.842 1.00 89.25 353 LYS A O 1
ATOM 2849 N N . PHE A 1 354 ? 1.355 -0.745 23.165 1.00 85.25 354 PHE A N 1
ATOM 2850 C CA . PHE A 1 354 ? 1.168 -1.525 21.945 1.00 85.25 354 PHE A CA 1
ATOM 2851 C C . PHE A 1 354 ? -0.039 -2.454 22.084 1.00 85.25 354 PHE A C 1
ATOM 2853 O O . PHE A 1 354 ? -0.260 -3.049 23.145 1.00 85.25 354 PHE A O 1
ATOM 2860 N N . ASN A 1 355 ? -0.822 -2.554 21.016 1.00 85.62 355 ASN A N 1
ATOM 2861 C CA . ASN A 1 355 ? -1.963 -3.449 20.931 1.00 85.62 355 ASN A CA 1
ATOM 2862 C C . ASN A 1 355 ? -1.484 -4.836 20.487 1.00 85.62 355 ASN A C 1
ATOM 2864 O O . ASN A 1 355 ? -0.698 -4.958 19.555 1.00 85.62 355 ASN A O 1
ATOM 2868 N N . SER A 1 356 ? -1.935 -5.874 21.185 1.00 84.38 356 SER A N 1
ATOM 2869 C CA . SER A 1 356 ? -1.578 -7.274 20.926 1.00 84.38 356 SER A CA 1
ATOM 2870 C C . SER A 1 356 ? -2.763 -8.080 20.387 1.00 84.38 356 SER A C 1
ATOM 2872 O O . SER A 1 356 ? -2.815 -9.293 20.574 1.00 84.38 356 SER A O 1
ATOM 2874 N N . ASN A 1 357 ? -3.777 -7.413 19.847 1.00 87.94 357 ASN A N 1
ATOM 2875 C CA . ASN A 1 357 ? -4.954 -8.049 19.277 1.00 87.94 357 ASN A CA 1
ATOM 2876 C C . ASN A 1 357 ? -4.978 -7.825 17.761 1.00 87.94 357 ASN A C 1
ATOM 2878 O O . ASN A 1 357 ? -4.427 -6.847 17.249 1.00 87.94 357 ASN A O 1
ATOM 2882 N N . ALA A 1 358 ? -5.641 -8.749 17.082 1.00 89.81 358 ALA A N 1
ATOM 2883 C CA . ALA A 1 358 ? -6.082 -8.645 15.705 1.00 89.81 358 ALA A CA 1
ATOM 2884 C C . ALA A 1 358 ? -7.575 -8.310 15.689 1.00 89.81 358 ALA A C 1
ATOM 2886 O O . ALA A 1 358 ? -8.333 -8.829 16.512 1.00 89.81 358 ALA A O 1
ATOM 2887 N N . TYR A 1 359 ? -7.995 -7.485 14.742 1.00 93.81 359 TYR A N 1
ATOM 2888 C CA . TYR A 1 359 ? -9.398 -7.173 14.501 1.00 93.81 359 TYR A CA 1
ATOM 2889 C C . TYR A 1 359 ? -9.711 -7.489 13.044 1.00 93.81 359 TYR A C 1
ATOM 2891 O O . TYR A 1 359 ? -8.927 -7.151 12.163 1.00 93.81 359 TYR A O 1
ATOM 2899 N N . TYR A 1 360 ? -10.836 -8.146 12.803 1.00 93.38 360 TYR A N 1
ATOM 2900 C CA . TYR A 1 360 ? -11.358 -8.420 11.472 1.00 93.38 360 TYR A CA 1
ATOM 2901 C C . TYR A 1 360 ? -12.576 -7.534 11.281 1.00 93.38 360 TYR A C 1
ATOM 2903 O O . TYR A 1 360 ? -13.557 -7.697 12.005 1.00 93.38 360 TYR A O 1
ATOM 2911 N N . PHE A 1 361 ? -12.482 -6.575 10.371 1.00 94.94 361 PHE A N 1
ATOM 2912 C CA . PHE A 1 361 ? -13.590 -5.711 9.994 1.00 94.94 361 PHE A CA 1
ATOM 2913 C C . PHE A 1 361 ? -14.290 -6.311 8.777 1.00 94.94 361 PHE A C 1
ATOM 2915 O O . PHE A 1 361 ? -13.690 -6.387 7.706 1.00 94.94 361 PHE A O 1
ATOM 2922 N N . ASP A 1 362 ? -15.526 -6.765 8.961 1.00 94.19 362 ASP A N 1
ATOM 2923 C CA . ASP A 1 362 ? -16.394 -7.243 7.890 1.00 94.19 362 ASP A CA 1
ATOM 2924 C C . ASP A 1 362 ? -16.967 -6.042 7.129 1.00 94.19 362 ASP A C 1
ATOM 2926 O O . ASP A 1 362 ? -17.651 -5.193 7.700 1.00 94.19 362 ASP A O 1
ATOM 2930 N N . CYS A 1 363 ? -16.648 -5.947 5.843 1.00 91.75 363 CYS A N 1
ATOM 2931 C CA . CYS A 1 363 ? -17.002 -4.819 4.991 1.00 91.75 363 CYS A CA 1
ATOM 2932 C C . CYS A 1 363 ? -18.466 -4.848 4.534 1.00 91.75 363 CYS A C 1
ATOM 2934 O O . CYS A 1 363 ? -18.965 -3.810 4.096 1.00 91.75 363 CYS A O 1
ATOM 2936 N N . GLN A 1 364 ? -19.141 -6.000 4.626 1.00 90.38 364 GLN A N 1
ATOM 2937 C CA . GLN A 1 364 ? -20.549 -6.158 4.258 1.00 90.38 364 GLN A CA 1
ATOM 2938 C C . GLN A 1 364 ? -21.454 -5.926 5.468 1.00 90.38 364 GLN A C 1
ATOM 2940 O O . GLN A 1 364 ? -22.359 -5.095 5.417 1.00 90.38 364 GLN A O 1
ATOM 2945 N N . GLU A 1 365 ? -21.163 -6.611 6.573 1.00 91.19 365 GLU A N 1
ATOM 2946 C CA . GLU A 1 365 ? -21.930 -6.523 7.821 1.00 91.19 365 GLU A CA 1
ATOM 2947 C C . GLU A 1 365 ? -21.567 -5.283 8.649 1.00 91.19 365 GLU A C 1
ATOM 2949 O O . GLU A 1 365 ? -22.260 -4.943 9.608 1.00 91.19 365 GLU A O 1
ATOM 2954 N N . LEU A 1 366 ? -20.465 -4.606 8.301 1.00 90.69 366 LEU A N 1
ATOM 2955 C CA . LEU A 1 366 ? -19.919 -3.457 9.030 1.00 90.69 366 LEU A CA 1
ATOM 2956 C C . LEU A 1 366 ? -19.656 -3.777 10.510 1.00 90.69 366 LEU A C 1
ATOM 2958 O O . LEU A 1 366 ? -19.829 -2.933 11.390 1.00 90.69 366 LEU A O 1
ATOM 2962 N N . ALA A 1 367 ? -19.218 -5.007 10.778 1.00 91.75 367 ALA A N 1
ATOM 2963 C CA . ALA A 1 367 ? -18.996 -5.541 12.116 1.00 91.75 367 ALA A CA 1
ATOM 2964 C C . ALA A 1 367 ? -17.513 -5.842 12.360 1.00 91.75 367 ALA A C 1
ATOM 2966 O O . ALA A 1 367 ? -16.769 -6.188 11.442 1.00 91.75 367 ALA A O 1
ATOM 2967 N N . VAL A 1 368 ? -17.072 -5.751 13.618 1.00 94.00 368 VAL A N 1
ATOM 2968 C CA . VAL A 1 368 ? -15.694 -6.080 14.004 1.00 94.00 368 VAL A CA 1
ATOM 2969 C C . VAL A 1 368 ? -15.651 -7.316 14.887 1.00 94.00 368 VAL A C 1
ATOM 2971 O O . VAL A 1 368 ? -16.339 -7.414 15.900 1.00 94.00 368 VAL A O 1
ATOM 2974 N N . LYS A 1 369 ? -14.756 -8.244 14.546 1.00 92.81 369 LYS A N 1
ATOM 2975 C CA . LYS A 1 369 ? -14.404 -9.389 15.386 1.00 92.81 369 LYS A CA 1
ATOM 2976 C C . LYS A 1 369 ? -12.988 -9.236 15.927 1.00 92.81 369 LYS A C 1
ATOM 2978 O O . LYS A 1 369 ? -12.034 -9.129 15.164 1.00 92.81 369 LYS A O 1
ATOM 2983 N N . CYS A 1 370 ? -12.832 -9.296 17.246 1.00 92.38 370 CYS A N 1
ATOM 2984 C CA . CYS A 1 370 ? -11.529 -9.230 17.912 1.00 92.38 370 CYS A CA 1
ATOM 2985 C C . CYS A 1 370 ? -10.964 -10.632 18.197 1.00 92.38 370 CYS A C 1
ATOM 2987 O O . CYS A 1 370 ? -11.673 -11.526 18.661 1.00 92.38 370 CYS A O 1
ATOM 2989 N N . CYS A 1 371 ? -9.664 -10.814 17.967 1.00 86.75 371 CYS A N 1
ATOM 2990 C CA . CYS A 1 371 ? -8.901 -12.004 18.327 1.00 86.75 371 CYS A CA 1
ATOM 2991 C C . CYS A 1 371 ? -7.627 -11.599 19.081 1.00 86.75 371 CYS A C 1
ATOM 2993 O O . CYS A 1 371 ? -6.849 -10.767 18.614 1.00 86.75 371 CYS A O 1
ATOM 2995 N N . SER A 1 372 ? -7.381 -12.179 20.259 1.00 82.81 372 SER A N 1
ATOM 2996 C CA . SER A 1 372 ? -6.149 -11.889 20.998 1.00 82.81 372 SER A CA 1
ATOM 2997 C C . SER A 1 372 ? -4.979 -12.700 20.449 1.00 82.81 372 SER A C 1
ATOM 2999 O O . SER A 1 372 ? -5.054 -13.923 20.385 1.00 82.81 372 SER A O 1
ATOM 3001 N N . LEU A 1 373 ? -3.867 -12.029 20.136 1.00 74.69 373 LEU A N 1
ATOM 3002 C CA . LEU A 1 373 ? -2.619 -12.676 19.704 1.00 74.69 373 LEU A CA 1
ATOM 3003 C C . LEU A 1 373 ? -1.713 -13.030 20.883 1.00 74.69 373 LEU A C 1
ATOM 3005 O O . LEU A 1 373 ? -0.581 -13.480 20.693 1.00 74.69 373 LEU A O 1
ATOM 3009 N N . ARG A 1 374 ? -2.162 -12.783 22.119 1.00 71.56 374 ARG A N 1
ATOM 3010 C CA . ARG A 1 374 ? -1.356 -13.105 23.291 1.00 71.56 374 ARG A CA 1
ATOM 3011 C C . ARG A 1 374 ? -1.180 -14.607 23.382 1.00 71.56 374 ARG A C 1
ATOM 3013 O O . ARG A 1 374 ? -2.145 -15.363 23.496 1.00 71.56 374 ARG A O 1
ATOM 3020 N N . SER A 1 375 ? 0.078 -15.024 23.406 1.00 68.00 375 SER A N 1
ATOM 3021 C CA . SER A 1 375 ? 0.410 -16.396 23.742 1.00 68.00 375 SER A CA 1
ATOM 3022 C C . SER A 1 375 ? -0.117 -16.709 25.143 1.00 68.00 375 SER A C 1
ATOM 3024 O O . SER A 1 375 ? 0.172 -15.993 26.103 1.00 68.00 375 SER A O 1
ATOM 3026 N N . LYS A 1 376 ? -0.838 -17.827 25.283 1.00 73.12 376 LYS A N 1
ATOM 3027 C CA . LYS A 1 376 ? -1.192 -18.383 26.601 1.00 73.12 376 LYS A CA 1
ATOM 3028 C C . LYS A 1 376 ? 0.048 -18.780 27.411 1.00 73.12 376 LYS A C 1
ATOM 3030 O O . LYS A 1 376 ? -0.031 -18.917 28.625 1.00 73.12 376 LYS A O 1
ATOM 3035 N N . ASN A 1 377 ? 1.185 -18.977 26.742 1.00 68.56 377 ASN A N 1
ATOM 3036 C CA . ASN A 1 377 ? 2.464 -19.237 27.382 1.00 68.56 377 ASN A CA 1
ATOM 3037 C C . ASN A 1 377 ? 3.159 -17.902 27.727 1.00 68.56 377 ASN A C 1
ATOM 3039 O O . ASN A 1 377 ? 3.560 -17.199 26.792 1.00 68.56 377 ASN A O 1
ATOM 3043 N N . PRO A 1 378 ? 3.350 -17.577 29.022 1.00 62.22 378 PRO A N 1
ATOM 3044 C CA . PRO A 1 378 ? 3.962 -16.324 29.473 1.00 62.22 378 PRO A CA 1
ATOM 3045 C C . PRO A 1 378 ? 5.440 -16.179 29.079 1.00 62.22 378 PRO A C 1
ATOM 3047 O O . PRO A 1 378 ? 5.969 -15.073 29.122 1.00 62.22 378 PRO A O 1
ATOM 3050 N N . ASN A 1 379 ? 6.098 -17.266 28.661 1.00 65.44 379 ASN A N 1
ATOM 3051 C CA . ASN A 1 379 ? 7.490 -17.244 28.210 1.00 65.44 379 ASN A CA 1
ATOM 3052 C C . ASN A 1 379 ? 7.643 -16.898 26.720 1.00 65.44 379 ASN A C 1
ATOM 3054 O O . ASN A 1 379 ? 8.766 -16.698 26.261 1.00 65.44 379 ASN A O 1
ATOM 3058 N N . LYS A 1 380 ? 6.550 -16.839 25.944 1.00 59.69 380 LYS A N 1
ATOM 3059 C CA . LYS A 1 380 ? 6.606 -16.400 24.543 1.00 59.69 380 LYS A CA 1
ATOM 3060 C C . LYS A 1 380 ? 6.376 -14.895 24.466 1.00 59.69 380 LYS A C 1
ATOM 3062 O O . LYS A 1 380 ? 5.425 -14.378 25.052 1.00 59.69 380 LYS A O 1
ATOM 3067 N N . LYS A 1 381 ? 7.236 -14.194 23.723 1.00 53.41 381 LYS A N 1
ATOM 3068 C CA . LYS A 1 381 ? 7.054 -12.764 23.457 1.00 53.41 381 LYS A CA 1
ATOM 3069 C C . LYS A 1 381 ? 5.800 -12.547 22.611 1.00 53.41 381 LYS A C 1
ATOM 3071 O O . LYS A 1 381 ? 5.468 -13.357 21.751 1.00 53.41 381 LYS A O 1
ATOM 3076 N N . ASN A 1 382 ? 5.090 -11.460 22.897 1.00 57.06 382 ASN A N 1
ATOM 3077 C CA . ASN A 1 382 ? 3.909 -11.073 22.137 1.00 57.06 382 ASN A CA 1
ATOM 3078 C C . ASN A 1 382 ? 4.329 -10.416 20.820 1.00 57.06 382 ASN A C 1
ATOM 3080 O O . ASN A 1 382 ? 5.293 -9.652 20.788 1.00 57.06 382 ASN A O 1
ATOM 3084 N N . LEU A 1 383 ? 3.570 -10.701 19.764 1.00 54.69 383 LEU A N 1
ATOM 3085 C CA . LEU A 1 383 ? 3.700 -10.052 18.467 1.00 54.69 383 LEU A CA 1
ATOM 3086 C C . LEU A 1 383 ? 3.069 -8.658 18.500 1.00 54.69 383 LEU A C 1
ATOM 3088 O O . LEU A 1 383 ? 1.945 -8.494 18.979 1.00 54.69 383 LEU A O 1
ATOM 3092 N N . PHE A 1 384 ? 3.789 -7.669 17.972 1.00 56.38 384 PHE A N 1
ATOM 3093 C CA . PHE A 1 384 ? 3.303 -6.304 17.802 1.00 56.38 384 PHE A CA 1
ATOM 3094 C C . PHE A 1 384 ? 3.638 -5.835 16.388 1.00 56.38 384 PHE A C 1
ATOM 3096 O O . PHE A 1 384 ? 4.795 -5.876 15.983 1.00 56.38 384 PHE A O 1
ATOM 3103 N N . ALA A 1 385 ? 2.628 -5.383 15.649 1.00 59.09 385 ALA A N 1
ATOM 3104 C CA . ALA A 1 385 ? 2.828 -4.662 14.398 1.00 59.09 385 ALA A CA 1
ATOM 3105 C C . ALA A 1 385 ? 2.759 -3.157 14.681 1.00 59.09 385 ALA A C 1
ATOM 3107 O O . ALA A 1 385 ? 1.863 -2.706 15.401 1.00 59.09 385 ALA A O 1
ATOM 3108 N N . TYR A 1 386 ? 3.700 -2.380 14.145 1.00 50.16 386 TYR A N 1
ATOM 3109 C CA . TYR A 1 386 ? 3.649 -0.923 14.212 1.00 50.16 386 TYR A CA 1
ATOM 3110 C C . TYR A 1 386 ? 4.076 -0.310 12.878 1.00 50.16 386 TYR A C 1
ATOM 3112 O O . TYR A 1 386 ? 5.237 -0.382 12.494 1.00 50.16 386 TYR A O 1
ATOM 3120 N N . GLN A 1 387 ? 3.112 0.323 12.212 1.00 55.16 387 GLN A N 1
ATOM 3121 C CA . GLN A 1 387 ? 3.265 1.199 11.060 1.00 55.16 387 GLN A CA 1
ATOM 3122 C C . GLN A 1 387 ? 4.084 0.561 9.927 1.00 55.16 387 GLN A C 1
ATOM 3124 O O . GLN A 1 387 ? 5.205 0.982 9.674 1.00 55.16 387 GLN A O 1
ATOM 3129 N N . SER A 1 388 ? 3.531 -0.399 9.196 1.00 50.31 388 SER A N 1
ATOM 3130 C CA . SER A 1 388 ? 4.142 -0.886 7.953 1.00 50.31 388 SER A CA 1
ATOM 3131 C C . SER A 1 388 ? 3.073 -1.100 6.893 1.00 50.31 388 SER A C 1
ATOM 3133 O O . SER A 1 388 ? 2.004 -1.616 7.218 1.00 50.31 388 SER A O 1
ATOM 3135 N N . ASP A 1 389 ? 3.390 -0.751 5.649 1.00 43.09 389 ASP A N 1
ATOM 3136 C CA . ASP A 1 389 ? 2.689 -1.293 4.491 1.00 43.09 389 ASP A CA 1
ATOM 3137 C C . ASP A 1 389 ? 3.182 -2.740 4.315 1.00 43.09 389 ASP A C 1
ATOM 3139 O O . ASP A 1 389 ? 4.388 -3.001 4.275 1.00 43.09 389 ASP A O 1
ATOM 3143 N N . TYR A 1 390 ? 2.254 -3.697 4.297 1.00 43.91 390 TYR A N 1
ATOM 3144 C CA . TYR A 1 390 ? 2.540 -5.092 3.965 1.00 43.91 390 TYR A CA 1
ATOM 3145 C C . TYR A 1 390 ? 1.809 -5.390 2.667 1.00 43.91 390 TYR A C 1
ATOM 3147 O O . TYR A 1 390 ? 0.602 -5.181 2.566 1.00 43.91 390 TYR A O 1
ATOM 3155 N N . THR A 1 391 ? 2.527 -5.923 1.687 1.00 35.44 391 THR A N 1
ATOM 3156 C CA . THR A 1 391 ? 1.897 -6.548 0.527 1.00 35.44 391 THR A CA 1
ATOM 3157 C C . THR A 1 391 ? 1.657 -8.016 0.863 1.00 35.44 391 THR A C 1
ATOM 3159 O O . THR A 1 391 ? 2.607 -8.798 0.901 1.00 35.44 391 THR A O 1
ATOM 3162 N N . ILE A 1 392 ? 0.405 -8.397 1.113 1.00 35.00 392 ILE A N 1
ATOM 3163 C CA . ILE A 1 392 ? 0.004 -9.807 1.218 1.00 35.00 392 ILE A CA 1
ATOM 3164 C C . ILE A 1 392 ? 0.253 -10.491 -0.142 1.00 35.00 392 ILE A C 1
ATOM 3166 O O . ILE A 1 392 ? 0.042 -9.889 -1.194 1.00 35.00 392 ILE A O 1
ATOM 3170 N N . ILE A 1 393 ? 0.781 -11.720 -0.133 1.00 29.75 393 ILE A N 1
ATOM 3171 C CA . ILE A 1 393 ? 0.804 -12.611 -1.307 1.00 29.75 393 ILE A CA 1
ATOM 3172 C C . ILE A 1 393 ? -0.118 -13.784 -0.999 1.00 29.75 393 ILE A C 1
ATOM 3174 O O . ILE A 1 393 ? -0.157 -14.233 0.143 1.00 29.75 393 ILE A O 1
ATOM 3178 N N . GLU A 1 394 ? -0.844 -14.210 -2.026 1.00 28.19 394 GLU A N 1
ATOM 3179 C CA . GLU A 1 394 ? -1.900 -15.219 -2.064 1.00 28.19 394 GLU A CA 1
ATOM 3180 C C . GLU A 1 394 ? -1.679 -16.531 -1.295 1.00 28.19 394 GLU A C 1
ATOM 3182 O O . GLU A 1 394 ? -0.572 -17.008 -1.052 1.00 28.19 394 GLU A O 1
ATOM 3187 N N . ASN A 1 395 ? -2.849 -17.093 -0.996 1.00 27.27 395 ASN A N 1
ATOM 3188 C CA . ASN A 1 395 ? -3.189 -18.378 -0.412 1.00 27.27 395 ASN A CA 1
ATOM 3189 C C . ASN A 1 395 ? -2.731 -19.548 -1.300 1.00 27.27 395 ASN A C 1
ATOM 3191 O O . ASN A 1 395 ? -3.194 -19.678 -2.431 1.00 27.27 395 ASN A O 1
ATOM 3195 N N . ASP A 1 396 ? -1.881 -20.422 -0.761 1.00 30.09 396 ASP A N 1
ATOM 3196 C CA . ASP A 1 396 ? -1.518 -21.690 -1.393 1.00 30.09 396 ASP A CA 1
ATOM 3197 C C . ASP A 1 396 ? -1.867 -22.841 -0.431 1.00 30.09 396 ASP A C 1
ATOM 3199 O O . ASP A 1 396 ? -1.253 -23.024 0.624 1.00 30.09 396 ASP A O 1
ATOM 3203 N N . HIS A 1 397 ? -2.934 -23.573 -0.764 1.00 31.14 397 HIS A N 1
ATOM 3204 C CA . HIS A 1 397 ? -3.317 -24.876 -0.203 1.00 31.14 397 HIS A CA 1
ATOM 3205 C C . HIS A 1 397 ? -3.185 -25.078 1.325 1.00 31.14 397 HIS A C 1
ATOM 3207 O O . HIS A 1 397 ? -2.723 -26.124 1.786 1.00 31.14 397 HIS A O 1
ATOM 3213 N N . GLY A 1 398 ? -3.666 -24.129 2.135 1.00 29.67 398 GLY A N 1
ATOM 3214 C CA . GLY A 1 398 ? -3.872 -24.350 3.574 1.00 29.67 398 GLY A CA 1
ATOM 3215 C C . GLY A 1 398 ? -2.606 -24.351 4.437 1.00 29.67 398 GLY A C 1
ATOM 3216 O O . GLY A 1 398 ? -2.667 -24.807 5.578 1.00 29.67 398 GLY A O 1
ATOM 3217 N N . ASN A 1 399 ? -1.489 -23.826 3.926 1.00 27.91 399 ASN A N 1
ATOM 3218 C CA . ASN A 1 399 ? -0.337 -23.432 4.737 1.00 27.91 399 ASN A CA 1
ATOM 3219 C C . ASN A 1 399 ? -0.090 -21.934 4.554 1.00 27.91 399 ASN A C 1
ATOM 3221 O O . ASN A 1 399 ? 0.551 -21.509 3.591 1.00 27.91 399 ASN A O 1
ATOM 3225 N N . ASP A 1 400 ? -0.591 -21.134 5.491 1.00 28.59 400 ASP A N 1
ATOM 3226 C CA . ASP A 1 400 ? -0.406 -19.689 5.470 1.00 28.59 400 ASP A CA 1
ATOM 3227 C C . ASP A 1 400 ? 1.090 -19.342 5.609 1.00 28.59 400 ASP A C 1
ATOM 3229 O O . ASP A 1 400 ? 1.701 -19.568 6.654 1.00 28.59 400 ASP A O 1
ATOM 3233 N N . ARG A 1 401 ? 1.713 -18.771 4.571 1.00 30.39 401 ARG A N 1
ATOM 3234 C CA . ARG A 1 401 ? 3.084 -18.236 4.654 1.00 30.39 401 ARG A CA 1
ATOM 3235 C C . ARG A 1 401 ? 3.070 -16.719 4.506 1.00 30.39 401 ARG A C 1
ATOM 3237 O O . ARG A 1 401 ? 2.946 -16.187 3.410 1.00 30.39 401 ARG A O 1
ATOM 3244 N N . PHE A 1 402 ? 3.259 -16.018 5.623 1.00 31.91 402 PHE A N 1
ATOM 3245 C CA . PHE A 1 402 ? 3.290 -14.554 5.694 1.00 31.91 402 PHE A CA 1
ATOM 3246 C C . PHE A 1 402 ? 4.729 -14.027 5.747 1.00 31.91 402 PHE A C 1
ATOM 3248 O O . PHE A 1 402 ? 5.420 -14.318 6.720 1.00 31.91 402 PHE A O 1
ATOM 3255 N N . VAL A 1 403 ? 5.190 -13.185 4.806 1.00 33.12 403 VAL A N 1
ATOM 3256 C CA . VAL A 1 403 ? 6.409 -12.373 5.038 1.00 33.12 403 VAL A CA 1
ATOM 3257 C C . VAL A 1 403 ? 6.447 -11.068 4.224 1.00 33.12 403 VAL A C 1
ATOM 3259 O O . VAL A 1 403 ? 6.670 -11.134 3.026 1.00 33.12 403 VAL A O 1
ATOM 3262 N N . PHE A 1 404 ? 6.393 -9.908 4.900 1.00 35.75 404 PHE A N 1
ATOM 3263 C CA . PHE A 1 404 ? 7.186 -8.674 4.656 1.00 35.75 404 PHE A CA 1
ATOM 3264 C C . PHE A 1 404 ? 7.323 -7.928 6.006 1.00 35.75 404 PHE A C 1
ATOM 3266 O O . PHE A 1 404 ? 6.497 -8.157 6.879 1.00 35.75 404 PHE A O 1
ATOM 3273 N N . TYR A 1 405 ? 8.361 -7.108 6.252 1.00 42.06 405 TYR A N 1
ATOM 3274 C CA . TYR A 1 405 ? 8.566 -6.437 7.558 1.00 42.06 405 TYR A CA 1
ATOM 3275 C C . TYR A 1 405 ? 9.187 -5.032 7.429 1.00 42.06 405 TYR A C 1
ATOM 3277 O O . TYR A 1 405 ? 10.170 -4.854 6.709 1.00 42.06 405 TYR A O 1
ATOM 3285 N N . ILE A 1 406 ? 8.666 -4.065 8.200 1.00 36.84 406 ILE A N 1
ATOM 3286 C CA . ILE A 1 406 ? 9.304 -2.768 8.509 1.00 36.84 406 ILE A CA 1
ATOM 3287 C C . ILE A 1 406 ? 9.257 -2.578 10.037 1.00 36.84 406 ILE A C 1
ATOM 3289 O O . ILE A 1 406 ? 8.192 -2.723 10.635 1.00 36.84 406 ILE A O 1
ATOM 3293 N N . ASP A 1 407 ? 10.415 -2.278 10.638 1.00 31.09 407 ASP A N 1
ATOM 3294 C CA . ASP A 1 407 ? 10.744 -2.307 12.082 1.00 31.09 407 ASP A CA 1
ATOM 3295 C C . ASP A 1 407 ? 9.720 -1.630 13.028 1.00 31.09 407 ASP A C 1
ATOM 3297 O O . ASP A 1 407 ? 9.173 -0.574 12.723 1.00 31.09 407 ASP A O 1
ATOM 3301 N N . SER A 1 408 ? 9.425 -2.166 14.223 1.00 31.00 408 SER A N 1
ATOM 3302 C CA . SER A 1 408 ? 10.361 -2.303 15.356 1.00 31.00 408 SER A CA 1
ATOM 3303 C C . SER A 1 408 ? 9.987 -3.414 16.366 1.00 31.00 408 SER A C 1
ATOM 3305 O O . SER A 1 408 ? 8.848 -3.506 16.819 1.00 31.00 408 SER A O 1
ATOM 3307 N N . LEU A 1 409 ? 11.011 -4.182 16.784 1.00 31.41 409 LEU A N 1
ATOM 3308 C CA . LEU A 1 409 ? 11.074 -5.132 17.921 1.00 31.41 409 LEU A CA 1
ATOM 3309 C C . LEU A 1 409 ? 10.235 -6.430 17.844 1.00 31.41 409 LEU A C 1
ATOM 3311 O O . LEU A 1 409 ? 9.372 -6.681 18.686 1.00 31.41 409 LEU A O 1
ATOM 3315 N N . LEU A 1 410 ? 10.620 -7.351 16.955 1.00 37.34 410 LEU A N 1
ATOM 3316 C CA . LEU A 1 410 ? 10.402 -8.792 17.156 1.00 37.34 410 LEU A CA 1
ATOM 3317 C C . LEU A 1 410 ? 11.752 -9.501 17.285 1.00 37.34 410 LEU A C 1
ATOM 3319 O O . LEU A 1 410 ? 12.697 -9.186 16.564 1.00 37.34 410 LEU A O 1
ATOM 3323 N N . ASP A 1 411 ? 11.867 -10.420 18.244 1.00 39.16 411 ASP A N 1
ATOM 3324 C CA . ASP A 1 411 ? 13.099 -11.180 18.437 1.00 39.16 411 ASP A CA 1
ATOM 3325 C C . ASP A 1 411 ? 13.199 -12.388 17.497 1.00 39.16 411 ASP A C 1
ATOM 3327 O O . ASP A 1 411 ? 12.224 -12.862 16.912 1.00 39.16 411 ASP A O 1
ATOM 3331 N N . GLU A 1 412 ? 14.420 -12.898 17.392 1.00 37.44 412 GLU A N 1
ATOM 3332 C CA . GLU A 1 412 ? 14.841 -14.025 16.556 1.00 37.44 412 GLU A CA 1
ATOM 3333 C C . GLU A 1 412 ? 14.009 -15.307 16.753 1.00 37.44 412 GLU A C 1
ATOM 3335 O O . GLU A 1 412 ? 13.878 -16.127 15.845 1.00 37.44 412 GLU A O 1
ATOM 3340 N N . TYR A 1 413 ? 13.403 -15.478 17.932 1.00 37.22 413 TYR A N 1
ATOM 3341 C CA . TYR A 1 413 ? 12.583 -16.642 18.262 1.00 37.22 413 TYR A CA 1
ATOM 3342 C C . TYR A 1 413 ? 11.168 -16.539 17.681 1.00 37.22 413 TYR A C 1
ATOM 3344 O O . TYR A 1 413 ? 10.578 -17.544 17.286 1.00 37.22 413 TYR A O 1
ATOM 3352 N N . THR A 1 414 ? 10.641 -15.320 17.589 1.00 41.91 414 THR A N 1
ATOM 3353 C CA . THR A 1 414 ? 9.300 -15.045 17.063 1.00 41.91 414 THR A CA 1
ATOM 3354 C C . THR A 1 414 ? 9.239 -15.220 15.539 1.00 41.91 414 THR A C 1
ATOM 3356 O O . THR A 1 414 ? 8.233 -15.696 15.010 1.00 41.91 414 THR A O 1
ATOM 3359 N N . LEU A 1 415 ? 10.355 -14.955 14.847 1.00 37.22 415 LEU A N 1
ATOM 3360 C CA . LEU A 1 415 ? 10.538 -15.242 13.416 1.00 37.22 415 LEU A CA 1
ATOM 3361 C C . LEU A 1 415 ? 10.341 -16.729 13.083 1.00 37.22 415 LEU A C 1
ATOM 3363 O O . LEU A 1 415 ? 9.744 -17.051 12.064 1.00 37.22 415 LEU A O 1
ATOM 3367 N N . LYS A 1 416 ? 10.772 -17.646 13.958 1.00 35.25 416 LYS A N 1
ATOM 3368 C CA . LYS A 1 416 ? 10.606 -19.095 13.738 1.00 35.25 416 LYS A CA 1
ATOM 3369 C C . LYS A 1 416 ? 9.167 -19.582 13.915 1.00 35.25 416 LYS A C 1
ATOM 3371 O O . LYS A 1 416 ? 8.816 -20.610 13.354 1.00 35.25 416 LYS A O 1
ATOM 3376 N N . SER A 1 417 ? 8.344 -18.874 14.690 1.00 35.44 417 SER A N 1
ATOM 3377 C CA . SER A 1 417 ? 6.940 -19.246 14.923 1.00 35.44 417 SER A CA 1
ATOM 3378 C C . SER A 1 417 ? 5.949 -18.669 13.912 1.00 35.44 417 SER A C 1
ATOM 3380 O O . SER A 1 417 ? 4.812 -19.117 13.894 1.00 35.44 417 SER A O 1
ATOM 3382 N N . LEU A 1 418 ? 6.361 -17.684 13.109 1.00 37.22 418 LEU A N 1
ATOM 3383 C CA . LEU A 1 418 ? 5.565 -17.116 12.010 1.00 37.22 418 LEU A CA 1
ATOM 3384 C C . LEU A 1 418 ? 5.767 -17.858 10.673 1.00 37.22 418 LEU A C 1
ATOM 3386 O O . LEU A 1 418 ? 5.042 -17.600 9.722 1.00 37.22 418 LEU A O 1
ATOM 3390 N N . VAL A 1 419 ? 6.772 -18.739 10.599 1.00 30.88 419 VAL A N 1
ATOM 3391 C CA . VAL A 1 419 ? 7.193 -19.486 9.394 1.00 30.88 419 VAL A CA 1
ATOM 3392 C C . VAL A 1 419 ? 6.686 -20.945 9.412 1.00 30.88 419 VAL A C 1
ATOM 3394 O O . VAL A 1 419 ? 7.083 -21.744 8.566 1.00 30.88 419 VAL A O 1
ATOM 3397 N N . LEU A 1 420 ? 5.823 -21.308 10.368 1.00 25.80 420 LEU A N 1
ATOM 3398 C CA . LEU A 1 420 ? 5.199 -22.634 10.445 1.00 25.80 420 LEU A CA 1
ATOM 3399 C C . LEU A 1 420 ? 3.771 -22.614 9.923 1.00 25.80 420 LEU A C 1
ATOM 3401 O O . LEU A 1 420 ? 2.980 -21.837 10.502 1.00 25.80 420 LEU A O 1
#

Secondary structure (DSSP, 8-state):
-PPPPTT-GGGB-TTTSSBPSSEEEETTT--EEEHHHHHHHHHHHSS-TTT--SS-EEEPPHHHHHHHHH-EEE-TTSS--EEEHHHHHHHHHH--SPP---S--PPPPPPTT------EEEE-SSS--EEEEETTTTEEEEEPEE--TT---PPPBT-EEEEEGGGTEEEEE--BSSPPP-S--------SS----EEEEEEE----SSSS-----EEEEEEEE-SS--BS-EEEEETTTEEEEE--BSSSB--EEEEEETTS-EEEEEE-SS--BS-EEEEETTTEEEEE--EETTTTEE---EEEEETT-TTSPPEEE---TTTS---BS-EEEEEETTEEEEE--EESEE--EEEEEETTTTEEEEEE---SSTTSPPP---S---------TT---------S---HHHHHHS--

Radius of gyration: 23.77 Å; Cα contacts (8 Å, |Δi|>4): 878; chains: 1; bounding box: 49×60×70 Å

Mean predicted aligned error: 15.14 Å

Foldseek 3Di:
DDDDPPPQCQQQAPQLRHRADQWWAQPPPRRIHNPQRQCQVCVVQCAGPPPGDNPGIGHRDPVVVVVLQQAWDQQQLPPRDTGGNVCRVVCNVVPPGHGDDDQDDDDDDDDPPPPPPDFFWEQAQVWLWIWTQDPVVRDTHTQDEDEDPPDPDRQAHQWAWEADPSQRKIKTFAHFNDDPDDDDDDDDDDDPFFGQGKIWMWHLPQPPPHPDSPHSYIYTPDIEGDPDHFGQWYWYDFSVFWIWTAWGDGPFTFQWIKIAGPVHDIDGLAGAPARFGLWEWEDAPSFKIKIAWGAGPVVRDIDGKIWIDGSVCSVDHTDTQDDDCVQTPRFGFWYWYAPDNFWIWTFWGDDPHIALKIWIQGNPVRGIDIDGQDDPDPPDDGDHHGHHHADDDDDDDPDDQDDHDYDDDDDPVVVVVNGD

Nearest PDB structures (foldseek):
  6cil-assembly1_B  TM=6.147E-01  e=8.583E-09  Mus musculus
  6cg0-assembly1_D  TM=6.181E-01  e=6.509E-09  Mus musculus
  6oet-assembly1_B  TM=6.441E-01  e=3.064E-08  Mus musculus
  6xnx-assembly1_D  TM=5.872E-01  e=4.270E-08  Mus musculus
  5ze2-assembly1_B  TM=6.043E-01  e=1.703E-07  Mus musculus

InterPro domains:
  IPR001841 Zinc finger, RING-type [PS50089] (13-52)
  IPR006652 Kelch repeat type 1 [PF01344] (275-312)
  IPR013083 Zinc finger, RING/FYVE/PHD-type [G3DSA:3.30.40.10] (2-104)
  IPR015915 Kelch-type beta-propeller [G3DSA:2.120.10.80] (114-377)
  IPR015915 Kelch-type beta-propeller [SSF117281] (130-360)
  IPR051438 RNF E3 ubiquitin-protein ligase [PTHR46016] (8-113)

Sequence (420 aa):
MEAIPEGKDKFMCPSCMCVVNNPVECLECETPFCKECFDSWFNNTSECMQCRNKDGCKKLNRHLKAELSRTSFQCTRGCGQEILYEKFHAHEDSCDGVLVASENRESMIIPENSKLKNKLFVLDREKPELLRYDTEKNSRIKVSLEFTKDRKSSFPSQFQFVFFRPINRMFVIGGSNNPTPKVEKWIVMQRAGAGAAVFEEFLLNTSMTGWEILTDHWKVIRKFALGLPRYAHTSIGIENNYIYSIGGKDEKASTIVERYELDGNSEVHCELNFPRYYASACTFDEKYIYVYGGYDNTTKQILNKIERIDHLNPEVTPSLYELDVNDLPCLTGSLLSQYNENSILILGGRNRKFNSNAYYFDCQELAVKCCSLRSKNPNKKNLFAYQSDYTIIENDHGNDRFVFYIDSLLDEYTLKSLVL

Solvent-accessible surface area (backbone atoms only — not comparable to full-atom values): 24275 Å² total; per-residue (Å²): 131,85,72,82,60,92,80,55,70,71,47,37,9,85,82,79,73,39,73,42,52,72,52,24,13,34,67,82,79,57,53,41,24,20,41,67,55,44,52,47,48,28,77,74,68,56,28,40,92,86,77,58,48,66,80,55,69,39,74,47,54,70,66,58,49,58,48,48,55,70,35,65,42,69,44,58,27,60,70,76,48,75,33,42,45,84,49,35,64,66,42,63,78,70,51,90,42,58,79,52,82,82,89,84,77,81,90,77,86,77,68,96,77,65,84,74,69,68,78,42,64,33,54,45,62,91,46,63,44,47,28,34,38,40,73,88,75,73,40,78,43,80,45,58,68,51,62,69,97,83,57,93,74,58,61,44,31,54,45,34,55,38,73,39,71,97,75,50,35,39,36,39,39,31,5,25,72,68,73,84,80,84,84,84,90,90,82,90,88,72,76,89,73,82,51,58,28,42,32,38,35,29,40,62,52,68,64,80,71,53,100,46,78,79,48,75,40,40,35,69,76,49,76,37,70,50,98,62,58,29,24,35,37,30,51,46,70,39,93,81,53,38,36,37,42,40,33,2,27,66,96,54,40,26,29,51,26,35,38,29,42,87,87,57,54,70,47,81,47,45,55,50,96,62,40,18,20,33,29,21,50,28,57,43,91,81,46,34,37,42,36,36,32,3,35,22,69,85,83,70,41,60,31,46,45,39,35,38,37,46,73,89,42,48,88,52,75,46,49,74,45,86,62,58,65,90,63,40,66,46,23,29,19,25,31,37,34,61,70,54,100,52,30,31,37,36,33,30,10,37,61,102,47,76,32,46,38,36,35,39,39,30,72,81,81,73,43,62,48,76,45,76,58,62,56,91,49,87,87,54,82,67,68,58,44,46,52,41,86,60,78,86,70,85,91,57,93,91,58,78,72,74,83,76,61,45,72,71,86,80,58,81,70,57,58,62,67,52,73,100